Protein AF-A0A0Q7EVP3-F1 (afdb_monomer)

Nearest PDB structures (foldseek):
  4o5p-assembly1_A  TM=5.663E-01  e=1.378E-19  Pseudomonas aeruginosa PAO1
  4o5p-assembly2_B  TM=5.716E-01  e=8.276E-18  Pseudomonas aeruginosa PAO1

Mean predicted aligned error: 8.48 Å

Radius of gyration: 26.51 Å; Cα contacts (8 Å, |Δi|>4): 1018; chains: 1; bounding box: 69×71×75 Å

Sequence (602 aa):
MPGVLPGDTDWEYNKGQFTHFFKAYIPGVASPFKEVGDDGEGFTETLGAGTGRGGQARIAWALIQAINNVHRYFTGTLLIDSKNAGSLVHRMDLSKWHRAQMPLNRRHAQPGPNDEKNESTQKILIDWLQKLHAAVSPHWSVNECKPPKTDPAIVQKIFISIFGFSRGATQARAFTNWLMSLCKLDAQLCGNNGMTLGGFPVEFDFLGLFDTVASVGLGNSYGNKFWGRIFDGHGAWADAEDNLRIPEGIKCLHLVAAHEIRRSFPLDSISVRGAMSGNCKEVVVPGVHSDIGSGYCPTEQGRGVDPDGADMLARVPLIYMYRAARLAGVPLKLELASEIVKRRFAVMPAVVDSLNSYLAICHMKPNGDVYPSFTDIMREQTKLRIMYHRARRMKGNRPVTTSESFQRATNFDKNDLQSAYLELDDEIAAFETWMKQNAGRMKNVRQDAGFRNEKHNEWEEIARWWNTEPPLPDAAVRFFDEYVHDSRAWFKISLSAADSEQKALKLLEKWVKTLHDEEAAAAYHEGGGVKSSSLSDEQIEAAREYAKTGKVPRMRTEDREDWDIAGYLRYRKVYAGADSYLISGAPGEHRTRSAMRERAVA

pLDDT: mean 83.74, std 16.27, range [31.89, 98.44]

Secondary structure (DSSP, 8-state):
-TTTS-GGGS--S-GGG-TT------PPTTS-BGGGTB---HHHHHHHHHH-TTHHHHHHHHHHHHHHHHHHHHHSS-SS-HHHHHHHGGG----HHHHHH-SS--TTPPPPTTHHHHHHHHHHHHHHHHHHHHHHGGG--BTTBPPS--SS-----EEEEEEEETHHHHHHHHHHHHHHHHHHHHHHHTT-SS-EETTEEEEEEEEEEES-----THHHHTTTSGGGGT-----GGG-TTTTTSPPTT--EEEEEESS---TT--EEES-BTTB--TTEEEEEESS-HHHHH--PPTTGGG----TT-TTSTTHHHHHHHHHHHHHTT----GGGS-HHHHHHT---HHHHHHHHHHHHT-----BTTBPPPHHHHHHHHHHHHHHHHHHH-TTSSS-GGGSHHHHHS-HHHHHHHHHHHHHHHHHHHHHHHHHHHTTTT----PPPSSSSS-HHHHHHHHHHHHTTSPPPPHHHHHHHHHH---HHHH--S-TTS--SHHHHHHHHHHHHHHHHHHHHHHHH-TTS--PPPSS-HHHHHHHHHHHHHSSPPS-----SPPHHHH-SSS---EEESSTT-BGGGSSS-----SSS------

Solvent-accessible surface area (backbone atoms only — not comparable to full-atom values): 33276 Å² total; per-residue (Å²): 98,96,90,78,57,66,76,76,74,48,62,72,56,69,62,88,81,48,72,88,67,85,80,84,85,79,72,52,63,34,43,58,35,72,60,61,72,35,79,34,48,73,72,55,19,52,36,11,63,28,22,46,47,64,45,53,29,51,36,39,46,51,52,52,48,56,55,24,53,58,40,25,62,70,68,75,42,66,76,68,49,64,78,62,42,35,67,46,20,80,62,45,65,67,26,70,47,37,52,51,53,44,48,90,78,51,93,81,42,66,87,41,90,64,46,84,66,48,54,50,28,52,53,53,49,48,54,51,45,53,56,39,31,73,73,43,50,55,44,48,65,58,94,89,38,83,33,88,39,48,74,86,55,77,78,78,65,46,79,43,73,47,67,20,40,31,54,37,18,37,40,36,29,22,36,52,51,49,51,50,49,50,16,39,36,35,10,50,78,66,77,41,90,56,42,12,60,61,70,37,41,50,45,61,48,35,40,44,35,17,41,26,21,62,41,26,49,54,12,64,79,58,41,99,42,82,65,21,76,68,14,78,12,58,50,72,52,55,39,39,73,55,31,47,43,74,65,87,91,39,35,30,43,36,42,30,42,33,55,41,54,49,72,50,60,33,38,49,48,82,25,48,81,80,46,51,55,87,49,46,37,51,29,65,37,89,23,15,59,43,37,44,52,54,74,74,58,56,36,55,62,23,24,21,81,38,92,60,28,28,49,32,50,27,35,54,49,49,52,52,51,51,52,54,39,43,77,48,67,45,88,75,56,67,91,45,41,25,70,66,54,47,47,52,66,34,64,41,66,68,49,57,53,37,50,51,55,38,56,66,73,58,77,78,54,66,58,85,93,42,63,62,37,74,51,54,44,43,50,51,42,35,50,55,50,42,51,46,52,59,51,28,22,62,94,41,97,51,22,48,79,73,38,69,20,40,66,66,18,49,44,59,41,42,17,26,47,51,34,41,32,51,50,45,46,54,49,50,54,52,49,55,52,50,50,64,75,38,64,95,70,72,60,96,54,70,50,76,59,82,87,81,90,49,53,66,46,38,40,45,59,50,61,75,41,66,89,72,58,75,80,75,54,68,60,44,46,48,34,45,57,42,48,38,67,64,65,59,38,58,42,55,73,46,88,86,54,63,76,43,64,71,48,40,51,56,51,41,54,51,44,38,50,52,51,51,54,52,54,53,54,53,72,72,42,91,84,64,79,85,75,77,68,96,57,51,74,69,52,50,52,40,15,53,51,22,75,73,65,79,45,71,49,86,52,85,55,78,54,44,65,55,53,90,77,39,38,72,78,57,74,57,53,31,28,18,42,29,81,78,36,44,61,56,18,58,89,85,82,64,79,74,78,89,78,74,64,82,60,64,60,118

Foldseek 3Di:
DPPPDPPLQDFQDDCVVPLLDDDDDQDQFLDDDVLQPQRSDDPRSVCSVFAVPCLQLSLLVVLQSVLQSLLCSQPVGGLQDSVNSNVVSVLADDFVLLLLVLAPDNPPRDQDVPNVSSVRRNVVLVVSLVSLLVRCVQLDDDPNDGGNDAPPHNAQEAEDEFEAAEVRLLSRLLSVLVQQSSQCSSQVVVVHRAGHGSNHHYDYLEYEYEFYAQGQQLLPLVPPPPSSVSRPGHDSSNALQGSNADDPPYQYEYEHELQAFALRRFGEDNFALQHDHQSYAYAYAYAYRCLQVPDDQALQLLAHPPNLRLAASNLVNVVVRVVVCVVSVNPPPLVRGRPSVVSNNHHDVVLVVLRVVQVVPQPQCDDVPFHDRPLRSSVSSLLLQLLLLVCQAPPHPNHLCNFPSLVSHFLVNVQLRNQQSVLVVVLVVVLVVVLVVCPPVQDQAFDFFDQDDCLVNLSSVCSVCVVPPDHDDVSSSCSCSHHHDDPQSQDASDPQFDSDQVSLLVVLVVLLVQVVVLVVVVVVDPPDPRDDRPDDPQSNVQSVVCVVPVGRDNGHDDRTRNCVRGGSSGGRWYARSHSRRTPNGGPDPDRDDDDDDPPHDD

Structure (mmCIF, N/CA/C/O backbone):
data_AF-A0A0Q7EVP3-F1
#
_entry.id   AF-A0A0Q7EVP3-F1
#
loop_
_atom_site.group_PDB
_atom_site.id
_atom_site.type_symbol
_atom_site.label_atom_id
_atom_site.label_alt_id
_atom_site.label_comp_id
_atom_site.label_asym_id
_atom_site.label_entity_id
_atom_site.label_seq_id
_atom_site.pdbx_PDB_ins_code
_atom_site.Cartn_x
_atom_site.Cartn_y
_atom_site.Cartn_z
_atom_site.occupancy
_atom_site.B_iso_or_equiv
_atom_site.auth_seq_id
_atom_site.auth_comp_id
_atom_site.auth_asym_id
_atom_site.auth_atom_id
_atom_site.pdbx_PDB_model_num
ATOM 1 N N . MET A 1 1 ? -18.100 9.300 3.079 1.00 41.53 1 MET A N 1
ATOM 2 C CA . MET A 1 1 ? -17.952 10.515 3.904 1.00 41.53 1 MET A CA 1
ATOM 3 C C . MET A 1 1 ? -18.253 11.652 2.954 1.00 41.53 1 MET A C 1
ATOM 5 O O . MET A 1 1 ? -17.584 11.683 1.922 1.00 41.53 1 MET A O 1
ATOM 9 N N . PRO A 1 2 ? -19.272 12.487 3.213 1.00 43.72 2 PRO A N 1
ATOM 10 C CA . PRO A 1 2 ? -19.551 13.635 2.355 1.00 43.72 2 PRO A CA 1
ATOM 11 C C . PRO A 1 2 ? -18.264 14.435 2.125 1.00 43.72 2 PRO A C 1
ATOM 13 O O . PRO A 1 2 ? -17.563 14.730 3.088 1.00 43.72 2 PRO A O 1
ATOM 16 N N . GLY A 1 3 ? -17.924 14.711 0.866 1.00 51.34 3 GLY A N 1
ATOM 17 C CA . GLY A 1 3 ? -16.757 15.523 0.503 1.00 51.34 3 GLY A CA 1
ATOM 18 C C . GLY A 1 3 ? -15.426 14.790 0.300 1.00 51.34 3 GLY A C 1
ATOM 19 O O . GLY A 1 3 ? -14.472 15.455 -0.086 1.00 51.34 3 GLY A O 1
ATOM 20 N N . VAL A 1 4 ? -15.338 13.465 0.506 1.00 53.06 4 VAL A N 1
ATOM 21 C CA . VAL A 1 4 ? -14.061 12.730 0.327 1.00 53.06 4 VAL A CA 1
ATOM 22 C C . VAL A 1 4 ? -14.077 11.702 -0.806 1.00 53.06 4 VAL A C 1
ATOM 24 O O . VAL A 1 4 ? -13.073 11.530 -1.486 1.00 53.06 4 VAL A O 1
ATOM 27 N N . LEU A 1 5 ? -15.205 11.027 -1.033 1.00 58.31 5 LEU A N 1
ATOM 28 C CA . LEU A 1 5 ? -15.384 10.141 -2.186 1.00 58.31 5 LEU A CA 1
ATOM 29 C C . LEU A 1 5 ? -16.458 10.719 -3.118 1.00 58.31 5 LEU A C 1
ATOM 31 O O . LEU A 1 5 ? -17.362 11.403 -2.623 1.00 58.31 5 LEU A O 1
ATOM 35 N N . PRO A 1 6 ? -16.389 10.437 -4.431 1.00 65.25 6 PRO A N 1
ATOM 36 C CA . PRO A 1 6 ? -17.458 10.751 -5.374 1.00 65.25 6 PRO A CA 1
ATOM 37 C C . PRO A 1 6 ? -18.824 10.245 -4.884 1.00 65.25 6 PRO A C 1
ATOM 39 O O . PRO A 1 6 ? -18.926 9.143 -4.340 1.00 65.25 6 PRO A O 1
ATOM 42 N N . GLY A 1 7 ? -19.874 11.058 -5.036 1.00 67.44 7 GLY A N 1
ATOM 43 C CA . GLY A 1 7 ? -21.206 10.753 -4.491 1.00 67.44 7 GLY A CA 1
ATOM 44 C C . GLY A 1 7 ? -21.870 9.514 -5.102 1.00 67.44 7 GLY A C 1
ATOM 45 O O . GLY A 1 7 ? -22.688 8.875 -4.455 1.00 67.44 7 GLY A O 1
ATOM 46 N N . ASP A 1 8 ? -21.471 9.123 -6.309 1.00 69.62 8 ASP A N 1
ATOM 47 C CA . ASP A 1 8 ? -21.884 7.887 -6.990 1.00 69.62 8 ASP A CA 1
ATOM 48 C C . ASP A 1 8 ? -21.304 6.608 -6.348 1.00 69.62 8 ASP A C 1
ATOM 50 O O . ASP A 1 8 ? -21.808 5.505 -6.563 1.00 69.62 8 ASP A O 1
ATOM 54 N N . THR A 1 9 ? -20.269 6.738 -5.513 1.00 65.69 9 THR A N 1
ATOM 55 C CA . THR A 1 9 ? -19.729 5.629 -4.706 1.00 65.69 9 THR A CA 1
ATOM 56 C C . THR A 1 9 ? -20.452 5.455 -3.369 1.00 65.69 9 THR A C 1
ATOM 58 O O . THR A 1 9 ? -20.141 4.529 -2.606 1.00 65.69 9 THR A O 1
ATOM 61 N N . ASP A 1 10 ? -21.404 6.337 -3.043 1.00 66.62 10 ASP A N 1
ATOM 62 C CA . ASP A 1 10 ? -22.216 6.152 -1.853 1.00 66.62 10 ASP A CA 1
ATOM 63 C C . ASP A 1 10 ? -23.175 4.976 -2.019 1.00 66.62 10 ASP A C 1
ATOM 65 O O . ASP A 1 10 ? -23.631 4.615 -3.100 1.00 66.62 10 ASP A O 1
ATOM 69 N N . TRP A 1 11 ? -23.425 4.315 -0.895 1.00 63.91 11 TRP A N 1
ATOM 70 C CA . TRP A 1 11 ? -24.212 3.102 -0.887 1.00 63.91 11 TRP A CA 1
ATOM 71 C C . TRP A 1 11 ? -25.697 3.455 -0.964 1.00 63.91 11 TRP A C 1
ATOM 73 O O . TRP A 1 11 ? -26.197 4.229 -0.143 1.00 63.91 11 TRP A O 1
ATOM 83 N N . GLU A 1 12 ? -26.402 2.830 -1.898 1.00 62.97 12 GLU A N 1
ATOM 84 C CA . GLU A 1 12 ? -27.849 2.943 -2.071 1.00 62.97 12 GLU A CA 1
ATOM 85 C C . GLU A 1 12 ? -28.569 1.959 -1.134 1.00 62.97 12 GLU A C 1
ATOM 87 O O . GLU A 1 12 ? -29.205 1.003 -1.565 1.00 62.97 12 GLU A O 1
ATOM 92 N N . TYR A 1 13 ? -28.437 2.150 0.182 1.00 62.34 13 TYR A N 1
ATOM 93 C CA . TYR A 1 13 ? -29.170 1.351 1.171 1.00 62.34 13 TYR A CA 1
ATOM 94 C C . TYR A 1 13 ? -30.192 2.190 1.936 1.00 62.34 13 TYR A C 1
ATOM 96 O O . TYR A 1 13 ? -30.116 3.420 2.015 1.00 62.34 13 TYR A O 1
ATOM 104 N N . ASN A 1 14 ? -31.143 1.502 2.568 1.00 65.75 14 ASN A N 1
ATOM 105 C CA . ASN A 1 14 ? -32.102 2.127 3.465 1.00 65.75 14 ASN A CA 1
ATOM 106 C C . ASN A 1 14 ? -31.397 2.625 4.739 1.00 65.75 14 ASN A C 1
ATOM 108 O O . ASN A 1 14 ? -31.200 1.863 5.686 1.00 65.75 14 ASN A O 1
ATOM 112 N N . LYS A 1 15 ? -31.033 3.915 4.771 1.00 62.75 15 LYS A N 1
ATOM 113 C CA . LYS A 1 15 ? -30.361 4.564 5.914 1.00 62.75 15 LYS A CA 1
ATOM 114 C C . LYS A 1 15 ? -31.047 4.308 7.259 1.00 62.75 15 LYS A C 1
ATOM 116 O O . LYS A 1 15 ? -30.353 4.180 8.263 1.00 62.75 15 LYS A O 1
ATOM 121 N N . GLY A 1 16 ? -32.374 4.160 7.273 1.00 67.44 16 GLY A N 1
ATOM 122 C CA . GLY A 1 16 ? -33.146 3.871 8.483 1.00 67.44 16 GLY A CA 1
ATOM 123 C C . GLY A 1 16 ? -32.865 2.497 9.104 1.00 67.44 16 GLY A C 1
ATOM 124 O O . GLY A 1 16 ? -33.066 2.329 10.299 1.00 67.44 16 GLY A O 1
ATOM 125 N N . GLN A 1 17 ? -32.358 1.527 8.335 1.00 66.12 17 GLN A N 1
ATOM 126 C CA . GLN A 1 17 ? -32.058 0.172 8.825 1.00 66.12 17 GLN A CA 1
ATOM 127 C C . GLN A 1 17 ? -30.629 0.011 9.375 1.00 66.12 17 GLN A C 1
ATOM 129 O O . GLN A 1 17 ? -30.332 -0.976 10.043 1.00 66.12 17 GLN A O 1
ATOM 134 N N . PHE A 1 18 ? -29.738 0.972 9.115 1.00 72.69 18 PHE A N 1
ATOM 135 C CA . PHE A 1 18 ? -28.300 0.862 9.399 1.00 72.69 18 PHE A CA 1
ATOM 136 C C . PHE A 1 18 ? -27.758 2.133 10.075 1.00 72.69 18 PHE A C 1
ATOM 138 O O . PHE A 1 18 ? -26.598 2.503 9.904 1.00 72.69 18 PHE A O 1
ATOM 145 N N . THR A 1 19 ? -28.593 2.798 10.878 1.00 74.94 19 THR A N 1
ATOM 146 C CA . THR A 1 19 ? -28.249 4.017 11.639 1.00 74.94 19 THR A CA 1
ATOM 147 C C . THR A 1 19 ? -27.083 3.828 12.618 1.00 74.94 19 THR A C 1
ATOM 149 O O . THR A 1 19 ? -26.477 4.804 13.051 1.00 74.94 19 THR A O 1
ATOM 152 N N . HIS A 1 20 ? -26.744 2.577 12.937 1.00 83.94 20 HIS A N 1
ATOM 153 C CA . HIS A 1 20 ? -25.680 2.177 13.855 1.00 83.94 20 HIS A CA 1
ATOM 154 C C . HIS A 1 20 ? -24.361 1.791 13.155 1.00 83.94 20 HIS A C 1
ATOM 156 O O . HIS A 1 20 ? -23.424 1.362 13.825 1.00 83.94 20 HIS A O 1
ATOM 162 N N . PHE A 1 21 ? -24.253 1.948 11.828 1.00 87.06 21 PHE A N 1
ATOM 163 C CA . PHE A 1 21 ? -23.014 1.689 11.089 1.00 87.06 21 PHE A CA 1
ATOM 164 C C . PHE A 1 21 ? -22.299 2.980 10.700 1.00 87.06 21 PHE A C 1
ATOM 166 O O . PHE A 1 21 ? -22.846 3.871 10.047 1.00 87.06 21 PHE A O 1
ATOM 173 N N . PHE A 1 22 ? -21.021 3.056 11.061 1.00 88.19 22 PHE A N 1
ATOM 174 C CA . PHE A 1 22 ? -20.201 4.245 10.887 1.00 88.19 22 PHE A CA 1
ATOM 175 C C . PHE A 1 22 ? -19.003 3.912 9.999 1.00 88.19 22 PHE A C 1
ATOM 177 O O . PHE A 1 22 ? -18.244 2.994 10.292 1.00 88.19 22 PHE A O 1
ATOM 184 N N . LYS A 1 23 ? -18.823 4.671 8.911 1.00 87.44 23 LYS A N 1
ATOM 185 C CA . LYS A 1 23 ? -17.630 4.603 8.055 1.00 87.44 23 LYS A CA 1
ATOM 186 C C . LYS A 1 23 ? -16.819 5.884 8.196 1.00 87.44 23 LYS A C 1
ATOM 188 O O . LYS A 1 23 ? -17.392 6.972 8.122 1.00 87.44 23 LYS A O 1
ATOM 193 N N . ALA A 1 24 ? -15.506 5.750 8.348 1.00 89.44 24 ALA A N 1
ATOM 194 C CA . ALA A 1 24 ? -14.559 6.850 8.240 1.00 89.44 24 ALA A CA 1
ATOM 195 C C . ALA A 1 24 ? -13.499 6.491 7.197 1.00 89.44 24 ALA A C 1
ATOM 197 O O . ALA A 1 24 ? -12.959 5.390 7.220 1.00 89.44 24 ALA A O 1
ATOM 198 N N . TYR A 1 25 ? -13.240 7.407 6.267 1.00 90.50 25 TYR A N 1
ATOM 199 C CA . TYR A 1 25 ? -12.171 7.269 5.284 1.00 90.50 25 TYR A CA 1
ATOM 200 C C . TYR A 1 25 ? -11.115 8.330 5.568 1.00 90.50 25 TYR A C 1
ATOM 202 O O . TYR A 1 25 ? -11.457 9.481 5.845 1.00 90.50 25 TYR A O 1
ATOM 210 N N . ILE A 1 26 ? -9.855 7.912 5.514 1.00 90.94 26 ILE A N 1
ATOM 211 C CA . ILE A 1 26 ? -8.686 8.731 5.802 1.00 90.94 26 ILE A CA 1
ATOM 212 C C . ILE A 1 26 ? -7.842 8.745 4.523 1.00 90.94 26 ILE A C 1
ATOM 214 O O . ILE A 1 26 ? -7.331 7.687 4.149 1.00 90.94 26 ILE A O 1
ATOM 218 N N . PRO A 1 27 ? -7.719 9.889 3.825 1.00 87.75 27 PRO A N 1
ATOM 219 C CA . PRO A 1 27 ? -6.866 9.996 2.648 1.00 87.75 27 PRO A CA 1
ATOM 220 C C . PRO A 1 27 ? -5.418 9.613 2.958 1.00 87.75 27 PRO A C 1
ATOM 222 O O . PRO A 1 27 ? -4.906 9.907 4.044 1.00 87.75 27 PRO A O 1
ATOM 225 N N . GLY A 1 28 ? -4.743 8.999 1.985 1.00 81.44 28 GLY A N 1
ATOM 226 C CA . GLY A 1 28 ? -3.320 8.677 2.083 1.00 81.44 28 GLY A CA 1
ATOM 227 C C . GLY A 1 28 ? -2.457 9.918 2.337 1.00 81.44 28 GLY A C 1
ATOM 228 O O . GLY A 1 28 ? -2.873 11.056 2.100 1.00 81.44 28 GLY A O 1
ATOM 229 N N . VAL A 1 29 ? -1.244 9.714 2.856 1.00 75.25 29 VAL A N 1
ATOM 230 C CA . VAL A 1 29 ? -0.244 10.796 2.922 1.00 75.25 29 VAL A CA 1
ATOM 231 C C . VAL A 1 29 ? 0.088 11.286 1.513 1.00 75.25 29 VAL A C 1
ATOM 233 O O . VAL A 1 29 ? 0.068 10.488 0.581 1.00 75.25 29 VAL A O 1
ATOM 236 N N . ALA A 1 30 ? 0.391 12.580 1.377 1.00 67.88 30 ALA A N 1
ATOM 237 C CA . ALA A 1 30 ? 0.585 13.273 0.095 1.00 67.88 30 ALA A CA 1
ATOM 238 C C . ALA A 1 30 ? -0.669 13.417 -0.790 1.00 67.88 30 ALA A C 1
ATOM 240 O O . ALA A 1 30 ? -0.574 13.952 -1.886 1.00 67.88 30 ALA A O 1
ATOM 241 N N . SER A 1 31 ? -1.849 12.996 -0.325 1.00 77.38 31 SER A N 1
ATOM 242 C CA . SER A 1 31 ? -3.127 13.378 -0.938 1.00 77.38 31 SER A CA 1
ATOM 243 C C . SER A 1 31 ? -3.759 14.550 -0.179 1.00 77.38 31 SER A C 1
ATOM 245 O O . SER A 1 31 ? -3.631 14.586 1.052 1.00 77.38 31 SER A O 1
ATOM 247 N N . PRO A 1 32 ? -4.491 15.454 -0.859 1.00 82.38 32 PRO A N 1
ATOM 248 C CA . PRO A 1 32 ? -5.186 16.555 -0.204 1.00 82.38 32 PRO A CA 1
ATOM 249 C C . PRO A 1 32 ? -6.088 16.064 0.929 1.00 82.38 32 PRO A C 1
ATOM 251 O O . PRO A 1 32 ? -6.902 15.152 0.757 1.00 82.38 32 PRO A O 1
ATOM 254 N N . PHE A 1 33 ? -5.957 16.691 2.094 1.00 86.25 33 PHE A N 1
ATOM 255 C CA . PHE A 1 33 ? -6.785 16.427 3.258 1.00 86.25 33 PHE A CA 1
ATOM 256 C C . PHE A 1 33 ? -6.987 17.708 4.081 1.00 86.25 33 PHE A C 1
ATOM 258 O O . PHE A 1 33 ? -6.270 18.008 5.042 1.00 86.25 33 PHE A O 1
ATOM 265 N N . LYS A 1 34 ? -8.003 18.480 3.683 1.00 83.75 34 LYS A N 1
ATOM 266 C CA . LYS A 1 34 ? -8.280 19.830 4.198 1.00 83.75 34 LYS A CA 1
ATOM 267 C C . LYS A 1 34 ? -8.487 19.853 5.710 1.00 83.75 34 LYS A C 1
ATOM 269 O O . LYS A 1 34 ? -8.035 20.775 6.381 1.00 83.75 34 LYS A O 1
ATOM 274 N N . GLU A 1 35 ? -9.134 18.828 6.249 1.00 82.06 35 GLU A N 1
ATOM 275 C CA . GLU A 1 35 ? -9.480 18.704 7.663 1.00 82.06 35 GLU A CA 1
ATOM 276 C C . GLU A 1 35 ? -8.261 18.599 8.589 1.00 82.06 35 GLU A C 1
ATOM 278 O O . GLU A 1 35 ? -8.358 18.935 9.768 1.00 82.06 35 GLU A O 1
ATOM 283 N N . VAL A 1 36 ? -7.108 18.176 8.063 1.00 80.88 36 VAL A N 1
ATOM 284 C CA . VAL A 1 36 ? -5.837 18.138 8.804 1.00 80.88 36 VAL A CA 1
ATOM 285 C C . VAL A 1 36 ? -4.858 19.229 8.359 1.00 80.88 36 VAL A C 1
ATOM 287 O O . VAL A 1 36 ? -3.722 19.264 8.834 1.00 80.88 36 VAL A O 1
ATOM 290 N N . GLY A 1 37 ? -5.297 20.139 7.481 1.00 78.38 37 GLY A N 1
ATOM 291 C CA . GLY A 1 37 ? -4.475 21.219 6.935 1.00 78.38 37 GLY A CA 1
ATOM 292 C C . GLY A 1 37 ? -3.421 20.746 5.931 1.00 78.38 37 GLY A C 1
ATOM 293 O O . GLY A 1 37 ? -2.369 21.368 5.834 1.00 78.38 37 GLY A O 1
ATOM 294 N N . ASP A 1 38 ? -3.677 19.639 5.231 1.00 79.75 38 ASP A N 1
ATOM 295 C CA . ASP A 1 38 ? -2.815 19.122 4.166 1.00 79.75 38 ASP A CA 1
ATOM 296 C C . ASP A 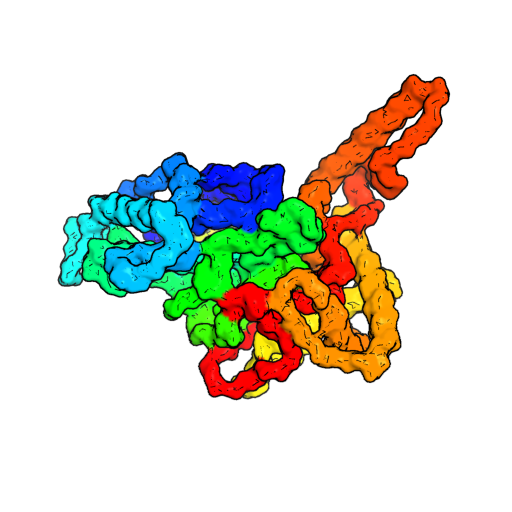1 38 ? -3.436 19.488 2.812 1.00 79.75 38 ASP A C 1
ATOM 298 O O . ASP A 1 38 ? -4.529 19.026 2.480 1.00 79.75 38 ASP A O 1
ATOM 302 N N . ASP A 1 39 ? -2.785 20.365 2.055 1.00 75.88 39 ASP A N 1
ATOM 303 C CA . ASP A 1 39 ? -3.233 20.765 0.717 1.00 75.88 39 ASP A CA 1
ATOM 304 C C . ASP A 1 39 ? -2.891 19.720 -0.351 1.00 75.88 39 ASP A C 1
ATOM 306 O O . ASP A 1 39 ? -3.524 19.708 -1.404 1.00 75.88 39 ASP A O 1
ATOM 310 N N . GLY A 1 40 ? -1.971 18.794 -0.056 1.00 66.69 40 GLY A N 1
ATOM 311 C CA . GLY A 1 40 ? -1.494 17.797 -1.006 1.00 66.69 40 GLY A CA 1
ATOM 312 C C . GLY A 1 40 ? -0.711 18.393 -2.177 1.00 66.69 40 GLY A C 1
ATOM 313 O O . GLY A 1 40 ? -0.658 17.761 -3.225 1.00 66.69 40 GLY A O 1
ATOM 314 N N . GLU A 1 41 ? -0.125 19.586 -2.023 1.00 63.72 41 GLU A N 1
ATOM 315 C CA . GLU A 1 41 ? 0.606 20.273 -3.093 1.00 63.72 41 GLU A CA 1
ATOM 316 C C . GLU A 1 41 ? 2.077 20.537 -2.717 1.00 63.72 41 GLU A C 1
ATOM 318 O O . GLU A 1 41 ? 2.453 20.650 -1.550 1.00 63.72 41 GLU A O 1
ATOM 323 N N . GLY A 1 42 ? 2.954 20.636 -3.720 1.00 60.28 42 GLY A N 1
ATOM 324 C CA . GLY A 1 42 ? 4.315 21.163 -3.575 1.00 60.28 42 GLY A CA 1
ATOM 325 C C . GLY A 1 42 ? 5.163 20.500 -2.478 1.00 60.28 42 GLY A C 1
ATOM 326 O O . GLY A 1 42 ? 5.494 19.312 -2.526 1.00 60.28 42 GLY A O 1
ATOM 327 N N . PHE A 1 43 ? 5.589 21.292 -1.490 1.00 50.34 43 PHE A N 1
ATOM 328 C CA . PHE A 1 43 ? 6.478 20.833 -0.413 1.00 50.34 43 PHE A CA 1
ATOM 329 C C . PHE A 1 43 ? 5.775 19.886 0.583 1.00 50.34 43 PHE A C 1
ATOM 331 O O . PHE A 1 43 ? 6.429 19.037 1.195 1.00 50.34 43 PHE A O 1
ATOM 338 N N . THR A 1 44 ? 4.452 19.992 0.737 1.00 53.47 44 THR A N 1
ATOM 339 C CA . THR A 1 44 ? 3.615 19.133 1.592 1.00 53.47 44 THR A CA 1
ATOM 340 C C . THR A 1 44 ? 3.397 17.761 0.959 1.00 53.47 44 THR A C 1
ATOM 342 O O . THR A 1 44 ? 3.590 16.754 1.642 1.00 53.47 44 THR A O 1
ATOM 345 N N . GLU A 1 45 ? 3.141 17.705 -0.352 1.00 54.62 45 GLU A N 1
ATOM 346 C CA . GLU A 1 45 ? 3.153 16.464 -1.147 1.00 54.62 45 GLU A CA 1
ATOM 347 C C . GLU A 1 45 ? 4.514 15.762 -1.031 1.00 54.62 45 GLU A C 1
ATOM 349 O O . GLU A 1 45 ? 4.593 14.590 -0.668 1.00 54.62 45 GLU A O 1
ATOM 354 N N . THR A 1 46 ? 5.599 16.518 -1.221 1.00 51.66 46 THR A N 1
ATOM 355 C CA . THR A 1 46 ? 6.991 16.042 -1.164 1.00 51.66 46 THR A CA 1
ATOM 356 C C . THR A 1 46 ? 7.340 15.370 0.165 1.00 51.66 46 THR A C 1
ATOM 358 O O . THR A 1 46 ? 7.861 14.251 0.208 1.00 51.66 46 THR A O 1
ATOM 361 N N . LEU A 1 47 ? 7.055 16.043 1.281 1.00 50.12 47 LEU A N 1
ATOM 362 C CA . LEU A 1 47 ? 7.344 15.503 2.606 1.00 50.12 47 LEU A CA 1
ATOM 363 C C . LEU A 1 47 ? 6.337 14.429 3.020 1.00 50.12 47 LEU A C 1
ATOM 365 O O . LEU A 1 47 ? 6.719 13.461 3.667 1.00 50.12 47 LEU A O 1
ATOM 369 N N . GLY A 1 48 ? 5.071 14.536 2.621 1.00 49.53 48 GLY A N 1
ATOM 370 C CA . GLY A 1 48 ? 4.101 13.462 2.812 1.00 49.53 48 GLY A CA 1
ATOM 371 C C . GLY A 1 48 ? 4.564 12.178 2.126 1.00 49.53 48 GLY A C 1
ATOM 372 O O . GLY A 1 48 ? 4.592 11.121 2.761 1.00 49.53 48 GLY A O 1
ATOM 373 N N . ALA A 1 49 ? 5.011 12.292 0.871 1.00 53.19 49 ALA A N 1
ATOM 374 C CA . ALA A 1 49 ? 5.440 11.199 0.010 1.00 53.19 49 ALA A CA 1
ATOM 375 C C . ALA A 1 49 ? 6.768 10.570 0.457 1.00 53.19 49 ALA A C 1
ATOM 377 O O . ALA A 1 49 ? 6.900 9.355 0.326 1.00 53.19 49 ALA A O 1
ATOM 378 N N . GLY A 1 50 ? 7.691 11.333 1.051 1.00 49.31 50 GLY A N 1
ATOM 379 C CA . GLY A 1 50 ? 8.991 10.815 1.492 1.00 49.31 50 GLY A CA 1
ATOM 380 C C . GLY A 1 50 ? 9.185 10.595 2.995 1.00 49.31 50 GLY A C 1
ATOM 381 O O . GLY A 1 50 ? 9.924 9.696 3.369 1.00 49.31 50 GLY A O 1
ATOM 382 N N . THR A 1 51 ? 8.561 11.385 3.873 1.00 52.38 51 THR A N 1
ATOM 383 C CA . THR A 1 51 ? 8.815 11.341 5.333 1.00 52.38 51 THR A CA 1
ATOM 384 C C . THR A 1 51 ? 7.624 10.844 6.150 1.00 52.38 51 THR A C 1
ATOM 386 O O . THR A 1 51 ? 7.724 10.690 7.365 1.00 52.38 51 THR A O 1
ATOM 389 N N . GLY A 1 52 ? 6.462 10.646 5.517 1.00 54.88 52 GLY A N 1
ATOM 390 C CA . GLY A 1 52 ? 5.218 10.364 6.236 1.00 54.88 52 GLY A CA 1
ATOM 391 C C . GLY A 1 52 ? 4.690 11.569 7.029 1.00 54.88 52 GLY A C 1
ATOM 392 O O . GLY A 1 52 ? 3.807 11.407 7.880 1.00 5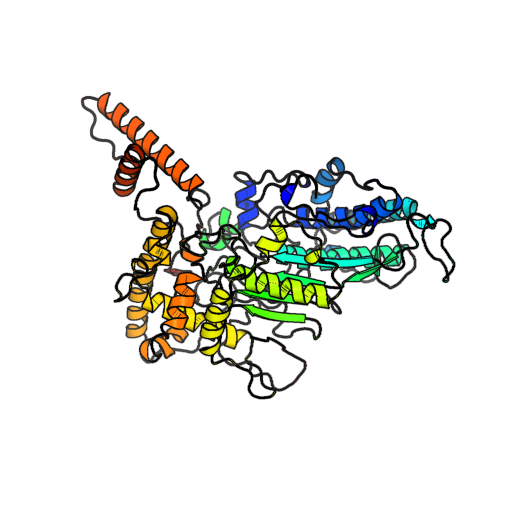4.88 52 GLY A O 1
ATOM 393 N N . ARG A 1 53 ? 5.196 12.786 6.766 1.00 61.47 53 ARG A N 1
ATOM 394 C CA . ARG A 1 53 ? 4.664 14.030 7.345 1.00 61.47 53 ARG A CA 1
ATOM 395 C C . ARG A 1 53 ? 3.155 14.115 7.089 1.00 61.47 53 ARG A C 1
ATOM 397 O O . ARG A 1 53 ? 2.682 13.850 5.992 1.00 61.47 53 ARG A O 1
ATOM 404 N N . GLY A 1 54 ? 2.395 14.433 8.137 1.00 71.62 54 GLY A N 1
ATOM 405 C CA . GLY A 1 54 ? 0.926 14.417 8.110 1.00 71.62 54 GLY A CA 1
ATOM 406 C C . GLY A 1 54 ? 0.290 13.070 8.479 1.00 71.62 54 GLY A C 1
ATOM 407 O O . GLY A 1 54 ? -0.933 13.002 8.608 1.00 71.62 54 GLY A O 1
ATOM 408 N N . GLY A 1 55 ? 1.079 12.010 8.702 1.00 77.56 55 GLY A N 1
ATOM 409 C CA . GLY A 1 55 ? 0.559 10.709 9.126 1.00 77.56 55 GLY A CA 1
ATOM 410 C C . GLY A 1 55 ? -0.011 10.702 10.545 1.00 77.56 55 GLY A C 1
ATOM 411 O O . GLY A 1 55 ? -1.117 10.217 10.762 1.00 77.56 55 GLY A O 1
ATOM 412 N N . GLN A 1 56 ? 0.677 11.339 11.491 1.00 79.69 56 GLN A N 1
ATOM 413 C CA . GLN A 1 56 ? 0.175 11.549 12.851 1.00 79.69 56 GLN A CA 1
ATOM 414 C C . GLN A 1 56 ? -1.159 12.303 12.873 1.00 79.69 56 GLN A C 1
ATOM 416 O O . GLN A 1 56 ? -2.097 11.873 13.538 1.00 79.69 56 GLN A O 1
ATOM 421 N N . ALA A 1 57 ? -1.273 13.385 12.096 1.00 83.69 57 ALA A N 1
ATOM 422 C CA . ALA A 1 57 ? -2.501 14.171 12.031 1.00 83.69 57 ALA A CA 1
ATOM 423 C C . ALA A 1 57 ? -3.682 13.351 11.479 1.00 83.69 57 ALA A C 1
ATOM 425 O O . ALA A 1 57 ? -4.801 13.466 11.973 1.00 83.69 57 ALA A O 1
ATOM 426 N N . ARG A 1 58 ? -3.425 12.457 10.513 1.00 89.19 58 ARG A N 1
ATOM 427 C CA . ARG A 1 58 ? -4.404 11.489 9.988 1.00 89.19 58 ARG A CA 1
ATOM 428 C C . ARG A 1 58 ? -4.848 10.467 11.039 1.00 89.19 58 ARG A C 1
ATOM 430 O O . ARG A 1 58 ? -6.042 10.192 11.143 1.00 89.19 58 ARG A O 1
ATOM 437 N N . ILE A 1 59 ? -3.922 9.943 11.847 1.00 89.31 59 ILE A N 1
ATOM 438 C CA . ILE A 1 59 ? -4.247 9.027 12.956 1.00 89.31 59 ILE A CA 1
ATOM 439 C C . ILE A 1 59 ? -5.067 9.756 14.032 1.00 89.31 59 ILE A C 1
ATOM 441 O O . ILE A 1 59 ? -6.093 9.244 14.481 1.00 89.31 59 ILE A O 1
ATOM 445 N N . ALA A 1 60 ? -4.663 10.969 14.415 1.00 88.75 60 ALA A N 1
ATOM 446 C CA . ALA A 1 60 ? -5.400 11.793 15.368 1.00 88.75 60 ALA A CA 1
ATOM 447 C C . ALA A 1 60 ? -6.807 12.131 14.851 1.00 88.75 60 ALA A C 1
ATOM 449 O O . ALA A 1 60 ? -7.783 12.009 15.589 1.00 88.75 60 ALA A O 1
ATOM 450 N N . TRP A 1 61 ? -6.943 12.462 13.564 1.00 90.50 61 TRP A N 1
ATOM 451 C CA . TRP A 1 61 ? -8.246 12.651 12.932 1.00 90.50 61 TRP A CA 1
ATOM 452 C C . TRP A 1 61 ? -9.11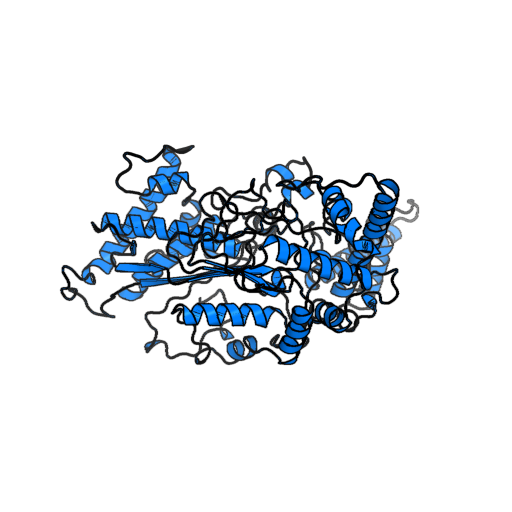6 11.392 13.023 1.00 90.50 61 TRP A C 1
ATOM 454 O O . TRP A 1 61 ? -10.293 11.483 13.371 1.00 90.50 61 TRP A O 1
ATOM 464 N N . ALA A 1 62 ? -8.556 10.205 12.779 1.00 93.31 62 ALA A N 1
ATOM 465 C CA . ALA A 1 62 ? -9.288 8.949 12.930 1.00 93.31 62 ALA A CA 1
ATOM 466 C C . ALA A 1 62 ? -9.772 8.716 14.379 1.00 93.31 62 ALA A C 1
ATOM 468 O O . ALA A 1 62 ? -10.900 8.258 14.574 1.00 93.31 62 ALA A O 1
ATOM 469 N N . LEU A 1 63 ? -8.982 9.091 15.397 1.00 93.88 63 LEU A N 1
ATOM 470 C CA . LEU A 1 63 ? -9.408 9.037 16.807 1.00 93.88 63 LEU A CA 1
ATOM 471 C C . LEU A 1 63 ? -10.581 9.987 17.086 1.00 93.88 63 LEU A C 1
ATOM 473 O O . LEU A 1 63 ? -11.555 9.593 17.727 1.00 93.88 63 LEU A O 1
ATOM 477 N N . ILE A 1 64 ? -10.520 11.211 16.553 1.00 92.62 64 ILE A N 1
ATOM 478 C CA . ILE A 1 64 ? -11.621 12.183 16.626 1.00 92.62 64 ILE A CA 1
ATOM 479 C C . ILE A 1 64 ? -12.887 11.590 15.998 1.00 92.62 64 ILE A C 1
ATOM 481 O O . ILE A 1 64 ? -13.966 11.692 16.580 1.00 92.62 64 ILE A O 1
ATOM 485 N N . GLN A 1 65 ? -12.775 10.922 14.844 1.00 94.00 65 GLN A N 1
ATOM 486 C CA . GLN A 1 65 ? -13.919 10.264 14.209 1.00 94.00 65 GLN A CA 1
ATOM 487 C C . GLN A 1 65 ? -14.491 9.127 15.063 1.00 94.00 65 GLN A C 1
ATOM 489 O O . GLN A 1 65 ? -15.710 8.999 15.128 1.00 94.00 65 GLN A O 1
ATOM 494 N N . ALA A 1 66 ? -13.663 8.338 15.756 1.00 95.62 66 ALA A N 1
ATOM 495 C CA . ALA A 1 66 ? -14.151 7.296 16.664 1.00 95.62 66 ALA A CA 1
ATOM 496 C C . ALA A 1 66 ? -15.024 7.884 17.791 1.00 95.62 66 ALA A C 1
ATOM 498 O O . ALA A 1 66 ? -16.142 7.419 18.011 1.00 95.62 66 ALA A O 1
ATOM 499 N N . ILE A 1 67 ? -14.564 8.964 18.431 1.00 96.00 67 ILE A N 1
ATOM 500 C CA . ILE A 1 67 ? -15.310 9.694 19.472 1.00 96.00 67 ILE A CA 1
ATOM 501 C C . ILE A 1 67 ? -16.587 10.323 18.898 1.00 96.00 67 ILE A C 1
ATOM 503 O O . ILE A 1 67 ? -17.677 10.162 19.450 1.00 96.00 67 ILE A O 1
ATOM 507 N N . ASN A 1 68 ? -16.472 11.004 17.757 1.00 95.12 68 ASN A N 1
ATOM 508 C CA . ASN A 1 68 ? -17.598 11.647 17.088 1.00 95.12 68 ASN A CA 1
ATOM 509 C C . ASN A 1 68 ? -18.667 10.649 16.644 1.00 95.12 68 ASN A C 1
ATOM 511 O O . ASN A 1 68 ? -19.845 10.986 16.677 1.00 95.12 68 ASN A O 1
ATOM 515 N N . ASN A 1 69 ? -18.289 9.440 16.232 1.00 94.94 69 ASN A N 1
ATOM 516 C CA . ASN A 1 69 ? -19.239 8.401 15.844 1.00 94.94 69 ASN A CA 1
ATOM 517 C C . ASN A 1 69 ? -20.093 7.948 17.034 1.00 94.94 69 ASN A C 1
ATOM 519 O O . ASN A 1 69 ? -21.303 7.799 16.878 1.00 94.94 69 ASN A O 1
ATOM 523 N N . VAL A 1 70 ? -19.495 7.810 18.223 1.00 96.44 70 VAL A N 1
ATOM 524 C CA . VAL A 1 70 ? -20.242 7.490 19.451 1.00 96.44 70 VAL A CA 1
ATOM 525 C C . VAL A 1 70 ? -21.170 8.643 19.816 1.00 96.44 70 VAL A C 1
ATOM 527 O O . VAL A 1 70 ? -22.363 8.437 20.005 1.00 96.44 70 VAL A O 1
ATOM 530 N N . HIS A 1 71 ? -20.653 9.874 19.849 1.00 96.19 71 HIS A N 1
ATOM 531 C CA . HIS A 1 71 ? -21.462 11.043 20.189 1.00 96.19 71 HIS A CA 1
ATOM 532 C C . HIS A 1 71 ? -22.637 11.231 19.223 1.00 96.19 71 HIS A C 1
ATOM 534 O O . HIS A 1 71 ? -23.785 11.340 19.652 1.00 96.19 71 HIS A O 1
ATOM 540 N N . ARG A 1 72 ? -22.367 11.209 17.911 1.00 93.62 72 ARG A N 1
ATOM 541 C CA . ARG A 1 72 ? -23.377 11.465 16.878 1.00 93.62 72 ARG A CA 1
ATOM 542 C C . ARG A 1 72 ? -24.448 10.385 16.814 1.00 93.62 72 ARG A C 1
ATOM 544 O O . ARG A 1 72 ? -25.549 10.686 16.371 1.00 93.62 72 ARG A O 1
ATOM 551 N N . TYR A 1 73 ? -24.145 9.157 17.243 1.00 94.00 73 TYR A N 1
ATOM 552 C CA . TYR A 1 73 ? -25.153 8.107 17.358 1.00 94.00 73 TYR A CA 1
ATOM 553 C C . TYR A 1 73 ? -26.259 8.508 18.340 1.00 94.00 73 TYR A C 1
ATOM 555 O O . TYR A 1 73 ? -27.429 8.378 18.009 1.00 94.00 73 TYR A O 1
ATOM 563 N N . PHE A 1 74 ? -25.901 9.052 19.508 1.00 94.00 74 PHE A N 1
ATOM 564 C CA . PHE A 1 74 ? -26.870 9.421 20.546 1.00 94.00 74 PHE A CA 1
ATOM 565 C C . PHE A 1 74 ? -27.458 10.824 20.379 1.00 94.00 74 PHE A C 1
ATOM 567 O O . PHE A 1 74 ? -28.604 11.055 20.748 1.00 94.00 74 PHE A O 1
ATOM 574 N N . THR A 1 75 ? -26.684 11.777 19.856 1.00 93.44 75 THR A N 1
ATOM 575 C CA . THR A 1 75 ? -27.070 13.201 19.852 1.00 93.44 75 THR A CA 1
ATOM 576 C C . THR A 1 75 ? -27.383 13.754 18.465 1.00 93.44 75 THR A C 1
ATOM 578 O O . THR A 1 75 ? -27.841 14.888 18.347 1.00 93.44 75 THR A O 1
ATOM 581 N N . GLY A 1 76 ? -27.072 13.008 17.400 1.00 90.81 76 GLY A N 1
ATOM 582 C CA . GLY A 1 76 ? -27.163 13.485 16.020 1.00 90.81 76 GLY A CA 1
ATOM 583 C C . GLY A 1 76 ? -26.116 14.538 15.628 1.00 90.81 76 GLY A C 1
ATOM 584 O O . GLY A 1 76 ? -26.134 15.006 14.492 1.00 90.81 76 GLY A O 1
ATOM 585 N N . THR A 1 77 ? -25.191 14.916 16.520 1.00 91.94 77 THR A N 1
ATOM 586 C CA . THR A 1 77 ? -24.193 15.976 16.278 1.00 91.94 77 THR A CA 1
ATOM 587 C C . THR A 1 77 ? -22.762 15.494 16.521 1.00 91.94 77 THR A C 1
ATOM 589 O O . THR A 1 77 ? -22.532 14.461 17.146 1.00 91.94 77 THR A O 1
ATOM 592 N N . LEU A 1 78 ? -21.764 16.215 16.004 1.00 91.94 78 LEU A N 1
ATOM 593 C CA . LEU A 1 78 ? -20.351 15.925 16.284 1.00 91.94 78 LEU A CA 1
ATOM 594 C C . LEU A 1 78 ? -19.965 16.509 17.648 1.00 91.94 78 LEU A C 1
ATOM 596 O O . LEU A 1 78 ? -20.372 17.625 17.960 1.00 91.94 78 LEU A O 1
ATOM 600 N N . LEU A 1 79 ? -19.166 15.783 18.435 1.00 93.25 79 LEU A N 1
ATOM 601 C CA . LEU A 1 79 ? -18.627 16.314 19.694 1.00 93.25 79 LEU A CA 1
ATOM 602 C C . LEU A 1 79 ? -17.508 17.324 19.424 1.00 93.25 79 LEU A C 1
ATOM 604 O O . LEU A 1 79 ? -17.401 18.353 20.083 1.00 93.25 79 LEU A O 1
ATOM 608 N N . ILE A 1 80 ? -16.664 16.998 18.446 1.00 89.50 80 ILE A N 1
ATOM 609 C CA . ILE A 1 80 ? -15.524 17.792 18.007 1.00 89.50 80 ILE A CA 1
ATOM 610 C C . ILE A 1 80 ? -15.772 18.136 16.540 1.00 89.50 80 ILE A C 1
ATOM 612 O O . ILE A 1 80 ? -15.718 17.258 15.673 1.00 89.50 80 ILE A O 1
ATOM 616 N N . ASP A 1 81 ? -16.075 19.399 16.250 1.00 83.06 81 ASP A N 1
ATOM 617 C CA . ASP A 1 81 ? -16.265 19.846 14.871 1.00 83.06 81 ASP A CA 1
ATOM 618 C C . ASP A 1 81 ? -14.947 19.855 14.075 1.00 83.06 81 ASP A C 1
ATOM 620 O O . ASP A 1 81 ? -13.845 19.919 14.629 1.00 83.06 81 ASP A O 1
ATOM 624 N N . SER A 1 82 ? -15.065 19.807 12.746 1.00 73.25 82 SER A N 1
ATOM 625 C CA . SER A 1 82 ? -13.919 19.723 11.835 1.00 73.25 82 SER A CA 1
ATOM 626 C C . SER A 1 82 ? -12.972 20.927 11.921 1.00 73.25 82 SER A C 1
ATOM 628 O O . SER A 1 82 ? -11.777 20.777 11.678 1.00 73.25 82 SER A O 1
ATOM 630 N N . LYS A 1 83 ? -13.475 22.118 12.278 1.00 71.81 83 LYS A N 1
ATOM 631 C CA . LYS A 1 83 ? -12.669 23.346 12.364 1.00 71.81 83 LYS A CA 1
ATOM 632 C C . LYS A 1 83 ? -11.763 23.310 13.595 1.00 71.81 83 LYS A C 1
ATOM 634 O O . LYS A 1 83 ? -10.581 23.631 13.504 1.00 71.81 83 LYS A O 1
ATOM 639 N N . ASN A 1 84 ? -12.302 22.867 14.726 1.00 71.56 84 ASN A N 1
ATOM 640 C CA . ASN A 1 84 ? -11.562 22.671 15.966 1.00 71.56 84 ASN A CA 1
ATOM 641 C C . ASN A 1 84 ? -10.596 21.483 15.862 1.00 71.56 84 ASN A C 1
ATOM 643 O O . ASN A 1 84 ? -9.447 21.581 16.302 1.00 71.56 84 ASN A O 1
ATOM 647 N N . ALA A 1 85 ? -11.022 20.398 15.211 1.00 73.06 85 ALA A N 1
ATOM 648 C CA . ALA A 1 85 ? -10.213 19.205 14.984 1.00 73.06 85 ALA A CA 1
ATOM 649 C C . ALA A 1 85 ? -8.889 19.498 14.255 1.00 73.06 85 ALA A C 1
ATOM 651 O O . ALA A 1 85 ? -7.853 19.006 14.697 1.00 73.06 85 ALA A O 1
ATOM 652 N N . GLY A 1 86 ? -8.880 20.360 13.229 1.00 70.62 86 GLY A N 1
ATOM 653 C CA . GLY A 1 86 ? -7.659 20.701 12.484 1.00 70.62 86 GLY A CA 1
ATOM 654 C C . GLY A 1 86 ? -6.536 21.295 13.348 1.00 70.62 86 GLY A C 1
ATOM 655 O O . GLY A 1 86 ? -5.363 21.011 13.127 1.00 70.62 86 GLY A O 1
ATOM 656 N N . SER A 1 87 ? -6.873 22.059 14.393 1.00 75.38 87 SER A N 1
ATOM 657 C CA . SER A 1 87 ? -5.882 22.574 15.355 1.00 75.38 87 SER A CA 1
ATOM 658 C C . SER A 1 87 ? -5.422 21.528 16.381 1.00 75.38 87 SER A C 1
ATOM 660 O O . SER A 1 87 ? -4.309 21.597 16.902 1.00 75.38 87 SER A O 1
ATOM 662 N N . LEU A 1 88 ? -6.283 20.553 16.684 1.00 77.69 88 LEU A N 1
ATOM 663 C CA . LEU A 1 88 ? -6.075 19.560 17.735 1.00 77.69 88 LEU A CA 1
ATOM 664 C C . LEU A 1 88 ? -5.227 18.384 17.250 1.00 77.69 88 LEU A C 1
ATOM 666 O O . LEU A 1 88 ? -4.398 17.887 18.009 1.00 77.69 88 LEU A O 1
ATOM 670 N N . VAL A 1 89 ? -5.372 17.979 15.984 1.00 78.69 89 VAL A N 1
ATOM 671 C CA . VAL A 1 89 ? -4.621 16.848 15.411 1.00 78.69 89 VAL A CA 1
ATOM 672 C C . VAL A 1 89 ? -3.103 17.039 15.465 1.00 78.69 89 VAL A C 1
ATOM 674 O O . VAL A 1 89 ? -2.372 16.065 15.613 1.00 78.69 89 VAL A O 1
ATOM 677 N N . HIS A 1 90 ? -2.622 18.285 15.421 1.00 77.19 90 HIS A N 1
ATOM 678 C CA . HIS A 1 90 ? -1.192 18.615 15.506 1.00 77.19 90 HIS A CA 1
ATOM 679 C C . HIS A 1 90 ? -0.657 18.677 16.942 1.00 77.19 90 HIS A C 1
ATOM 681 O O . HIS A 1 90 ? 0.548 18.794 17.147 1.00 77.19 90 HIS A O 1
ATOM 687 N N . ARG A 1 91 ? -1.539 18.600 17.944 1.00 76.88 91 ARG A N 1
ATOM 688 C CA . ARG A 1 91 ? -1.190 18.630 19.373 1.00 76.88 91 ARG A CA 1
ATOM 689 C C . ARG A 1 91 ? -1.142 17.242 20.008 1.00 76.88 91 ARG A C 1
ATOM 691 O O . ARG A 1 91 ? -0.822 17.140 21.185 1.00 76.88 91 ARG A O 1
ATOM 698 N N . MET A 1 92 ? -1.502 16.198 19.263 1.00 75.38 92 MET A N 1
ATOM 699 C CA . MET A 1 92 ? -1.624 14.839 19.779 1.00 75.38 92 MET A CA 1
ATOM 700 C C . MET A 1 92 ? -0.527 13.941 19.238 1.00 75.38 92 MET A C 1
ATOM 702 O O . MET A 1 92 ? -0.501 13.668 18.040 1.00 75.38 92 MET A O 1
ATOM 706 N N . ASP A 1 93 ? 0.311 13.419 20.126 1.00 73.69 93 ASP A N 1
ATOM 707 C CA . ASP A 1 93 ? 1.228 12.313 19.848 1.00 73.69 93 ASP A CA 1
ATOM 708 C C . ASP A 1 93 ? 0.994 11.175 20.853 1.00 73.69 93 ASP A C 1
ATOM 710 O O . ASP A 1 93 ? 0.846 11.413 22.054 1.00 73.69 93 ASP A O 1
ATOM 714 N N . LEU A 1 94 ? 0.937 9.942 20.349 1.00 74.00 94 LEU A N 1
ATOM 715 C CA . LEU A 1 94 ? 0.894 8.702 21.122 1.00 74.00 94 LEU A CA 1
ATOM 716 C C . LEU A 1 94 ? 2.043 7.771 20.690 1.00 74.00 94 LEU A C 1
ATOM 718 O O . LEU A 1 94 ? 1.865 6.585 20.401 1.00 74.00 94 LEU A O 1
ATOM 722 N N . SER A 1 95 ? 3.265 8.303 20.650 1.00 75.06 95 SER A N 1
ATOM 723 C CA . SER A 1 95 ? 4.483 7.483 20.650 1.00 75.06 95 SER A CA 1
ATOM 724 C C . SER A 1 95 ? 4.507 6.516 21.849 1.00 75.06 95 SER A C 1
ATOM 726 O O . SER A 1 95 ? 3.711 6.643 22.786 1.00 75.06 95 SER A O 1
ATOM 728 N N . LYS A 1 96 ? 5.430 5.543 21.861 1.00 75.12 96 LYS A N 1
ATOM 729 C CA . LYS A 1 96 ? 5.531 4.567 22.965 1.00 75.12 96 LYS A CA 1
ATOM 730 C C . LYS A 1 96 ? 5.589 5.215 24.353 1.00 75.12 96 LYS A C 1
ATOM 732 O O . LYS A 1 96 ? 4.945 4.744 25.286 1.00 75.12 96 LYS A O 1
ATOM 737 N N . TRP A 1 97 ? 6.286 6.347 24.464 1.00 75.25 97 TRP A N 1
ATOM 738 C CA . TRP A 1 97 ? 6.435 7.100 25.709 1.00 75.25 97 TRP A CA 1
ATOM 739 C C . TRP A 1 97 ? 5.105 7.689 26.181 1.00 75.25 97 TRP A C 1
ATOM 741 O O . TRP A 1 97 ? 4.712 7.497 27.327 1.00 75.25 97 TRP A O 1
ATOM 751 N N . HIS A 1 98 ? 4.363 8.323 25.274 1.00 77.25 98 HIS A N 1
ATOM 752 C CA . HIS A 1 98 ? 3.035 8.853 25.566 1.00 77.25 98 HIS A CA 1
ATOM 753 C C . HIS A 1 98 ? 2.043 7.736 25.914 1.00 77.25 98 HIS A C 1
ATOM 755 O O . HIS A 1 98 ? 1.277 7.866 26.867 1.00 77.25 98 HIS A O 1
ATOM 761 N N . ARG A 1 99 ? 2.069 6.602 25.195 1.00 79.56 99 ARG A N 1
ATOM 762 C CA . ARG A 1 99 ? 1.194 5.455 25.498 1.00 79.56 99 ARG A CA 1
ATOM 763 C C . ARG A 1 99 ? 1.487 4.835 26.861 1.00 79.56 99 ARG A C 1
ATOM 765 O O . ARG A 1 99 ? 0.542 4.432 27.534 1.00 79.56 99 ARG A O 1
ATOM 772 N N . ALA A 1 100 ? 2.743 4.812 27.305 1.00 80.38 100 ALA A N 1
ATOM 773 C CA . ALA A 1 100 ? 3.098 4.372 28.655 1.00 80.38 100 ALA A CA 1
ATOM 774 C C . ALA A 1 100 ? 2.525 5.289 29.756 1.00 80.38 100 ALA A C 1
ATOM 776 O O . ALA A 1 100 ? 2.305 4.836 30.878 1.00 80.38 100 ALA A O 1
ATOM 777 N N . GLN A 1 101 ? 2.236 6.553 29.431 1.00 78.75 101 GLN A N 1
ATOM 778 C CA . GLN A 1 101 ? 1.641 7.537 30.343 1.00 78.75 101 GLN A CA 1
ATOM 779 C C . GLN A 1 101 ? 0.110 7.598 30.277 1.00 78.75 101 GLN A C 1
ATOM 781 O O . GLN A 1 101 ? -0.504 8.263 31.107 1.00 78.75 101 GLN A O 1
ATOM 786 N N . MET A 1 102 ? -0.512 6.906 29.315 1.00 85.00 102 MET A N 1
ATOM 787 C CA . MET A 1 102 ? -1.966 6.892 29.130 1.00 85.00 102 MET A CA 1
ATOM 788 C C . MET A 1 102 ? -2.777 6.324 30.303 1.00 85.00 102 MET A C 1
ATOM 790 O O . MET A 1 102 ? -3.894 6.803 30.482 1.00 85.00 102 MET A O 1
ATOM 794 N N . PRO A 1 103 ? -2.311 5.345 31.101 1.00 86.56 103 PRO A N 1
ATOM 795 C CA . PRO A 1 103 ? -3.052 4.906 32.283 1.00 86.56 103 PRO A CA 1
ATOM 796 C C . PRO A 1 103 ? -3.215 6.016 33.339 1.00 86.56 103 PRO A C 1
ATOM 798 O O . PRO A 1 103 ? -2.315 6.833 33.538 1.00 86.56 103 PRO A O 1
ATOM 801 N N . LEU A 1 104 ? -4.334 6.015 34.073 1.00 86.00 104 LEU A N 1
ATOM 802 C CA . LEU A 1 104 ? -4.563 6.937 35.199 1.00 86.00 104 LEU A CA 1
ATOM 803 C C . LEU A 1 104 ? -3.568 6.694 36.344 1.00 86.00 104 LEU A C 1
ATOM 805 O O . LEU A 1 104 ? -3.070 7.633 36.962 1.00 86.00 104 LEU A O 1
ATOM 809 N N . ASN A 1 105 ? -3.249 5.426 36.620 1.00 82.94 105 ASN A N 1
ATOM 810 C CA . ASN A 1 105 ? -2.213 5.064 37.581 1.00 82.94 105 ASN A CA 1
ATOM 811 C C . ASN A 1 105 ? -0.839 5.034 36.899 1.00 82.94 105 ASN A C 1
ATOM 813 O O . ASN A 1 105 ? -0.500 4.078 36.203 1.00 82.94 105 ASN A O 1
ATOM 817 N N . ARG A 1 106 ? -0.032 6.066 37.157 1.00 75.31 106 ARG A N 1
ATOM 818 C CA . ARG A 1 106 ? 1.297 6.244 36.557 1.00 75.31 106 ARG A CA 1
ATOM 819 C C . ARG A 1 106 ? 2.461 5.722 37.407 1.00 75.31 106 ARG A C 1
ATOM 821 O O . ARG A 1 106 ? 3.607 5.998 37.077 1.00 75.31 106 ARG A O 1
ATOM 828 N N . ARG A 1 107 ? 2.216 4.960 38.484 1.00 69.06 107 ARG A N 1
ATOM 829 C CA . ARG A 1 107 ? 3.280 4.505 39.414 1.00 69.06 107 ARG A CA 1
ATOM 830 C C . ARG A 1 107 ? 4.446 3.757 38.749 1.00 69.06 107 ARG A C 1
ATOM 832 O O . ARG A 1 107 ? 5.528 3.720 39.320 1.00 69.06 107 ARG A O 1
ATOM 839 N N . HIS A 1 108 ? 4.232 3.177 37.567 1.00 65.06 108 HIS A N 1
ATOM 840 C CA . HIS A 1 108 ? 5.249 2.453 36.795 1.00 65.06 108 HIS A CA 1
ATOM 841 C C . HIS A 1 108 ? 5.495 3.045 35.398 1.00 65.06 108 HIS A C 1
ATOM 843 O O . HIS A 1 108 ? 6.150 2.406 34.574 1.00 65.06 108 HIS A O 1
ATOM 849 N N . ALA A 1 109 ? 4.960 4.235 35.107 1.00 65.81 109 ALA A N 1
ATOM 850 C CA . ALA A 1 109 ? 5.206 4.896 33.834 1.00 65.81 109 ALA A CA 1
ATOM 851 C C . ALA A 1 109 ? 6.665 5.372 33.792 1.00 65.81 109 ALA A C 1
ATOM 853 O O . ALA A 1 109 ? 7.121 6.079 34.689 1.00 65.81 109 ALA A O 1
ATOM 854 N N . GLN A 1 110 ? 7.402 4.959 32.762 1.00 63.28 110 GLN A N 1
ATOM 855 C CA . GLN A 1 110 ? 8.762 5.441 32.541 1.00 63.28 110 GLN A CA 1
ATOM 856 C C . GLN A 1 110 ? 8.694 6.861 31.955 1.00 63.28 110 GLN A C 1
ATOM 858 O O . GLN A 1 110 ? 7.957 7.059 30.982 1.00 63.28 110 GLN A O 1
ATOM 863 N N . PRO A 1 111 ? 9.425 7.842 32.517 1.00 60.50 111 PRO A N 1
ATOM 864 C CA . PRO A 1 111 ? 9.454 9.194 31.974 1.00 60.50 111 PRO A CA 1
ATOM 865 C C . PRO A 1 111 ? 10.060 9.171 30.568 1.00 60.50 111 PRO A C 1
ATOM 867 O O . PRO A 1 111 ? 11.074 8.514 30.319 1.00 60.50 111 PRO A O 1
ATOM 870 N N . GLY A 1 112 ? 9.411 9.865 29.635 1.00 62.97 112 GLY A N 1
ATOM 871 C CA . GLY A 1 112 ? 9.888 9.985 28.260 1.00 62.97 112 GLY A CA 1
ATOM 872 C C . GLY A 1 112 ? 10.760 11.229 28.064 1.00 62.97 112 GLY A C 1
ATOM 873 O O . GLY A 1 112 ? 10.759 12.135 28.901 1.00 62.97 112 GLY A O 1
ATOM 874 N N . PRO A 1 113 ? 11.466 11.349 26.925 1.00 61.34 113 PRO A N 1
ATOM 875 C CA . PRO A 1 113 ? 12.030 12.631 26.511 1.00 61.34 113 PRO A CA 1
ATOM 876 C C . PRO A 1 113 ? 10.922 13.697 26.451 1.00 61.34 113 PRO A C 1
ATOM 878 O O . PRO A 1 113 ? 9.851 13.427 25.909 1.00 61.34 113 PRO A O 1
ATOM 881 N N . ASN A 1 114 ? 11.180 14.907 26.963 1.00 58.00 114 ASN A N 1
ATOM 882 C CA . ASN A 1 114 ? 10.225 16.030 26.987 1.00 58.00 114 ASN A CA 1
ATOM 883 C C . ASN A 1 114 ? 8.892 15.745 27.718 1.00 58.00 114 ASN A C 1
ATOM 885 O O . ASN A 1 114 ? 7.837 16.159 27.242 1.00 58.00 114 ASN A O 1
ATOM 889 N N . ASP A 1 115 ? 8.929 15.080 28.874 1.00 59.75 115 ASP A N 1
ATOM 890 C CA . ASP A 1 115 ? 7.750 14.660 29.656 1.00 59.75 115 ASP A CA 1
ATOM 891 C C . ASP A 1 115 ? 6.668 15.744 29.853 1.00 59.75 115 ASP A C 1
ATOM 893 O O . ASP A 1 115 ? 5.480 15.475 29.687 1.00 59.75 115 ASP A O 1
ATOM 897 N N . GLU A 1 116 ? 7.061 17.004 30.078 1.00 56.19 116 GLU A N 1
ATOM 898 C CA . GLU A 1 116 ? 6.131 18.143 30.190 1.00 56.19 116 GLU A CA 1
ATOM 899 C C . GLU A 1 116 ? 5.294 18.383 28.916 1.00 56.19 116 GLU A C 1
ATOM 901 O O . GLU A 1 116 ? 4.139 18.807 28.996 1.00 56.19 116 GLU A O 1
ATOM 906 N N . LYS A 1 117 ? 5.844 18.088 27.728 1.00 52.84 117 LYS A N 1
ATOM 907 C CA . LYS A 1 117 ? 5.107 18.126 26.452 1.00 52.84 117 LYS A CA 1
ATOM 908 C C . LYS A 1 117 ? 4.220 16.887 26.283 1.00 52.84 117 LYS A C 1
ATOM 910 O O . LYS A 1 117 ? 3.133 17.002 25.707 1.00 52.84 117 LYS A O 1
ATOM 915 N N . ASN A 1 118 ? 4.641 15.746 26.833 1.00 54.66 118 ASN A N 1
ATOM 916 C CA . ASN A 1 118 ? 3.946 14.461 26.721 1.00 54.66 118 ASN A CA 1
ATOM 917 C C . ASN A 1 118 ? 2.640 14.417 27.533 1.00 54.66 118 ASN A C 1
ATOM 919 O O . ASN A 1 118 ? 1.672 13.773 27.124 1.00 54.66 118 ASN A O 1
ATOM 923 N N . GLU A 1 119 ? 2.549 15.180 28.628 1.00 56.38 119 GLU A N 1
ATOM 924 C CA . GLU A 1 119 ? 1.320 15.271 29.425 1.00 56.38 119 GLU A CA 1
ATOM 925 C C . GLU A 1 119 ? 0.131 15.909 28.681 1.00 56.38 119 GLU A C 1
ATOM 927 O O . GLU A 1 119 ? -1.018 15.773 29.115 1.00 56.38 119 GLU A O 1
ATOM 932 N N . SER A 1 120 ? 0.373 16.622 27.574 1.00 70.88 120 SER A N 1
ATOM 933 C CA . SER A 1 120 ? -0.680 17.343 26.853 1.00 70.88 120 SER A CA 1
ATOM 934 C C . SER A 1 120 ? -1.675 16.410 26.148 1.00 70.88 120 SER A C 1
ATOM 936 O O . SER A 1 120 ? -2.880 16.650 26.244 1.00 70.88 120 SER A O 1
ATOM 938 N N . THR A 1 121 ? -1.218 15.314 25.524 1.00 80.56 121 THR A N 1
ATOM 939 C CA . THR A 1 121 ? -2.102 14.387 24.793 1.00 80.56 121 THR A CA 1
ATOM 940 C C . THR A 1 121 ? -3.100 13.702 25.724 1.00 80.56 121 THR A C 1
ATOM 942 O O . THR A 1 121 ? -4.295 13.697 25.438 1.00 80.56 121 THR A O 1
ATOM 945 N N . GLN A 1 122 ? -2.648 13.150 26.857 1.00 85.75 122 GLN A N 1
ATOM 946 C CA . GLN A 1 122 ? -3.552 12.453 27.779 1.00 85.75 122 GLN A CA 1
ATOM 947 C C . GLN A 1 122 ? -4.604 13.411 28.350 1.00 85.75 122 GLN A C 1
ATOM 949 O O . GLN A 1 122 ? -5.777 13.060 28.392 1.00 85.75 122 GLN A O 1
ATOM 954 N N . LYS A 1 123 ? -4.214 14.635 28.737 1.00 87.44 123 LYS A N 1
ATOM 955 C CA . LYS A 1 123 ? -5.154 15.652 29.244 1.00 87.44 123 LYS A CA 1
ATOM 956 C C . LYS A 1 123 ? -6.218 16.006 28.200 1.00 87.44 123 LYS A C 1
ATOM 958 O O . LYS A 1 123 ? -7.394 16.072 28.544 1.00 87.44 123 LYS A O 1
ATOM 963 N N . ILE A 1 124 ? -5.819 16.173 26.935 1.00 87.69 124 ILE A N 1
ATOM 964 C CA . ILE A 1 124 ? -6.746 16.396 25.813 1.00 87.69 124 ILE A CA 1
ATOM 965 C C . ILE A 1 124 ? -7.720 15.219 25.677 1.00 87.69 124 ILE A C 1
ATOM 967 O O . ILE A 1 124 ? -8.925 15.427 25.574 1.00 87.69 124 ILE A O 1
ATOM 971 N N . LEU A 1 125 ? -7.214 13.984 25.715 1.00 90.75 125 LEU A N 1
ATOM 972 C CA . LEU A 1 125 ? -8.045 12.789 25.583 1.00 90.75 125 LEU A CA 1
ATOM 973 C C . LEU A 1 125 ? -9.006 12.614 26.766 1.00 90.75 125 LEU A C 1
ATOM 975 O O . LEU A 1 125 ? -10.168 12.296 26.543 1.00 90.75 125 LEU A O 1
ATOM 979 N N . ILE A 1 126 ? -8.565 12.869 28.002 1.00 93.62 126 ILE A N 1
ATOM 980 C CA . ILE A 1 126 ? -9.436 12.848 29.189 1.00 93.62 126 ILE A CA 1
ATOM 981 C C . ILE A 1 126 ? -10.555 13.883 29.048 1.00 93.62 126 ILE A C 1
ATOM 983 O O . ILE A 1 126 ? -11.712 13.534 29.259 1.00 93.62 126 ILE A O 1
ATOM 987 N N . ASP A 1 127 ? -10.241 15.119 28.646 1.00 92.88 127 ASP A N 1
ATOM 988 C CA . ASP A 1 127 ? -11.249 16.166 28.417 1.00 92.88 127 ASP A CA 1
ATOM 989 C C . ASP A 1 127 ? -12.292 15.730 27.374 1.00 92.88 127 ASP A C 1
ATOM 991 O O . ASP A 1 127 ? -13.496 15.890 27.580 1.00 92.88 127 ASP A O 1
ATOM 995 N N . TRP A 1 128 ? -11.859 15.107 26.276 1.00 93.50 128 TRP A N 1
ATOM 996 C CA . TRP A 1 128 ? -12.774 14.596 25.254 1.00 93.50 128 TRP A CA 1
ATOM 997 C C . TRP A 1 128 ? -13.654 13.458 25.762 1.00 93.50 128 TRP A C 1
ATOM 999 O O . TRP A 1 128 ? -14.856 13.456 25.496 1.00 93.50 128 TRP A O 1
ATOM 1009 N N . LEU A 1 129 ? -13.078 12.507 26.499 1.00 97.25 129 LEU A N 1
ATOM 1010 C CA . LEU A 1 129 ? -13.822 11.387 27.070 1.00 97.25 129 LEU A CA 1
ATOM 1011 C C . LEU A 1 129 ? -14.825 11.867 28.122 1.00 97.25 129 LEU A C 1
ATOM 1013 O O . LEU A 1 129 ? -15.972 11.443 28.089 1.00 97.25 129 LEU A O 1
ATOM 1017 N N . GLN A 1 130 ? -14.456 12.816 28.983 1.00 97.38 130 GLN A N 1
ATOM 1018 C CA . GLN A 1 130 ? -15.369 13.404 29.968 1.00 97.38 130 GLN A CA 1
ATOM 1019 C C . GLN A 1 130 ? -16.533 14.149 29.303 1.00 97.38 130 GLN A C 1
ATOM 1021 O O . GLN A 1 130 ? -17.685 13.986 29.709 1.00 97.38 130 GLN A O 1
ATOM 1026 N N . LYS A 1 131 ? -16.263 14.923 28.244 1.00 96.75 131 LYS A N 1
ATOM 1027 C CA . LYS A 1 131 ? -17.315 15.563 27.439 1.00 96.75 131 LYS A CA 1
ATOM 1028 C C . LYS A 1 131 ? -18.221 14.532 26.766 1.00 96.75 131 LYS A C 1
ATOM 1030 O O . LYS A 1 131 ? -19.438 14.708 26.754 1.00 96.75 131 LYS A O 1
ATOM 1035 N N . LEU A 1 132 ? -17.648 13.442 26.252 1.00 98.00 132 LEU A N 1
ATOM 1036 C CA . LEU A 1 132 ? -18.416 12.333 25.693 1.00 98.00 132 LEU A CA 1
ATOM 1037 C C . LEU A 1 132 ? -19.296 11.681 26.769 1.00 98.00 132 LEU A C 1
ATOM 1039 O O . LEU A 1 132 ? -20.492 11.521 26.546 1.00 98.00 132 LEU A O 1
ATOM 1043 N N . HIS A 1 133 ? -18.746 11.365 27.945 1.00 98.00 133 HIS A N 1
ATOM 1044 C CA . HIS A 1 133 ? -19.471 10.781 29.083 1.00 98.00 133 HIS A CA 1
ATOM 1045 C C . HIS A 1 133 ? -20.637 11.654 29.529 1.00 98.00 133 HIS A C 1
ATOM 1047 O O . HIS A 1 133 ? -21.730 11.138 29.755 1.00 98.00 133 HIS A O 1
ATOM 1053 N N . ALA A 1 134 ? -20.444 12.971 29.609 1.00 97.38 134 ALA A N 1
ATOM 1054 C CA . ALA A 1 134 ? -21.516 13.904 29.947 1.00 97.38 134 ALA A CA 1
ATOM 1055 C C . ALA A 1 134 ? -22.703 13.804 28.969 1.00 97.38 134 ALA A C 1
ATOM 1057 O O . ALA A 1 134 ? -23.854 13.904 29.389 1.00 97.38 134 ALA A O 1
ATOM 1058 N N . ALA A 1 135 ? -22.435 13.556 27.683 1.00 96.62 135 ALA A N 1
ATOM 1059 C CA . ALA A 1 135 ? -23.471 13.391 26.669 1.00 96.62 135 ALA A CA 1
ATOM 1060 C C . ALA A 1 135 ? -24.125 11.996 26.681 1.00 96.62 135 ALA A C 1
ATOM 1062 O O . ALA A 1 135 ? -25.332 11.891 26.467 1.00 96.62 135 ALA A O 1
ATOM 1063 N N . VAL A 1 136 ? -23.352 10.928 26.917 1.00 96.94 136 VAL A N 1
ATOM 1064 C CA . VAL A 1 136 ? -23.810 9.543 26.673 1.00 96.94 136 VAL A CA 1
ATOM 1065 C C . VAL A 1 136 ? -24.111 8.729 27.933 1.00 96.94 136 VAL A C 1
ATOM 1067 O O . VAL A 1 136 ? -24.775 7.700 27.835 1.00 96.94 136 VAL A O 1
ATOM 1070 N N . SER A 1 137 ? -23.702 9.184 29.121 1.00 95.81 137 SER A N 1
ATOM 1071 C CA . SER A 1 137 ? -23.961 8.475 30.386 1.00 95.81 137 SER A CA 1
ATOM 1072 C C . SER A 1 137 ? -25.436 8.184 30.698 1.00 95.81 137 SER A C 1
ATOM 1074 O O . SER A 1 137 ? -25.699 7.128 31.277 1.00 95.81 137 SER A O 1
ATOM 1076 N N . PRO A 1 138 ? -26.435 8.984 30.257 1.00 96.06 138 PRO A N 1
ATOM 1077 C CA . PRO A 1 138 ? -27.842 8.599 30.393 1.00 96.06 138 PRO A CA 1
ATOM 1078 C C . PRO A 1 138 ? -28.224 7.304 29.655 1.00 96.06 138 PRO A C 1
ATOM 1080 O O . PRO A 1 138 ? -29.308 6.776 29.893 1.00 96.06 138 PRO A O 1
ATOM 1083 N N . HIS A 1 139 ? -27.369 6.806 28.758 1.00 95.69 139 HIS A N 1
ATOM 1084 C CA . HIS A 1 139 ? -27.566 5.585 27.974 1.00 95.69 139 HIS A CA 1
ATOM 1085 C C . HIS A 1 139 ? -26.742 4.392 28.497 1.00 95.69 139 HIS A C 1
ATOM 1087 O O . HIS A 1 139 ? -26.779 3.314 27.900 1.00 95.69 139 HIS A O 1
ATOM 1093 N N . TRP A 1 140 ? -26.001 4.547 29.601 1.00 94.19 140 TRP A N 1
ATOM 1094 C CA . TRP A 1 140 ? -25.229 3.457 30.203 1.00 94.19 140 TRP A CA 1
ATOM 1095 C C . TRP A 1 140 ? -26.120 2.453 30.928 1.00 94.19 140 TRP A C 1
ATOM 1097 O O . TRP A 1 140 ? -26.981 2.818 31.729 1.00 94.19 140 TRP A O 1
ATOM 1107 N N . SER A 1 141 ? -25.869 1.170 30.675 1.00 86.81 141 SER A N 1
ATOM 1108 C CA . SER A 1 141 ? -26.469 0.087 31.454 1.00 86.81 141 SER A CA 1
ATOM 1109 C C . SER A 1 141 ? -25.636 -0.126 32.717 1.00 86.81 141 SER A C 1
ATOM 1111 O O . SER A 1 141 ? -24.423 -0.310 32.630 1.00 86.81 141 SER A O 1
ATOM 1113 N N . VAL A 1 142 ? -26.271 -0.096 33.888 1.00 78.69 142 VAL A N 1
ATOM 1114 C CA . VAL A 1 142 ? -25.608 -0.274 35.191 1.00 78.69 142 VAL A CA 1
ATOM 1115 C C . VAL A 1 142 ? -26.170 -1.530 35.843 1.00 78.69 142 VAL A C 1
ATOM 1117 O O . VAL A 1 142 ? -27.383 -1.639 35.982 1.00 78.69 142 VAL A O 1
ATOM 1120 N N . ASN A 1 143 ? -25.310 -2.471 36.247 1.00 77.19 143 ASN A N 1
ATOM 1121 C CA . ASN A 1 143 ? -25.706 -3.738 36.888 1.00 77.19 143 ASN A CA 1
ATOM 1122 C C . ASN A 1 143 ? -26.776 -4.518 36.104 1.00 77.19 143 ASN A C 1
ATOM 1124 O O . ASN A 1 143 ? -27.757 -4.974 36.681 1.00 77.19 143 ASN A O 1
ATOM 1128 N N . GLU A 1 144 ? -26.613 -4.611 34.779 1.00 73.50 144 GLU A N 1
ATOM 1129 C CA . GLU A 1 144 ? -27.561 -5.278 33.865 1.00 73.50 144 GLU A CA 1
ATOM 1130 C C . GLU A 1 144 ? -28.973 -4.653 33.831 1.00 73.50 144 GLU A C 1
ATOM 1132 O O . GLU A 1 144 ? -29.874 -5.160 33.161 1.00 73.50 144 GLU A O 1
ATOM 1137 N N . CYS A 1 145 ? -29.169 -3.501 34.479 1.00 81.06 145 CYS A N 1
ATOM 1138 C CA . CYS A 1 145 ? -30.400 -2.731 34.387 1.00 81.06 145 CYS A CA 1
ATOM 1139 C C . CYS A 1 145 ? -30.457 -1.928 33.083 1.00 81.06 145 CYS A C 1
ATOM 1141 O O . CYS A 1 145 ? -29.453 -1.412 32.582 1.00 81.06 145 CYS A O 1
ATOM 1143 N N . LYS A 1 146 ? -31.683 -1.764 32.575 1.00 87.88 146 LYS A N 1
ATOM 1144 C CA . LYS A 1 146 ? -31.996 -0.923 31.414 1.00 87.88 146 LYS A CA 1
ATOM 1145 C C . LYS A 1 146 ? -31.527 0.527 31.656 1.00 87.88 146 LYS A C 1
ATOM 1147 O O . LYS A 1 146 ? -31.782 1.052 32.742 1.00 87.88 146 LYS A O 1
ATOM 1152 N N . PRO A 1 147 ? -30.896 1.190 30.667 1.00 93.38 147 PRO A N 1
ATOM 1153 C CA . PRO A 1 147 ? -30.427 2.560 30.837 1.00 93.38 147 PRO A CA 1
ATOM 1154 C C . PRO A 1 147 ? -31.588 3.561 30.987 1.00 93.38 147 PRO A C 1
ATOM 1156 O O . PRO A 1 147 ? -32.667 3.324 30.429 1.00 93.38 147 PRO A O 1
ATOM 1159 N N . PRO A 1 148 ? -31.373 4.706 31.670 1.00 92.81 148 PRO A N 1
ATOM 1160 C CA . PRO A 1 148 ? -32.374 5.770 31.804 1.00 92.81 148 PRO A CA 1
ATOM 1161 C C . PRO A 1 148 ? -32.933 6.273 30.466 1.00 92.81 148 PRO A C 1
ATOM 1163 O O . PRO A 1 148 ? -34.125 6.555 30.355 1.00 92.81 148 PRO A O 1
ATOM 1166 N N . LYS A 1 149 ? -32.085 6.367 29.436 1.00 94.25 149 LYS A N 1
ATOM 1167 C CA . LYS A 1 149 ? -32.474 6.688 28.061 1.00 94.25 149 LYS A CA 1
ATOM 1168 C C . LYS A 1 149 ? -32.188 5.510 27.141 1.00 94.25 149 LYS A C 1
ATOM 1170 O O . LYS A 1 149 ? -31.080 4.986 27.105 1.00 94.25 149 LYS A O 1
ATOM 1175 N N . THR A 1 150 ? -33.203 5.117 26.373 1.00 91.44 150 THR A N 1
ATOM 1176 C CA . THR A 1 150 ? -33.133 3.941 25.480 1.00 91.44 150 THR A CA 1
ATOM 1177 C C . THR A 1 150 ? -33.287 4.261 24.005 1.00 91.44 150 THR A C 1
ATOM 1179 O O . THR A 1 150 ? -33.010 3.404 23.177 1.00 91.44 150 THR A O 1
ATOM 1182 N N . ASP A 1 151 ? -33.676 5.490 23.685 1.00 89.19 151 ASP A N 1
ATOM 1183 C CA . ASP A 1 151 ? -33.563 6.048 22.342 1.00 89.19 151 ASP A CA 1
ATOM 1184 C C . ASP A 1 151 ? -32.094 6.447 22.077 1.00 89.19 151 ASP A C 1
ATOM 1186 O O . ASP A 1 151 ? -31.440 6.903 23.018 1.00 89.19 151 ASP A O 1
ATOM 1190 N N . PRO A 1 152 ? -31.535 6.260 20.867 1.00 89.56 152 PRO A N 1
ATOM 1191 C CA . PRO A 1 152 ? -32.131 5.577 19.713 1.00 89.56 152 PRO A CA 1
ATOM 1192 C C . PRO A 1 152 ? -32.109 4.041 19.816 1.00 89.56 152 PRO A C 1
ATOM 1194 O O . PRO A 1 152 ? -32.896 3.376 19.148 1.00 89.56 152 PRO A O 1
ATOM 1197 N N . ALA A 1 153 ? -31.231 3.464 20.646 1.00 90.25 153 ALA A N 1
ATOM 1198 C CA . ALA A 1 153 ? -31.296 2.064 21.079 1.00 90.25 153 ALA A CA 1
ATOM 1199 C C . ALA A 1 153 ? -30.429 1.830 22.331 1.00 90.25 153 ALA A C 1
ATOM 1201 O O . ALA A 1 153 ? -29.579 2.652 22.684 1.00 90.25 153 ALA A O 1
ATOM 1202 N N . ILE A 1 154 ? -30.577 0.657 22.955 1.00 92.50 154 ILE A N 1
ATOM 1203 C CA . ILE A 1 154 ? -29.670 0.178 24.009 1.00 92.50 154 ILE A CA 1
ATOM 1204 C C . ILE A 1 154 ? -28.403 -0.381 23.348 1.00 92.50 154 ILE A C 1
ATOM 1206 O O . ILE A 1 154 ? -28.442 -1.433 22.708 1.00 92.50 154 ILE A O 1
ATOM 1210 N N . VAL A 1 155 ? -27.277 0.317 23.502 1.00 92.81 155 VAL A N 1
ATOM 1211 C CA . VAL A 1 155 ? -25.983 -0.126 22.964 1.00 92.81 155 VAL A CA 1
ATOM 1212 C C . VAL A 1 155 ? -25.398 -1.214 23.857 1.00 92.81 155 VAL A C 1
ATOM 1214 O O . VAL A 1 155 ? -25.086 -0.971 25.019 1.00 92.81 155 VAL A O 1
ATOM 1217 N N . GLN A 1 156 ? -25.226 -2.411 23.296 1.00 91.94 156 GLN A N 1
ATOM 1218 C CA . GLN A 1 156 ? -24.603 -3.538 23.998 1.00 91.94 156 GLN A CA 1
ATOM 1219 C C . GLN A 1 156 ? -23.077 -3.525 23.868 1.00 91.94 156 GLN A C 1
ATOM 1221 O O . GLN A 1 156 ? -22.362 -3.789 24.833 1.00 91.94 156 GLN A O 1
ATOM 1226 N N . LYS A 1 157 ? -22.576 -3.247 22.661 1.00 94.38 157 LYS A N 1
ATOM 1227 C CA . LYS A 1 157 ? -21.154 -3.302 22.319 1.00 94.38 157 LYS A CA 1
ATOM 1228 C C . LYS A 1 157 ? -20.878 -2.491 21.052 1.00 94.38 157 LYS A C 1
ATOM 1230 O O . LYS A 1 157 ? -21.730 -2.416 20.168 1.00 94.38 157 LYS A O 1
ATOM 1235 N N . ILE A 1 158 ? -19.688 -1.909 20.975 1.00 96.69 158 ILE A N 1
ATOM 1236 C CA . ILE A 1 158 ? -19.144 -1.227 19.802 1.00 96.69 158 ILE A CA 1
ATOM 1237 C C . ILE A 1 158 ? -18.119 -2.147 19.143 1.00 96.69 158 ILE A C 1
ATOM 1239 O O . ILE A 1 158 ? -17.161 -2.585 19.776 1.00 96.69 158 ILE A O 1
ATOM 1243 N N . PHE A 1 159 ? -18.311 -2.393 17.856 1.00 96.75 159 PHE A N 1
ATOM 1244 C CA . PHE A 1 159 ? -17.451 -3.229 17.033 1.00 96.75 159 PHE A CA 1
ATOM 1245 C C . PHE A 1 159 ? -16.593 -2.358 16.115 1.00 96.75 159 PHE A C 1
ATOM 1247 O O . PHE A 1 159 ? -17.111 -1.455 15.450 1.00 96.75 159 PHE A O 1
ATOM 1254 N N . ILE A 1 160 ? -15.281 -2.595 16.095 1.00 96.81 160 ILE A N 1
ATOM 1255 C CA . ILE A 1 160 ? -14.316 -1.771 15.359 1.00 96.81 160 ILE A CA 1
ATOM 1256 C C . ILE A 1 160 ? -13.543 -2.637 14.371 1.00 96.81 160 ILE A C 1
ATOM 1258 O O . ILE A 1 160 ? -12.895 -3.615 14.737 1.00 96.81 160 ILE A O 1
ATOM 1262 N N . SER A 1 161 ? -13.583 -2.244 13.099 1.00 97.25 161 SER A N 1
ATOM 1263 C CA . SER A 1 161 ? -12.824 -2.878 12.021 1.00 97.25 161 SER A CA 1
ATOM 1264 C C . SER A 1 161 ? -12.016 -1.832 11.271 1.00 97.25 161 SER A C 1
ATOM 1266 O O . SER A 1 161 ? -12.522 -0.752 10.960 1.00 97.25 161 SER A O 1
ATOM 1268 N N . ILE A 1 162 ? -10.754 -2.142 10.992 1.00 98.00 162 ILE A N 1
ATOM 1269 C CA . ILE A 1 162 ? -9.775 -1.178 10.490 1.00 98.00 162 ILE A CA 1
ATOM 1270 C C . ILE A 1 162 ? -9.125 -1.760 9.241 1.00 98.00 162 ILE A C 1
ATOM 1272 O O . ILE A 1 162 ? -8.742 -2.929 9.218 1.00 98.00 162 ILE A O 1
ATOM 1276 N N . PHE A 1 163 ? -8.992 -0.934 8.206 1.00 97.69 163 PHE A N 1
ATOM 1277 C CA . PHE A 1 163 ? -8.351 -1.308 6.951 1.00 97.69 163 PHE A CA 1
ATOM 1278 C C . PHE A 1 163 ? -7.268 -0.300 6.593 1.00 97.69 163 PHE A C 1
ATOM 1280 O O . PHE A 1 163 ? -7.443 0.897 6.825 1.00 97.69 163 PHE A O 1
ATOM 1287 N N . GLY A 1 164 ? -6.175 -0.763 5.997 1.00 96.75 164 GLY A N 1
ATOM 1288 C CA . GLY A 1 164 ? -5.132 0.126 5.502 1.00 96.75 164 GLY A CA 1
ATOM 1289 C C . GLY A 1 164 ? -4.294 -0.504 4.399 1.00 96.75 164 GLY A C 1
ATOM 1290 O O . GLY A 1 164 ? -4.085 -1.713 4.384 1.00 96.75 164 GLY A O 1
ATOM 1291 N N . PHE A 1 165 ? -3.804 0.333 3.489 1.00 95.81 165 PHE A N 1
ATOM 1292 C CA . PHE A 1 165 ? -2.886 -0.040 2.413 1.00 95.81 165 PHE A CA 1
ATOM 1293 C C . PHE A 1 165 ? -1.620 0.816 2.484 1.00 95.81 165 PHE A C 1
ATOM 1295 O O . PHE A 1 165 ? -1.718 2.019 2.734 1.00 95.81 165 PHE A O 1
ATOM 1302 N N . SER A 1 166 ? -0.443 0.230 2.248 1.00 92.12 166 SER A N 1
ATOM 1303 C CA . SER A 1 166 ? 0.827 0.956 2.164 1.00 92.12 166 SER A CA 1
ATOM 1304 C C . SER A 1 166 ? 1.133 1.684 3.477 1.00 92.12 166 SER A C 1
ATOM 1306 O O . SER A 1 166 ? 1.022 1.111 4.560 1.00 92.12 166 SER A O 1
ATOM 1308 N N . ARG A 1 167 ? 1.438 2.979 3.424 1.00 87.06 167 ARG A N 1
ATOM 1309 C CA . ARG A 1 167 ? 1.541 3.842 4.609 1.00 87.06 167 ARG A CA 1
ATOM 1310 C C . ARG A 1 167 ? 0.219 4.013 5.352 1.00 87.06 167 ARG A C 1
ATOM 1312 O O . ARG A 1 167 ? 0.225 4.243 6.557 1.00 87.06 167 ARG A O 1
ATOM 1319 N N . GLY A 1 168 ? -0.914 3.846 4.675 1.00 90.75 168 GLY A N 1
ATOM 1320 C CA . GLY A 1 168 ? -2.219 3.725 5.322 1.00 90.75 168 GLY A CA 1
ATOM 1321 C C . GLY A 1 168 ? -2.337 2.453 6.170 1.00 90.75 168 GLY A C 1
ATOM 1322 O O . GLY A 1 168 ? -3.001 2.477 7.200 1.00 90.75 168 GLY A O 1
ATOM 1323 N N . ALA A 1 169 ? -1.654 1.359 5.810 1.00 93.94 169 ALA A N 1
ATOM 1324 C CA . ALA A 1 169 ? -1.561 0.160 6.650 1.00 93.94 169 ALA A CA 1
ATOM 1325 C C . ALA A 1 169 ? -0.692 0.422 7.893 1.00 93.94 169 ALA A C 1
ATOM 1327 O O . ALA A 1 169 ? -1.059 0.032 9.001 1.00 93.94 169 ALA A O 1
ATOM 1328 N N . THR A 1 170 ? 0.398 1.178 7.742 1.00 90.62 170 THR A N 1
ATOM 1329 C CA . THR A 1 170 ? 1.224 1.672 8.860 1.00 90.62 170 THR A CA 1
ATOM 1330 C C . THR A 1 170 ? 0.391 2.532 9.812 1.00 90.62 170 THR A C 1
ATOM 1332 O O . THR A 1 170 ? 0.377 2.301 11.021 1.00 90.62 170 THR A O 1
ATOM 1335 N N . GLN A 1 171 ? -0.387 3.471 9.266 1.00 90.69 171 GLN A N 1
ATOM 1336 C CA . GLN A 1 171 ? -1.328 4.288 10.032 1.00 90.69 171 GLN A CA 1
ATOM 1337 C C . GLN A 1 171 ? -2.425 3.452 10.688 1.00 90.69 171 GLN A C 1
ATOM 1339 O O . GLN A 1 171 ? -2.771 3.732 11.827 1.00 90.69 171 GLN A O 1
ATOM 1344 N N . ALA A 1 172 ? -2.953 2.422 10.024 1.00 95.12 172 ALA A N 1
ATOM 1345 C CA . ALA A 1 172 ? -3.953 1.519 10.590 1.00 95.12 172 ALA A CA 1
ATOM 1346 C C . ALA A 1 172 ? -3.408 0.747 11.802 1.00 95.12 172 ALA A C 1
ATOM 1348 O O . ALA A 1 172 ? -4.089 0.652 12.825 1.00 95.12 172 ALA A O 1
ATOM 1349 N N . ARG A 1 173 ? -2.167 0.246 11.729 1.00 93.94 173 ARG A N 1
ATOM 1350 C CA . ARG A 1 173 ? -1.482 -0.427 12.850 1.00 93.94 173 ARG A CA 1
ATOM 1351 C C . ARG A 1 173 ? -1.272 0.532 14.027 1.00 93.94 173 ARG A C 1
ATOM 1353 O O . ARG A 1 173 ? -1.661 0.213 15.153 1.00 93.94 173 ARG A O 1
ATOM 1360 N N . ALA A 1 174 ? -0.761 1.734 13.754 1.00 91.19 174 ALA A N 1
ATOM 1361 C CA . ALA A 1 174 ? -0.578 2.775 14.767 1.00 91.19 174 ALA A CA 1
ATOM 1362 C C . ALA A 1 174 ? -1.915 3.215 15.386 1.00 91.19 174 ALA A C 1
ATOM 1364 O O . ALA A 1 174 ? -2.064 3.213 16.605 1.00 91.19 174 ALA A O 1
ATOM 1365 N N . PHE A 1 175 ? -2.922 3.496 14.558 1.00 93.88 175 PHE A N 1
ATOM 1366 C CA . PHE A 1 175 ? -4.274 3.847 14.986 1.00 93.88 175 PHE A CA 1
ATOM 1367 C C . PHE A 1 175 ? -4.891 2.772 15.875 1.00 93.88 175 PHE A C 1
ATOM 1369 O O . PHE A 1 175 ? -5.462 3.108 16.906 1.00 93.88 175 PHE A O 1
ATOM 1376 N N . THR A 1 176 ? -4.739 1.491 15.528 1.00 95.75 176 THR A N 1
ATOM 1377 C CA . THR A 1 176 ? -5.245 0.383 16.351 1.00 95.75 176 THR A CA 1
ATOM 1378 C C . THR A 1 176 ? -4.643 0.444 17.755 1.00 95.75 176 THR A C 1
ATOM 1380 O O . THR A 1 176 ? -5.372 0.445 18.744 1.00 95.75 176 THR A O 1
ATOM 1383 N N . ASN A 1 177 ? -3.319 0.585 17.856 1.00 93.12 177 ASN A N 1
ATOM 1384 C CA . ASN A 1 177 ? -2.620 0.732 19.133 1.00 93.12 177 ASN A CA 1
ATOM 1385 C C . ASN A 1 177 ? -3.068 1.974 19.922 1.00 93.12 177 ASN A C 1
ATOM 1387 O O . ASN A 1 177 ? -3.279 1.902 21.134 1.00 93.12 177 ASN A O 1
ATOM 1391 N N . TRP A 1 178 ? -3.227 3.108 19.242 1.00 92.50 178 TRP A N 1
ATOM 1392 C CA . TRP A 1 178 ? -3.621 4.382 19.848 1.00 92.50 178 TRP A CA 1
ATOM 1393 C C . TRP A 1 178 ? -5.056 4.342 20.366 1.00 92.50 178 TRP A C 1
ATOM 1395 O O . TRP A 1 178 ? -5.324 4.737 21.501 1.00 92.50 178 TRP A O 1
ATOM 1405 N N . LEU A 1 179 ? -5.972 3.819 19.556 1.00 95.44 179 LEU A N 1
ATOM 1406 C CA . LEU A 1 179 ? -7.374 3.667 19.905 1.00 95.44 179 LEU A CA 1
ATOM 1407 C C . LEU A 1 179 ? -7.542 2.664 21.045 1.00 95.44 179 LEU A C 1
ATOM 1409 O O . LEU A 1 179 ? -8.323 2.914 21.956 1.00 95.44 179 LEU A O 1
ATOM 1413 N N . MET A 1 180 ? -6.768 1.576 21.070 1.00 94.69 180 MET A N 1
ATOM 1414 C CA . MET A 1 180 ? -6.791 0.663 22.209 1.00 94.69 180 MET A CA 1
ATOM 1415 C C . MET A 1 180 ? -6.323 1.334 23.505 1.00 94.69 180 MET A C 1
ATOM 1417 O O . MET A 1 180 ? -6.930 1.122 24.553 1.00 94.69 180 MET A O 1
ATOM 1421 N N . SER A 1 181 ? -5.278 2.165 23.455 1.00 93.31 181 SER A N 1
ATOM 1422 C CA . SER A 1 181 ? -4.857 2.964 24.613 1.00 93.31 181 SER A CA 1
ATOM 1423 C C . SER A 1 181 ? -5.938 3.950 25.061 1.00 93.31 181 SER A C 1
ATOM 1425 O O . SER A 1 181 ? -6.176 4.069 26.262 1.00 93.31 181 SER A O 1
ATOM 1427 N N . LEU A 1 182 ? -6.625 4.609 24.121 1.00 95.12 182 LEU A N 1
ATOM 1428 C CA . LEU A 1 182 ? -7.770 5.471 24.422 1.00 95.12 182 LEU A CA 1
ATOM 1429 C C . LEU A 1 182 ? -8.902 4.682 25.096 1.00 95.12 182 LEU A C 1
ATOM 1431 O O . LEU A 1 182 ? -9.437 5.133 26.101 1.00 95.12 182 LEU A O 1
ATOM 1435 N N . CYS A 1 183 ? -9.224 3.491 24.591 1.00 96.94 183 CYS A N 1
ATOM 1436 C CA . CYS A 1 183 ? -10.289 2.656 25.139 1.00 96.94 183 CYS A CA 1
ATOM 1437 C C . CYS A 1 183 ? -9.980 2.100 26.535 1.00 96.94 183 CYS A C 1
ATOM 1439 O O . CYS A 1 183 ? -10.881 1.954 27.358 1.00 96.94 183 CYS A O 1
ATOM 1441 N N . LYS A 1 184 ? -8.707 1.800 26.824 1.00 95.81 184 LYS A N 1
ATOM 1442 C CA . LYS A 1 184 ? -8.266 1.431 28.179 1.00 95.81 184 LYS A CA 1
ATOM 1443 C C . LYS A 1 184 ? -8.385 2.609 29.142 1.00 95.81 184 LYS A C 1
ATOM 1445 O O . LYS A 1 184 ? -8.795 2.424 30.282 1.00 95.81 184 LYS A O 1
ATOM 1450 N N . LEU A 1 185 ? -8.026 3.811 28.689 1.00 95.12 185 LEU A N 1
ATOM 1451 C CA . LEU A 1 185 ? -8.178 5.031 29.480 1.00 95.12 185 LEU A CA 1
ATOM 1452 C C . LEU A 1 185 ? -9.659 5.334 29.762 1.00 95.12 185 LEU A C 1
ATOM 1454 O O . LEU A 1 185 ? -10.010 5.613 30.905 1.00 95.12 185 LEU A O 1
ATOM 1458 N N . ASP A 1 186 ? -10.527 5.224 28.755 1.00 97.69 186 ASP A N 1
ATOM 1459 C CA . ASP A 1 186 ? -11.980 5.363 28.914 1.00 97.69 186 ASP A CA 1
ATOM 1460 C C . ASP A 1 186 ? -12.535 4.365 29.937 1.00 97.69 186 ASP A C 1
ATOM 1462 O O . ASP A 1 186 ? -13.253 4.765 30.851 1.00 97.69 186 ASP A O 1
ATOM 1466 N N . ALA A 1 187 ? -12.118 3.097 29.860 1.00 96.56 187 ALA A N 1
ATOM 1467 C CA . ALA A 1 187 ? -12.544 2.074 30.811 1.00 96.56 187 ALA A CA 1
ATOM 1468 C C . ALA A 1 187 ? -12.140 2.435 32.243 1.00 96.56 187 ALA A C 1
ATOM 1470 O O . ALA A 1 187 ? -12.974 2.376 33.144 1.00 96.56 187 ALA A O 1
ATOM 1471 N N . GLN A 1 188 ? -10.900 2.890 32.448 1.00 95.75 188 GLN A N 1
ATOM 1472 C CA . GLN A 1 188 ? -10.421 3.323 33.762 1.00 95.75 188 GLN A CA 1
ATOM 1473 C C . GLN A 1 188 ? -11.218 4.511 34.316 1.00 95.75 188 GLN A C 1
ATOM 1475 O O . GLN A 1 188 ? -11.540 4.518 35.504 1.00 95.75 188 GLN A O 1
ATOM 1480 N N . LEU A 1 189 ? -11.575 5.487 33.474 1.00 95.62 189 LEU A N 1
ATOM 1481 C CA . LEU A 1 189 ? -12.430 6.616 33.867 1.00 95.62 189 LEU A CA 1
ATOM 1482 C C . LEU A 1 189 ? -13.839 6.161 34.280 1.00 95.62 189 LEU A C 1
ATOM 1484 O O . LEU A 1 189 ? -14.446 6.774 35.154 1.00 95.62 189 LEU A O 1
ATOM 1488 N N . CYS A 1 190 ? -14.334 5.067 33.699 1.00 93.25 190 CYS A N 1
ATOM 1489 C CA . CYS A 1 190 ? -15.605 4.437 34.057 1.00 93.25 190 CYS A CA 1
ATOM 1490 C C . CYS A 1 190 ? -15.492 3.398 35.193 1.00 93.25 190 CYS A C 1
ATOM 1492 O O . CYS A 1 190 ? -16.478 2.731 35.500 1.00 93.25 190 CYS A O 1
ATOM 1494 N N . GLY A 1 191 ? -14.317 3.221 35.811 1.00 92.19 191 GLY A N 1
ATOM 1495 C CA . GLY A 1 191 ? -14.106 2.219 36.865 1.00 92.19 191 GLY A CA 1
ATOM 1496 C C . GLY A 1 191 ? -14.088 0.765 36.369 1.00 92.19 191 GLY A C 1
ATOM 1497 O O . GLY A 1 191 ? -14.391 -0.149 37.132 1.00 92.19 191 GLY A O 1
ATOM 1498 N N . ASN A 1 192 ? -13.745 0.542 35.099 1.00 88.88 192 ASN A N 1
ATOM 1499 C CA . ASN A 1 192 ? -13.665 -0.758 34.434 1.00 88.88 192 ASN A CA 1
ATOM 1500 C C . ASN A 1 192 ? -12.208 -1.089 34.032 1.00 88.88 192 ASN A C 1
ATOM 1502 O O . ASN A 1 192 ? -11.393 -0.203 33.784 1.00 88.88 192 ASN A O 1
ATOM 1506 N N . ASN A 1 193 ? -11.883 -2.381 33.936 1.00 86.06 193 ASN A N 1
ATOM 1507 C CA . ASN A 1 193 ? -10.574 -2.899 33.515 1.00 86.06 193 ASN A CA 1
ATOM 1508 C C . ASN A 1 193 ? -10.551 -3.419 32.062 1.00 86.06 193 ASN A C 1
ATOM 1510 O O . ASN A 1 193 ? -9.517 -3.900 31.600 1.00 86.06 193 ASN A O 1
ATOM 1514 N N . GLY A 1 194 ? -11.688 -3.377 31.360 1.00 91.38 194 GLY A N 1
ATOM 1515 C CA . GLY A 1 194 ? -11.828 -3.815 29.972 1.00 91.38 194 GLY A CA 1
ATOM 1516 C C . GLY A 1 194 ? -11.478 -2.743 28.934 1.00 91.38 194 GLY A C 1
ATOM 1517 O O . GLY A 1 194 ? -10.635 -1.875 29.148 1.00 91.38 194 GLY A O 1
ATOM 1518 N N . MET A 1 195 ? -12.148 -2.824 27.786 1.00 95.38 195 MET A N 1
ATOM 1519 C CA . MET A 1 195 ? -12.059 -1.853 26.695 1.00 95.38 195 MET A CA 1
ATOM 1520 C C . MET A 1 195 ? -13.410 -1.168 26.554 1.00 95.38 195 MET A C 1
ATOM 1522 O O . MET A 1 195 ? -14.407 -1.855 26.313 1.00 95.38 195 MET A O 1
ATOM 1526 N N . THR A 1 196 ? -13.455 0.157 26.675 1.00 97.44 196 THR A N 1
ATOM 1527 C CA . THR A 1 196 ? -14.686 0.917 26.438 1.00 97.44 196 THR A CA 1
ATOM 1528 C C . THR A 1 196 ? -14.440 2.137 25.558 1.00 97.44 196 THR A C 1
ATOM 1530 O O . THR A 1 196 ? -13.305 2.562 25.374 1.00 97.44 196 THR A O 1
ATOM 1533 N N . LEU A 1 197 ? -15.490 2.687 24.955 1.00 98.00 197 LEU A N 1
ATOM 1534 C CA . LEU A 1 197 ? -15.443 4.000 24.317 1.00 98.00 197 LEU A CA 1
ATOM 1535 C C . LEU A 1 197 ? -16.733 4.750 24.636 1.00 98.00 197 LEU A C 1
ATOM 1537 O O . LEU A 1 197 ? -17.821 4.305 24.269 1.00 98.00 197 LEU A O 1
ATOM 1541 N N . GLY A 1 198 ? -16.616 5.873 25.347 1.00 97.12 198 GLY A N 1
ATOM 1542 C CA . GLY A 1 198 ? -17.778 6.562 25.900 1.00 97.12 198 GLY A CA 1
ATOM 1543 C C . GLY A 1 198 ? -18.501 5.727 26.957 1.00 97.12 198 GLY A C 1
ATOM 1544 O O . GLY A 1 198 ? -19.713 5.856 27.086 1.00 97.12 198 GLY A O 1
ATOM 1545 N N . GLY A 1 199 ? -17.793 4.832 27.652 1.00 95.88 199 GLY A N 1
ATOM 1546 C CA . GLY A 1 199 ? -18.339 3.908 28.650 1.00 95.88 199 GLY A CA 1
ATOM 1547 C C . GLY A 1 199 ? -18.996 2.638 28.092 1.00 95.88 199 GLY A C 1
ATOM 1548 O O . GLY A 1 199 ? -19.350 1.752 28.867 1.00 95.88 199 GLY A O 1
ATOM 1549 N N . PHE A 1 200 ? -19.129 2.491 26.769 1.00 96.56 200 PHE A N 1
ATOM 1550 C CA . PHE A 1 200 ? -19.686 1.278 26.153 1.00 96.56 200 PHE A CA 1
ATOM 1551 C C . PHE A 1 200 ? -18.592 0.251 25.844 1.00 96.56 200 PHE A C 1
ATOM 1553 O O . PHE A 1 200 ? -17.537 0.660 25.359 1.00 96.56 200 PHE A O 1
ATOM 1560 N N . PRO A 1 201 ? -18.819 -1.063 26.049 1.00 96.69 201 PRO A N 1
ATOM 1561 C CA . PRO A 1 201 ? -17.848 -2.105 25.711 1.00 96.69 201 PRO A CA 1
ATOM 1562 C C . PRO A 1 201 ? -17.404 -2.054 24.245 1.00 96.69 201 PRO A C 1
ATOM 1564 O O . PRO A 1 201 ? -18.237 -1.879 23.357 1.00 96.69 201 PRO A O 1
ATOM 1567 N N . VAL A 1 202 ? -16.111 -2.259 23.991 1.00 97.12 202 VAL A N 1
ATOM 1568 C CA . VAL A 1 202 ? -15.511 -2.254 22.646 1.00 97.12 202 VAL A CA 1
ATOM 1569 C C . VAL A 1 202 ? -14.883 -3.606 22.316 1.00 97.12 202 VAL A C 1
ATOM 1571 O O . VAL A 1 202 ? -14.191 -4.195 23.145 1.00 97.12 202 VAL A O 1
ATOM 1574 N N . GLU A 1 203 ? -15.065 -4.054 21.076 1.00 95.56 203 GLU A N 1
ATOM 1575 C CA . GLU A 1 203 ? -14.370 -5.198 20.481 1.00 95.56 203 GLU A CA 1
ATOM 1576 C C . GLU A 1 203 ? -13.724 -4.802 19.145 1.00 95.56 203 GLU A C 1
ATOM 1578 O O . GLU A 1 203 ? -14.289 -4.040 18.358 1.00 95.56 203 GLU A O 1
ATOM 1583 N N . PHE A 1 204 ? -12.497 -5.278 18.923 1.00 95.69 204 PHE A N 1
ATOM 1584 C CA . PHE A 1 204 ? -11.736 -5.056 17.694 1.00 95.69 204 PHE A CA 1
ATOM 1585 C C . PHE A 1 204 ? -11.808 -6.322 16.838 1.00 95.69 204 PHE A C 1
ATOM 1587 O O . PHE A 1 204 ? -11.052 -7.270 17.054 1.00 95.69 204 PHE A O 1
ATOM 1594 N N . ASP A 1 205 ? -12.709 -6.325 15.862 1.00 92.12 205 ASP A N 1
ATOM 1595 C CA . ASP A 1 205 ? -13.108 -7.545 15.149 1.00 92.12 205 ASP A CA 1
ATOM 1596 C C . ASP A 1 205 ? -12.123 -7.947 14.065 1.00 92.12 205 ASP A C 1
ATOM 1598 O O . ASP A 1 205 ? -11.931 -9.131 13.777 1.00 92.12 205 ASP A O 1
ATOM 1602 N N . PHE A 1 206 ? -11.548 -6.948 13.394 1.00 97.81 206 PHE A N 1
ATOM 1603 C CA . PHE A 1 206 ? -10.766 -7.189 12.195 1.00 97.81 206 PHE A CA 1
ATOM 1604 C C . PHE A 1 206 ? -9.798 -6.053 11.876 1.00 97.81 206 PHE A C 1
ATOM 1606 O O . PHE A 1 206 ? -10.187 -4.885 11.806 1.00 97.81 206 PHE A O 1
ATOM 1613 N N . LEU A 1 207 ? -8.549 -6.424 11.603 1.00 98.25 207 LEU A N 1
ATOM 1614 C CA . LEU A 1 207 ? -7.528 -5.551 11.039 1.00 98.25 207 LEU A CA 1
ATOM 1615 C C . LEU A 1 207 ? -7.098 -6.100 9.672 1.00 98.25 207 LEU A C 1
ATOM 1617 O O . LEU A 1 207 ? -6.436 -7.134 9.587 1.00 98.25 207 LEU A O 1
ATOM 1621 N N . GLY A 1 208 ? -7.514 -5.425 8.601 1.00 98.31 208 GLY A N 1
ATOM 1622 C CA . GLY A 1 208 ? -7.202 -5.787 7.220 1.00 98.31 208 GLY A CA 1
ATOM 1623 C C . GLY A 1 208 ? -6.099 -4.906 6.644 1.00 98.31 208 GLY A C 1
ATOM 1624 O O . GLY A 1 208 ? -6.295 -3.711 6.440 1.00 98.31 208 GLY A O 1
ATOM 1625 N N . LEU A 1 209 ? -4.942 -5.484 6.357 1.00 98.38 209 LEU A N 1
ATOM 1626 C CA . LEU A 1 209 ? -3.771 -4.765 5.870 1.00 98.38 209 LEU A CA 1
ATOM 1627 C C . LEU A 1 209 ? -3.421 -5.205 4.449 1.00 98.38 209 LEU A C 1
ATOM 1629 O O . LEU A 1 209 ? -3.447 -6.395 4.128 1.00 98.38 209 LEU A O 1
ATOM 1633 N N . PHE A 1 210 ? -3.030 -4.244 3.623 1.00 98.25 210 PHE A N 1
ATOM 1634 C CA . PHE A 1 210 ? -2.439 -4.471 2.311 1.00 98.25 210 PHE A CA 1
ATOM 1635 C C . PHE A 1 210 ? -1.027 -3.884 2.301 1.00 98.25 210 PHE A C 1
ATOM 1637 O O . PHE A 1 210 ? -0.849 -2.687 2.520 1.00 98.25 210 PHE A O 1
ATOM 1644 N N . ASP A 1 211 ? -0.049 -4.747 2.060 1.00 97.00 211 ASP A N 1
ATOM 1645 C CA . ASP A 1 211 ? 1.356 -4.465 1.778 1.00 97.00 211 ASP A CA 1
ATOM 1646 C C . ASP A 1 211 ? 1.935 -3.276 2.565 1.00 97.00 211 ASP A C 1
ATOM 1648 O O . ASP A 1 211 ? 2.184 -2.201 2.021 1.00 97.00 211 ASP A O 1
ATOM 1652 N N . THR A 1 212 ? 2.081 -3.449 3.879 1.00 94.62 212 THR A N 1
ATOM 1653 C CA . THR A 1 212 ? 2.486 -2.384 4.805 1.00 94.62 212 THR A CA 1
ATOM 1654 C C . THR A 1 212 ? 3.891 -1.871 4.500 1.00 94.62 212 THR A C 1
ATOM 1656 O O . THR A 1 212 ? 4.830 -2.658 4.412 1.00 94.62 212 THR A O 1
ATOM 1659 N N . VAL A 1 213 ? 4.029 -0.545 4.408 1.00 87.25 213 VAL A N 1
ATOM 1660 C CA . VAL A 1 213 ? 5.308 0.154 4.206 1.00 87.25 213 VAL A CA 1
ATOM 1661 C C . VAL A 1 213 ? 5.412 1.270 5.246 1.00 87.25 213 VAL A C 1
ATOM 1663 O O . VAL A 1 213 ? 4.671 2.257 5.171 1.00 87.25 213 VAL A O 1
ATOM 1666 N N . ALA A 1 214 ? 6.278 1.115 6.248 1.00 74.56 214 ALA A N 1
ATOM 1667 C CA . ALA A 1 214 ? 6.438 2.092 7.327 1.00 74.56 214 ALA A CA 1
ATOM 1668 C C . ALA A 1 214 ? 7.301 3.292 6.932 1.00 74.56 214 ALA A C 1
ATOM 1670 O O . ALA A 1 214 ? 6.973 4.417 7.304 1.00 74.56 214 ALA A O 1
ATOM 1671 N N . SER A 1 215 ? 8.330 3.072 6.110 1.00 62.34 215 SER A N 1
ATOM 1672 C CA . SER A 1 215 ? 9.250 4.114 5.649 1.00 62.34 215 SER A CA 1
ATOM 1673 C C . SER A 1 215 ? 9.458 4.084 4.138 1.00 62.34 215 SER A C 1
ATOM 1675 O O . SER A 1 215 ? 9.585 3.027 3.524 1.00 62.34 215 SER A O 1
ATOM 1677 N N . VAL A 1 216 ? 9.538 5.276 3.541 1.00 50.19 216 VAL A N 1
ATOM 1678 C CA . VAL A 1 216 ? 10.056 5.475 2.184 1.00 50.19 216 VAL A CA 1
ATOM 1679 C C . VAL A 1 216 ? 11.445 6.076 2.348 1.00 50.19 216 VAL A C 1
ATOM 1681 O O . VAL A 1 216 ? 11.579 7.255 2.657 1.00 50.19 216 VAL A O 1
ATOM 1684 N N . GLY A 1 217 ? 12.507 5.290 2.188 1.00 44.16 217 GLY A N 1
ATOM 1685 C CA . GLY A 1 217 ? 13.866 5.802 2.412 1.00 44.16 217 GLY A CA 1
ATOM 1686 C C . GLY A 1 217 ? 14.435 6.618 1.256 1.00 44.16 217 GLY A C 1
ATOM 1687 O O . GLY A 1 217 ? 15.606 6.454 0.908 1.00 44.16 217 GLY A O 1
ATOM 1688 N N . LEU A 1 218 ? 13.651 7.563 0.721 1.00 40.34 218 LEU A N 1
ATOM 1689 C CA . LEU A 1 218 ? 14.166 8.614 -0.163 1.00 40.34 218 LEU A CA 1
ATOM 1690 C C . LEU A 1 218 ? 15.377 9.326 0.475 1.00 40.34 218 LEU A C 1
ATOM 1692 O O . LEU A 1 218 ? 16.263 9.789 -0.236 1.00 40.34 218 LEU A O 1
ATOM 1696 N N . GLY A 1 219 ? 15.493 9.330 1.810 1.00 41.44 219 GLY A N 1
ATOM 1697 C CA . GLY A 1 219 ? 16.612 9.934 2.533 1.00 41.44 219 GLY A CA 1
ATOM 1698 C C . GLY A 1 219 ? 17.990 9.368 2.234 1.00 41.44 219 GLY A C 1
ATOM 1699 O O . GLY A 1 219 ? 18.968 10.108 2.283 1.00 41.44 219 GLY A O 1
ATOM 1700 N N . ASN A 1 220 ? 18.093 8.097 1.846 1.00 36.19 220 ASN A N 1
ATOM 1701 C CA . ASN A 1 220 ? 19.383 7.523 1.465 1.00 36.19 220 ASN A CA 1
ATOM 1702 C C . ASN A 1 220 ? 19.660 7.593 -0.042 1.00 36.19 220 ASN A C 1
ATOM 1704 O O . ASN A 1 220 ? 20.836 7.632 -0.411 1.00 36.19 220 ASN A O 1
ATOM 1708 N N . SER A 1 221 ? 18.627 7.703 -0.886 1.00 38.97 221 SER A N 1
ATOM 1709 C CA . SER A 1 221 ? 18.773 7.963 -2.328 1.00 38.97 221 SER A CA 1
ATOM 1710 C C . SER A 1 221 ? 19.367 9.350 -2.618 1.00 38.97 221 SER A C 1
ATOM 1712 O O . SER A 1 221 ? 20.063 9.526 -3.611 1.00 38.97 221 SER A O 1
ATOM 1714 N N . TYR A 1 222 ? 19.181 10.327 -1.719 1.00 41.69 222 TYR A N 1
ATOM 1715 C CA . TYR A 1 222 ? 19.745 11.682 -1.848 1.00 41.69 222 TYR A CA 1
ATOM 1716 C C . TYR A 1 222 ? 21.166 11.865 -1.269 1.00 41.69 222 TYR A C 1
ATOM 1718 O O . TYR A 1 222 ? 21.702 12.980 -1.285 1.00 41.69 222 TYR A O 1
ATOM 1726 N N . GLY A 1 223 ? 21.812 10.795 -0.785 1.00 35.31 223 GLY A N 1
ATOM 1727 C CA . GLY A 1 223 ? 23.147 10.865 -0.176 1.00 35.31 223 GLY A CA 1
ATOM 1728 C C . GLY A 1 223 ? 23.209 11.781 1.060 1.00 35.31 223 GLY A C 1
ATOM 1729 O O . GLY A 1 223 ? 22.204 12.312 1.519 1.00 35.31 223 GLY A O 1
ATOM 1730 N N . ASN A 1 224 ? 24.407 12.001 1.614 1.00 33.53 224 ASN A N 1
ATOM 1731 C CA . ASN A 1 224 ? 24.664 12.842 2.805 1.00 33.53 224 ASN A CA 1
ATOM 1732 C C . ASN A 1 224 ? 24.364 14.357 2.617 1.00 33.53 224 ASN A C 1
ATOM 1734 O O . ASN A 1 224 ? 24.981 15.199 3.269 1.00 33.53 224 ASN A O 1
ATOM 1738 N N . LYS A 1 225 ? 23.451 14.752 1.723 1.00 39.34 225 LYS A N 1
ATOM 1739 C CA . LYS A 1 225 ? 22.973 16.137 1.610 1.00 39.34 225 LYS A CA 1
ATOM 1740 C C . LYS A 1 225 ? 21.926 16.409 2.697 1.00 39.34 225 LYS A C 1
ATOM 1742 O O . LYS A 1 225 ? 21.282 15.485 3.176 1.00 39.34 225 LYS A O 1
ATOM 1747 N N . PHE A 1 226 ? 21.747 17.677 3.080 1.00 38.75 226 PHE A N 1
ATOM 1748 C CA . PHE A 1 226 ? 20.817 18.146 4.128 1.00 38.75 226 PHE A CA 1
ATOM 1749 C C . PHE A 1 226 ? 19.431 17.464 4.101 1.00 38.75 226 PHE A C 1
ATOM 1751 O O . PHE A 1 226 ? 18.889 17.127 5.148 1.00 38.75 226 PHE A O 1
ATOM 1758 N N . TRP A 1 227 ? 18.915 17.168 2.905 1.00 36.47 227 TRP A N 1
ATOM 1759 C CA . TRP A 1 227 ? 17.668 16.438 2.684 1.00 36.47 227 TRP A CA 1
ATOM 1760 C C . TRP A 1 227 ? 17.682 14.987 3.189 1.00 36.47 227 TRP A C 1
ATOM 1762 O O . TRP A 1 227 ? 16.706 14.557 3.791 1.00 36.47 227 TRP A O 1
ATOM 1772 N N . GLY A 1 228 ? 18.789 14.249 3.065 1.00 36.00 228 GLY A N 1
ATOM 1773 C CA . GLY A 1 228 ? 18.887 12.850 3.495 1.00 36.00 228 GLY A CA 1
ATOM 1774 C C . GLY A 1 228 ? 18.699 12.614 5.000 1.00 36.00 228 GLY A C 1
ATOM 1775 O O . GLY A 1 228 ? 18.273 11.538 5.405 1.00 36.00 228 GLY A O 1
ATOM 1776 N N . ARG A 1 229 ? 18.931 13.643 5.832 1.00 36.59 229 ARG A N 1
ATOM 1777 C CA . ARG A 1 229 ? 18.652 13.627 7.282 1.00 36.59 229 ARG A CA 1
ATOM 1778 C C . ARG A 1 229 ? 17.185 13.904 7.644 1.00 36.59 229 ARG A C 1
ATOM 1780 O O . ARG A 1 229 ? 16.811 13.669 8.783 1.00 36.59 229 ARG A O 1
ATOM 1787 N N . ILE A 1 230 ? 16.376 14.418 6.714 1.00 38.16 230 ILE A N 1
ATOM 1788 C CA . ILE A 1 230 ? 14.961 14.789 6.930 1.00 38.16 230 ILE A CA 1
ATOM 1789 C C . ILE A 1 230 ? 14.010 13.637 6.529 1.00 38.16 230 ILE A C 1
ATOM 1791 O O . ILE A 1 230 ? 12.835 13.646 6.881 1.00 38.16 230 ILE A O 1
ATOM 1795 N N . PHE A 1 231 ? 14.519 12.634 5.807 1.00 42.09 231 PHE A N 1
ATOM 1796 C CA . PHE A 1 231 ? 13.771 11.523 5.204 1.00 42.09 231 PHE A CA 1
ATOM 1797 C C . PHE A 1 231 ? 14.111 10.152 5.828 1.00 42.09 231 PHE A C 1
ATOM 1799 O O . PHE A 1 231 ? 14.095 9.138 5.129 1.00 42.09 231 PHE A O 1
ATOM 1806 N N . ASP A 1 232 ? 14.410 10.092 7.131 1.00 44.50 232 ASP A N 1
ATOM 1807 C CA . ASP A 1 232 ? 14.562 8.820 7.872 1.00 44.50 232 ASP A CA 1
ATOM 1808 C C . ASP A 1 232 ? 13.249 8.010 7.968 1.00 44.50 232 ASP A C 1
ATOM 1810 O O . ASP A 1 232 ? 13.244 6.858 8.401 1.00 44.50 232 ASP A O 1
ATOM 1814 N N . GLY A 1 233 ? 12.147 8.582 7.470 1.00 42.75 233 GLY A N 1
ATOM 1815 C CA . GLY A 1 233 ? 10.939 7.878 7.045 1.00 42.75 233 GLY A CA 1
ATOM 1816 C C . GLY A 1 233 ? 10.021 7.439 8.182 1.00 42.75 233 GLY A C 1
ATOM 1817 O O . GLY A 1 233 ? 8.880 7.079 7.909 1.00 42.75 233 GLY A O 1
ATOM 1818 N N . HIS A 1 234 ? 10.472 7.528 9.433 1.00 49.66 234 HIS A N 1
ATOM 1819 C CA . HIS A 1 234 ? 9.674 7.220 10.611 1.00 49.66 234 HIS A CA 1
ATOM 1820 C C . HIS A 1 234 ? 9.471 8.484 11.445 1.00 49.66 234 HIS A C 1
ATOM 1822 O O . HIS A 1 234 ? 10.348 8.926 12.182 1.00 49.66 234 HIS A O 1
ATOM 1828 N N . GLY A 1 235 ? 8.265 9.055 11.397 1.00 51.25 235 GLY A N 1
ATOM 1829 C CA . GLY A 1 235 ? 7.833 9.904 12.507 1.00 51.25 235 GLY A CA 1
ATOM 1830 C C . GLY A 1 235 ? 7.739 9.069 13.793 1.00 51.25 235 GLY A C 1
ATOM 1831 O O . GLY A 1 235 ? 7.536 7.859 13.725 1.00 51.25 235 GLY A O 1
ATOM 1832 N N . ALA A 1 236 ? 7.805 9.697 14.973 1.00 53.66 236 ALA A N 1
ATOM 1833 C CA . ALA A 1 236 ? 7.691 9.009 16.273 1.00 53.66 236 ALA A CA 1
ATOM 1834 C C . ALA A 1 236 ? 6.424 8.124 16.422 1.00 53.66 236 ALA A C 1
ATOM 1836 O O . ALA A 1 236 ? 6.364 7.241 17.279 1.00 53.66 236 ALA A O 1
ATOM 1837 N N . TRP A 1 237 ? 5.416 8.337 15.569 1.00 57.12 237 TRP A N 1
ATOM 1838 C CA . TRP A 1 237 ? 4.184 7.554 15.479 1.00 57.12 237 TRP A CA 1
ATOM 1839 C C . TRP A 1 237 ? 4.342 6.198 14.765 1.00 57.12 237 TRP A C 1
ATOM 1841 O O . TRP A 1 237 ? 3.525 5.315 15.009 1.00 57.12 237 TRP A O 1
ATOM 1851 N N . ALA A 1 238 ? 5.374 6.001 13.941 1.00 56.03 238 ALA A N 1
ATOM 1852 C CA . ALA A 1 238 ? 5.622 4.777 13.173 1.00 56.03 238 ALA A CA 1
ATOM 1853 C C . ALA A 1 238 ? 6.688 3.860 13.808 1.00 56.03 238 ALA A C 1
ATOM 1855 O O . ALA A 1 238 ? 7.259 3.036 13.108 1.00 56.03 238 ALA A O 1
ATOM 1856 N N . ASP A 1 239 ? 6.958 3.988 15.116 1.00 66.25 239 ASP A N 1
ATOM 1857 C CA . ASP A 1 239 ? 7.917 3.131 15.833 1.00 66.25 239 ASP A CA 1
ATOM 1858 C C . ASP A 1 239 ? 7.566 1.641 15.646 1.00 66.25 239 ASP A C 1
ATOM 1860 O O . ASP A 1 239 ? 6.573 1.145 16.200 1.00 66.25 239 ASP A O 1
ATOM 1864 N N . ALA A 1 240 ? 8.379 0.945 14.843 1.00 59.34 240 ALA A N 1
ATOM 1865 C CA . ALA A 1 240 ? 8.176 -0.447 14.458 1.00 59.34 240 ALA A CA 1
ATOM 1866 C C . ALA A 1 240 ? 8.163 -1.394 15.661 1.00 59.34 240 ALA A C 1
ATOM 1868 O O . ALA A 1 240 ? 7.459 -2.408 15.653 1.00 59.34 240 ALA A O 1
ATOM 1869 N N . GLU A 1 241 ? 8.886 -1.037 16.724 1.00 63.00 241 GLU A N 1
ATOM 1870 C CA . GLU A 1 241 ? 8.989 -1.864 17.917 1.00 63.00 241 GLU A CA 1
ATOM 1871 C C . GLU A 1 241 ? 7.754 -1.784 18.807 1.00 63.00 241 GLU A C 1
ATOM 1873 O O . GLU A 1 241 ? 7.632 -2.614 19.705 1.00 63.00 241 GLU A O 1
ATOM 1878 N N . ASP A 1 242 ? 6.833 -0.843 18.581 1.00 72.00 242 ASP A N 1
ATOM 1879 C CA . ASP A 1 242 ? 5.671 -0.668 19.453 1.00 72.00 242 ASP A CA 1
ATOM 1880 C C . ASP A 1 242 ? 4.396 -0.307 18.680 1.00 72.00 242 ASP A C 1
ATOM 1882 O O . ASP A 1 242 ? 3.453 -1.096 18.624 1.00 72.00 242 ASP A O 1
ATOM 1886 N N . ASN A 1 243 ? 4.363 0.852 18.017 1.00 76.62 243 ASN A N 1
ATOM 1887 C CA . ASN A 1 243 ? 3.157 1.357 17.354 1.00 76.62 243 ASN A CA 1
ATOM 1888 C C . ASN A 1 243 ? 2.747 0.530 16.129 1.00 76.62 243 ASN A C 1
ATOM 1890 O O . ASN A 1 243 ? 1.575 0.550 15.751 1.00 76.62 243 ASN A O 1
ATOM 1894 N N . LEU A 1 244 ? 3.673 -0.220 15.525 1.00 83.06 244 LEU A N 1
ATOM 1895 C CA . LEU A 1 244 ? 3.354 -1.109 14.409 1.00 83.06 244 LEU A CA 1
ATOM 1896 C C . LEU A 1 244 ? 3.034 -2.542 14.844 1.00 83.06 244 LEU A C 1
ATOM 1898 O O . LEU A 1 244 ? 2.655 -3.354 14.001 1.00 83.06 244 LEU A O 1
ATOM 1902 N N . ARG A 1 245 ? 3.142 -2.905 16.124 1.00 87.50 245 ARG A N 1
ATOM 1903 C CA . ARG A 1 245 ? 2.776 -4.265 16.544 1.00 87.50 245 ARG A CA 1
ATOM 1904 C C . ARG A 1 245 ? 1.285 -4.495 16.365 1.00 87.50 245 ARG A C 1
ATOM 1906 O O . ARG A 1 245 ? 0.485 -3.605 16.640 1.00 87.50 245 ARG A O 1
ATOM 1913 N N . ILE A 1 246 ? 0.908 -5.700 15.948 1.00 91.25 246 ILE A N 1
ATOM 1914 C CA . ILE A 1 246 ? -0.493 -6.112 16.005 1.00 91.25 246 ILE A CA 1
ATOM 1915 C C . ILE A 1 246 ? -0.815 -6.441 17.466 1.00 91.25 246 ILE A C 1
ATOM 1917 O O . ILE A 1 246 ? -0.151 -7.312 18.035 1.00 91.25 246 ILE A O 1
ATOM 1921 N N . PRO A 1 247 ? -1.785 -5.756 18.095 1.00 88.44 247 PRO A N 1
ATOM 1922 C CA . PRO A 1 247 ? -2.168 -6.066 19.464 1.00 88.44 247 PRO A CA 1
ATOM 1923 C C . PRO A 1 247 ? -2.668 -7.505 19.614 1.00 88.44 247 PRO A C 1
ATOM 1925 O O . PRO A 1 247 ? -3.288 -8.070 18.710 1.00 88.44 247 PRO A O 1
ATOM 1928 N N . GLU A 1 248 ? -2.414 -8.093 20.780 1.00 84.62 248 GLU A N 1
ATOM 1929 C CA . GLU A 1 248 ? -2.863 -9.446 21.095 1.00 84.62 248 GLU A CA 1
ATOM 1930 C C . GLU A 1 248 ? -4.395 -9.561 21.028 1.00 84.62 248 GLU A C 1
ATOM 1932 O O . GLU A 1 248 ? -5.125 -8.631 21.371 1.00 84.62 248 GLU A O 1
ATOM 1937 N N . GLY A 1 249 ? -4.887 -10.712 20.568 1.00 84.94 249 GLY A N 1
ATOM 1938 C CA . GLY A 1 249 ? -6.319 -11.001 20.474 1.00 84.94 249 GLY A CA 1
ATOM 1939 C C . GLY A 1 249 ? -6.990 -10.534 19.180 1.00 84.94 249 GLY A C 1
ATOM 1940 O O . GLY A 1 249 ? -8.004 -11.119 18.811 1.00 84.94 249 GLY A O 1
ATOM 1941 N N . ILE A 1 250 ? -6.412 -9.588 18.432 1.00 91.12 250 ILE A N 1
ATOM 1942 C CA . ILE A 1 250 ? -7.027 -9.066 17.201 1.00 91.12 250 ILE A CA 1
ATOM 1943 C C . ILE A 1 250 ? -6.882 -10.057 16.042 1.00 91.12 250 ILE A C 1
ATOM 1945 O O . ILE A 1 250 ? -5.792 -10.567 15.767 1.00 91.12 250 ILE A O 1
ATOM 1949 N N . LYS A 1 251 ? -7.981 -10.290 15.314 1.00 95.38 251 LYS A N 1
ATOM 1950 C CA . LYS A 1 251 ? -7.950 -11.016 14.041 1.00 95.38 251 LYS A CA 1
ATOM 1951 C C . LYS A 1 251 ? -7.360 -10.118 12.957 1.00 95.38 251 LYS A C 1
ATOM 1953 O O . LYS A 1 251 ? -7.981 -9.138 12.549 1.00 95.38 251 LYS A O 1
ATOM 1958 N N . CYS A 1 252 ? -6.169 -10.460 12.482 1.00 97.38 252 CYS A N 1
ATOM 1959 C CA . CYS A 1 252 ? -5.440 -9.663 11.498 1.00 97.38 252 CYS A CA 1
ATOM 1960 C C . CYS A 1 252 ? -5.193 -10.467 10.221 1.00 97.38 252 CYS A C 1
ATOM 1962 O O . CYS A 1 252 ? -4.760 -11.618 10.284 1.00 97.38 252 CYS A O 1
ATOM 1964 N N . LEU A 1 253 ? -5.453 -9.856 9.067 1.00 98.00 253 LEU A N 1
ATOM 1965 C CA . LEU A 1 253 ? -5.055 -10.375 7.762 1.00 98.00 253 LEU A CA 1
ATOM 1966 C C . LEU A 1 253 ? -4.175 -9.341 7.064 1.00 98.00 253 LEU A C 1
ATOM 1968 O O . LEU A 1 253 ? -4.628 -8.227 6.824 1.00 98.00 253 LEU A O 1
ATOM 1972 N N . HIS A 1 254 ? -2.962 -9.730 6.686 1.00 98.12 254 HIS A N 1
ATOM 1973 C CA . HIS A 1 254 ? -2.047 -8.920 5.889 1.00 98.12 254 HIS A CA 1
ATOM 1974 C C . HIS A 1 254 ? -1.794 -9.589 4.536 1.00 98.12 254 HIS A C 1
ATOM 1976 O O . HIS A 1 254 ? -1.253 -10.691 4.478 1.00 98.12 254 HIS A O 1
ATOM 1982 N N . LEU A 1 255 ? -2.218 -8.945 3.448 1.00 98.44 255 LEU A N 1
ATOM 1983 C CA . LEU A 1 255 ? -1.925 -9.375 2.078 1.00 98.44 255 LEU A CA 1
ATOM 1984 C C . LEU A 1 255 ? -0.696 -8.617 1.583 1.00 98.44 255 LEU A C 1
ATOM 1986 O O . LEU A 1 255 ? -0.710 -7.390 1.618 1.00 98.44 255 LEU A O 1
ATOM 1990 N N . VAL A 1 256 ? 0.349 -9.309 1.134 1.00 97.50 256 VAL A N 1
ATOM 1991 C CA . VAL A 1 256 ? 1.644 -8.693 0.795 1.00 97.50 256 VAL A CA 1
ATOM 1992 C C . VAL A 1 256 ? 2.047 -8.976 -0.647 1.00 97.50 256 VAL A C 1
ATOM 1994 O O . VAL A 1 256 ? 1.755 -10.044 -1.180 1.00 97.50 256 VAL A O 1
ATOM 1997 N N . ALA A 1 257 ? 2.723 -8.022 -1.281 1.00 97.94 257 ALA A N 1
ATOM 1998 C CA . ALA A 1 257 ? 3.112 -8.095 -2.684 1.00 97.94 257 ALA A CA 1
ATOM 1999 C C . ALA A 1 257 ? 4.345 -8.982 -2.882 1.00 97.94 257 ALA A C 1
ATOM 2001 O O . ALA A 1 257 ? 5.430 -8.679 -2.371 1.00 97.94 257 ALA A O 1
ATOM 2002 N N . ALA A 1 258 ? 4.177 -10.041 -3.674 1.00 97.00 258 ALA A N 1
ATOM 2003 C CA . ALA A 1 258 ? 5.223 -11.000 -4.014 1.00 97.00 258 ALA A CA 1
ATOM 2004 C C . ALA A 1 258 ? 6.316 -10.417 -4.923 1.00 97.00 258 ALA A C 1
ATOM 2006 O O . ALA A 1 258 ? 7.468 -10.848 -4.869 1.00 97.00 258 ALA A O 1
ATOM 2007 N N . HIS A 1 259 ? 5.954 -9.455 -5.778 1.00 97.75 259 HIS A N 1
ATOM 2008 C CA . HIS A 1 259 ? 6.798 -8.989 -6.879 1.00 97.75 259 HIS A CA 1
ATOM 2009 C C . HIS A 1 259 ? 7.267 -7.542 -6.738 1.00 97.75 259 HIS A C 1
ATOM 2011 O O . HIS A 1 259 ? 7.893 -7.051 -7.665 1.00 97.75 259 HIS A O 1
ATOM 2017 N N . GLU A 1 260 ? 6.989 -6.847 -5.629 1.00 96.25 260 GLU A N 1
ATOM 2018 C CA . GLU A 1 260 ? 7.489 -5.482 -5.408 1.00 96.25 260 GLU A CA 1
ATOM 2019 C C . GLU A 1 260 ? 9.017 -5.466 -5.227 1.00 96.25 260 GLU A C 1
ATOM 2021 O O . GLU A 1 260 ? 9.577 -6.287 -4.503 1.00 96.25 260 GLU A O 1
ATOM 2026 N N . ILE A 1 261 ? 9.693 -4.513 -5.874 1.00 91.06 261 ILE A N 1
ATOM 2027 C CA . ILE A 1 261 ? 11.155 -4.527 -6.049 1.00 91.06 261 ILE A CA 1
ATOM 2028 C C . ILE A 1 261 ? 11.810 -3.229 -5.620 1.00 91.06 261 ILE A C 1
ATOM 2030 O O . ILE A 1 261 ? 13.032 -3.185 -5.517 1.00 91.06 261 ILE A O 1
ATOM 2034 N N . ARG A 1 262 ? 11.039 -2.163 -5.411 1.00 90.12 262 ARG A N 1
ATOM 2035 C CA . ARG A 1 262 ? 11.581 -0.836 -5.133 1.00 90.12 262 ARG A CA 1
ATOM 2036 C C . ARG A 1 262 ? 12.207 -0.795 -3.752 1.00 90.12 262 ARG A C 1
ATOM 2038 O O . ARG A 1 262 ? 11.658 -1.306 -2.775 1.00 90.12 262 ARG A O 1
ATOM 2045 N N . ARG A 1 263 ? 13.385 -0.181 -3.636 1.00 83.69 263 ARG A N 1
ATOM 2046 C CA . ARG A 1 263 ? 14.099 -0.022 -2.353 1.00 83.69 263 ARG A CA 1
ATOM 2047 C C . ARG A 1 263 ? 13.348 0.927 -1.439 1.00 83.69 263 ARG A C 1
ATOM 2049 O O . ARG A 1 263 ? 13.374 0.741 -0.229 1.00 83.69 263 ARG A O 1
ATOM 2056 N N . SER A 1 264 ? 12.634 1.866 -2.039 1.00 81.31 264 SER A N 1
ATOM 2057 C CA . SER A 1 264 ? 11.731 2.803 -1.386 1.00 81.31 264 SER A CA 1
ATOM 2058 C C . SER A 1 264 ? 10.466 2.152 -0.800 1.00 81.31 264 SER A C 1
ATOM 2060 O O . SER A 1 264 ? 9.752 2.831 -0.072 1.00 81.31 264 SER A O 1
ATOM 2062 N N . PHE A 1 265 ? 10.180 0.869 -1.079 1.00 88.31 265 PHE A N 1
ATOM 2063 C CA . PHE A 1 265 ? 8.984 0.158 -0.592 1.00 88.31 265 PHE A CA 1
ATOM 2064 C C . PHE A 1 265 ? 9.343 -1.150 0.145 1.00 88.31 265 PHE A C 1
ATOM 2066 O O . PHE A 1 265 ? 8.912 -2.240 -0.267 1.00 88.31 265 PHE A O 1
ATOM 2073 N N . PRO A 1 266 ? 10.143 -1.089 1.231 1.00 88.12 266 PRO A N 1
ATOM 2074 C CA . PRO A 1 266 ? 10.354 -2.260 2.074 1.00 88.12 266 PRO A CA 1
ATOM 2075 C C . PRO A 1 266 ? 9.030 -2.719 2.697 1.00 88.12 266 PRO A C 1
ATOM 2077 O O . PRO A 1 266 ? 8.152 -1.905 2.964 1.00 88.12 266 PRO A O 1
ATOM 2080 N N . LEU A 1 267 ? 8.889 -4.025 2.913 1.00 92.12 267 LEU A N 1
ATOM 2081 C CA . LEU A 1 267 ? 7.716 -4.594 3.569 1.00 92.12 267 LEU A CA 1
ATOM 2082 C C . LEU A 1 267 ? 7.913 -4.622 5.088 1.00 92.12 267 LEU A C 1
ATOM 2084 O O . LEU A 1 267 ? 8.924 -5.135 5.570 1.00 92.12 267 LEU A O 1
ATOM 2088 N N . ASP A 1 268 ? 6.903 -4.181 5.828 1.00 90.69 268 ASP A N 1
ATOM 2089 C CA . ASP A 1 268 ? 6.798 -4.367 7.274 1.00 90.69 268 ASP A CA 1
ATOM 2090 C C . ASP A 1 268 ? 5.871 -5.543 7.583 1.00 90.69 268 ASP A C 1
ATOM 2092 O O . ASP A 1 268 ? 4.645 -5.392 7.632 1.00 90.69 268 ASP A O 1
ATOM 2096 N N . SER A 1 269 ? 6.454 -6.719 7.818 1.00 91.94 269 SER A N 1
ATOM 2097 C CA . SER A 1 269 ? 5.713 -7.917 8.215 1.00 91.94 269 SER A CA 1
ATOM 2098 C C . SER A 1 269 ? 4.953 -7.681 9.526 1.00 91.94 269 SER A C 1
ATOM 2100 O O . SER A 1 269 ? 5.355 -6.892 10.393 1.00 91.94 269 SER A O 1
ATOM 2102 N N . ILE A 1 270 ? 3.825 -8.377 9.679 1.00 91.69 270 ILE A N 1
ATOM 2103 C CA . ILE A 1 270 ? 3.098 -8.440 10.955 1.00 91.69 270 ILE A CA 1
ATOM 2104 C C . ILE A 1 270 ? 3.730 -9.422 11.949 1.00 91.69 270 ILE A C 1
ATOM 2106 O O . ILE A 1 270 ? 3.302 -9.477 13.104 1.00 91.69 270 ILE A O 1
ATOM 2110 N N . SER A 1 271 ? 4.732 -10.195 11.523 1.00 88.06 271 SER A N 1
ATOM 2111 C CA . SER A 1 271 ? 5.519 -11.035 12.421 1.00 88.06 271 SER A CA 1
ATOM 2112 C C . SER A 1 271 ? 6.453 -10.192 13.295 1.00 88.06 271 SER A C 1
ATOM 2114 O O . SER A 1 271 ? 6.913 -9.112 12.920 1.00 88.06 271 SER A O 1
ATOM 2116 N N . VAL A 1 272 ? 6.750 -10.696 14.490 1.00 83.12 272 VAL A N 1
ATOM 2117 C CA . VAL A 1 272 ? 7.711 -10.106 15.422 1.00 83.12 272 VAL A CA 1
ATOM 2118 C C . VAL A 1 272 ? 8.852 -11.091 15.575 1.00 83.12 272 VAL A C 1
ATOM 2120 O O . VAL A 1 272 ? 8.666 -12.182 16.111 1.00 83.12 272 VAL A O 1
ATOM 2123 N N . ARG A 1 273 ? 10.039 -10.716 15.090 1.00 79.00 273 ARG A N 1
ATOM 2124 C CA . ARG A 1 273 ? 11.216 -11.598 15.084 1.00 79.00 273 ARG A CA 1
ATOM 2125 C C . ARG A 1 273 ? 10.951 -12.963 14.420 1.00 79.00 273 ARG A C 1
ATOM 2127 O O . ARG A 1 273 ? 11.425 -13.988 14.900 1.00 79.00 273 ARG A O 1
ATOM 2134 N N . GLY A 1 274 ? 10.140 -12.968 13.358 1.00 74.88 274 GLY A N 1
ATOM 2135 C CA . GLY A 1 274 ? 9.730 -14.174 12.628 1.00 74.88 2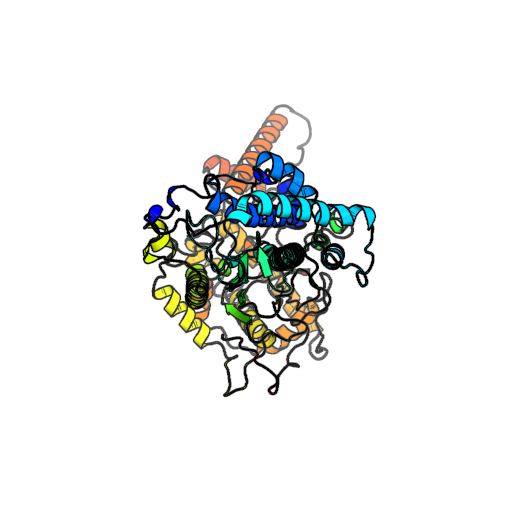74 GLY A CA 1
ATOM 2136 C C . GLY A 1 274 ? 8.578 -14.966 13.260 1.00 74.88 274 GLY A C 1
ATOM 2137 O O . GLY A 1 274 ? 8.107 -15.917 12.654 1.00 74.88 274 GLY A O 1
ATOM 2138 N N . ALA A 1 275 ? 8.077 -14.585 14.440 1.00 80.31 275 ALA A N 1
ATOM 2139 C CA . ALA A 1 275 ? 6.926 -15.237 15.067 1.00 80.31 275 ALA A CA 1
ATOM 2140 C C . ALA A 1 275 ? 5.621 -14.475 14.785 1.00 80.31 275 ALA A C 1
ATOM 2142 O O . ALA A 1 275 ? 5.586 -13.245 14.841 1.00 80.31 275 ALA A O 1
ATOM 2143 N N . MET A 1 276 ? 4.528 -15.196 14.531 1.00 84.19 276 MET A N 1
ATOM 2144 C CA . MET A 1 276 ? 3.204 -14.621 14.267 1.00 84.19 276 MET A CA 1
ATOM 2145 C C . MET A 1 276 ? 2.183 -15.096 15.309 1.00 84.19 276 MET A C 1
ATOM 2147 O O . MET A 1 276 ? 2.175 -16.259 15.705 1.00 84.19 276 MET A O 1
ATOM 2151 N N . SER A 1 277 ? 1.301 -14.197 15.758 1.00 83.69 277 SER A N 1
ATOM 2152 C CA . SER A 1 277 ? 0.203 -14.552 16.670 1.00 83.69 277 SER A CA 1
ATOM 2153 C C . SER A 1 277 ? -0.822 -15.463 15.985 1.00 83.69 277 SER A C 1
ATOM 2155 O O . SER A 1 277 ? -1.105 -15.308 14.800 1.00 83.69 277 SER A O 1
ATOM 2157 N N . GLY A 1 278 ? -1.448 -16.376 16.736 1.00 84.94 278 GLY A N 1
ATOM 2158 C CA . GLY A 1 278 ? -2.404 -17.353 16.195 1.00 84.94 278 GLY A CA 1
ATOM 2159 C C . GLY A 1 278 ? -3.680 -16.761 15.574 1.00 84.94 278 GLY A C 1
ATOM 2160 O O . GLY A 1 278 ? -4.352 -17.458 14.813 1.00 84.94 278 GLY A O 1
ATOM 2161 N N . ASN A 1 279 ? -3.997 -15.495 15.868 1.00 90.31 279 ASN A N 1
ATOM 2162 C CA . ASN A 1 279 ? -5.119 -14.753 15.273 1.00 90.31 279 ASN A CA 1
ATOM 2163 C C . ASN A 1 279 ? -4.704 -13.918 14.047 1.00 90.31 279 ASN A C 1
ATOM 2165 O O . ASN A 1 279 ? -5.544 -13.271 13.420 1.00 90.31 279 ASN A O 1
ATOM 2169 N N . CYS A 1 280 ? -3.418 -13.920 13.704 1.00 92.88 280 CYS A N 1
ATOM 2170 C CA . CYS A 1 280 ? -2.857 -13.195 12.575 1.00 92.88 280 CYS A CA 1
ATOM 2171 C C . CYS A 1 280 ? -2.598 -14.139 11.398 1.00 92.88 280 CYS A C 1
ATOM 2173 O O . CYS A 1 280 ? -2.256 -15.310 11.572 1.00 92.88 280 CYS A O 1
ATOM 2175 N N . LYS A 1 281 ? -2.753 -13.616 10.185 1.00 93.25 281 LYS A N 1
ATOM 2176 C CA . LYS A 1 281 ? -2.427 -14.308 8.943 1.00 93.25 281 LYS A CA 1
ATOM 2177 C C . LYS A 1 281 ? -1.733 -13.343 7.991 1.00 93.25 281 LYS A C 1
ATOM 2179 O O . LYS A 1 281 ? -2.277 -12.282 7.704 1.00 93.25 281 LYS A O 1
ATOM 2184 N N . GLU A 1 282 ? -0.581 -13.736 7.469 1.00 93.31 282 GLU A N 1
ATOM 2185 C CA . GLU A 1 282 ? 0.130 -13.019 6.410 1.00 93.31 282 GLU A CA 1
ATOM 2186 C C . GLU A 1 282 ? 0.145 -13.888 5.145 1.00 93.31 282 GLU A C 1
ATOM 2188 O O . GLU A 1 282 ? 0.434 -15.083 5.216 1.00 93.31 282 GLU A O 1
ATOM 2193 N N . VAL A 1 283 ? -0.256 -13.323 4.005 1.00 94.69 283 VAL A N 1
ATOM 2194 C CA . VAL A 1 283 ? -0.436 -14.041 2.733 1.00 94.69 283 VAL A CA 1
ATOM 2195 C C . VAL A 1 283 ? 0.340 -13.320 1.643 1.00 94.69 283 VAL A C 1
ATOM 2197 O O . VAL A 1 283 ? 0.077 -12.148 1.378 1.00 94.69 283 VAL A O 1
ATOM 2200 N N . VAL A 1 284 ? 1.267 -14.031 1.003 1.00 95.31 284 VAL A N 1
ATOM 2201 C CA . VAL A 1 284 ? 1.994 -13.544 -0.174 1.00 95.31 284 VAL A CA 1
ATOM 2202 C C . VAL A 1 284 ? 1.083 -13.665 -1.389 1.00 95.31 284 VAL A C 1
ATOM 2204 O O . VAL A 1 284 ? 0.600 -14.750 -1.693 1.00 95.31 284 VAL A O 1
ATOM 2207 N N . VAL A 1 285 ? 0.833 -12.550 -2.067 1.00 96.50 285 VAL A N 1
ATOM 2208 C CA . VAL A 1 285 ? -0.063 -12.469 -3.223 1.00 96.50 285 VAL A CA 1
ATOM 2209 C C . VAL A 1 285 ? 0.750 -12.047 -4.451 1.00 96.50 285 VAL A C 1
ATOM 2211 O O . VAL A 1 285 ? 1.497 -11.064 -4.369 1.00 96.50 285 VAL A O 1
ATOM 2214 N N . PRO A 1 286 ? 0.628 -12.749 -5.595 1.00 97.25 286 PRO A N 1
ATOM 2215 C CA . PRO A 1 286 ? 1.263 -12.335 -6.842 1.00 97.25 286 PRO A CA 1
ATOM 2216 C C . PRO A 1 286 ? 0.872 -10.908 -7.236 1.00 97.25 286 PRO A C 1
ATOM 2218 O O . PRO A 1 286 ? -0.307 -10.562 -7.225 1.00 97.25 286 PRO A O 1
ATOM 2221 N N . GLY A 1 287 ? 1.865 -10.094 -7.593 1.00 97.69 287 GLY A N 1
ATOM 2222 C CA . GLY A 1 287 ? 1.686 -8.688 -7.967 1.00 97.69 287 GLY A CA 1
ATOM 2223 C C . GLY A 1 287 ? 2.710 -7.768 -7.303 1.00 97.69 287 GLY A C 1
ATOM 2224 O O . GLY A 1 287 ? 3.416 -8.178 -6.375 1.00 97.69 287 GLY A O 1
ATOM 2225 N N . VAL A 1 288 ? 2.812 -6.530 -7.788 1.00 97.75 288 VAL A N 1
ATOM 2226 C CA . VAL A 1 288 ? 3.568 -5.449 -7.127 1.00 97.75 288 VAL A CA 1
ATOM 2227 C C . VAL A 1 288 ? 2.689 -4.686 -6.124 1.00 97.75 288 VAL A C 1
ATOM 2229 O O . VAL A 1 288 ? 1.507 -4.979 -5.975 1.00 97.75 288 VAL A O 1
ATOM 2232 N N . HIS A 1 289 ? 3.238 -3.693 -5.420 1.00 95.88 289 HIS A N 1
ATOM 2233 C CA . HIS A 1 289 ? 2.564 -2.987 -4.318 1.00 95.88 289 HIS A CA 1
ATOM 2234 C C . HIS A 1 289 ? 1.113 -2.554 -4.620 1.00 95.88 289 HIS A C 1
ATOM 2236 O O . HIS A 1 289 ? 0.189 -2.882 -3.872 1.00 95.88 289 HIS A O 1
ATOM 2242 N N . SER A 1 290 ? 0.896 -1.861 -5.743 1.00 94.06 290 SER A N 1
ATOM 2243 C CA . SER A 1 290 ? -0.430 -1.354 -6.133 1.00 94.06 290 SER A CA 1
ATOM 2244 C C . SER A 1 290 ? -1.309 -2.391 -6.844 1.00 94.06 290 SER A C 1
ATOM 2246 O O . SER A 1 290 ? -2.518 -2.174 -6.933 1.00 94.06 290 SER A O 1
ATOM 2248 N N . ASP A 1 291 ? -0.756 -3.540 -7.257 1.00 97.06 291 ASP A N 1
ATOM 2249 C CA . ASP A 1 291 ? -1.570 -4.708 -7.632 1.00 97.06 291 ASP A CA 1
ATOM 2250 C C . ASP A 1 291 ? -2.251 -5.318 -6.401 1.00 97.06 291 ASP A C 1
ATOM 2252 O O . ASP A 1 291 ? -3.257 -6.001 -6.538 1.00 97.06 291 ASP A O 1
ATOM 2256 N N . ILE A 1 292 ? -1.725 -5.080 -5.192 1.00 95.75 292 ILE A N 1
ATOM 2257 C CA . ILE A 1 292 ? -2.290 -5.616 -3.948 1.00 95.75 292 ILE A CA 1
ATOM 2258 C C . ILE A 1 292 ? -3.272 -4.646 -3.303 1.00 95.75 292 ILE A C 1
ATOM 2260 O O . ILE A 1 292 ? -4.391 -5.025 -2.961 1.00 95.75 292 ILE A O 1
ATOM 2264 N N . GLY A 1 293 ? -2.861 -3.391 -3.132 1.00 86.62 293 GLY A N 1
ATOM 2265 C CA . GLY A 1 293 ? -3.673 -2.378 -2.460 1.00 86.62 293 GLY A CA 1
ATOM 2266 C C . GLY A 1 293 ? -4.702 -1.664 -3.321 1.00 86.62 293 GLY A C 1
ATOM 2267 O O . GLY A 1 293 ? -5.494 -0.897 -2.775 1.00 86.62 293 GLY A O 1
ATOM 2268 N N . SER A 1 294 ? -4.698 -1.920 -4.635 1.00 75.56 294 SER A N 1
ATOM 2269 C CA . SER A 1 294 ? -5.360 -1.108 -5.658 1.00 75.56 294 SER A CA 1
ATOM 2270 C C . SER A 1 294 ? -4.740 0.292 -5.766 1.00 75.56 294 SER A C 1
ATOM 2272 O O . SER A 1 294 ? -4.557 1.007 -4.785 1.00 75.56 294 SER A O 1
ATOM 2274 N N . GLY A 1 295 ? -4.419 0.706 -6.986 1.00 78.31 295 GLY A N 1
ATOM 2275 C CA . GLY A 1 295 ? -3.781 2.000 -7.247 1.00 78.31 295 GLY A CA 1
ATOM 2276 C C . GLY A 1 295 ? -3.514 2.251 -8.723 1.00 78.31 295 GLY A C 1
ATOM 2277 O O . GLY A 1 295 ? -3.400 3.406 -9.111 1.00 78.31 295 GLY A O 1
ATOM 2278 N N . TYR A 1 296 ? -3.487 1.183 -9.522 1.00 91.12 296 TYR A N 1
ATOM 2279 C CA . TYR A 1 296 ? -3.459 1.285 -10.969 1.00 91.12 296 TYR A CA 1
ATOM 2280 C C . TYR A 1 296 ? -4.863 1.424 -11.562 1.00 91.12 296 TYR A C 1
ATOM 2282 O O . TYR A 1 296 ? -5.790 0.706 -11.168 1.00 91.12 296 TYR A O 1
ATOM 2290 N N . CYS A 1 297 ? -5.016 2.351 -12.500 1.00 91.25 297 CYS A N 1
ATOM 2291 C CA . CYS A 1 297 ? -6.180 2.471 -13.362 1.00 91.25 297 CYS A CA 1
ATOM 2292 C C . CYS A 1 297 ? -6.120 1.419 -14.480 1.00 91.25 297 CYS A C 1
ATOM 2294 O O . CYS A 1 297 ? -5.031 1.010 -14.887 1.00 91.25 297 CYS A O 1
ATOM 2296 N N . PRO A 1 298 ? -7.274 0.992 -15.023 1.00 93.06 298 PRO A N 1
ATOM 2297 C CA . PRO A 1 298 ? -7.283 0.208 -16.251 1.00 93.06 298 PRO A CA 1
ATOM 2298 C C . PRO A 1 298 ? -6.450 0.884 -17.343 1.00 93.06 298 PRO A C 1
ATOM 2300 O O . PRO A 1 298 ? -6.468 2.108 -17.470 1.00 93.06 298 PRO A O 1
ATOM 2303 N N . THR A 1 299 ? -5.777 0.075 -18.154 1.00 94.31 299 THR A N 1
ATOM 2304 C CA . THR A 1 299 ? -4.911 0.433 -19.289 1.00 94.31 299 THR A CA 1
ATOM 2305 C C . THR A 1 299 ? -3.549 1.026 -18.947 1.00 94.31 299 THR A C 1
ATOM 2307 O O . THR A 1 299 ? -2.721 1.160 -19.850 1.00 94.31 299 THR A O 1
ATOM 2310 N N . GLU A 1 300 ? -3.255 1.295 -17.676 1.00 93.88 300 GLU A N 1
ATOM 2311 C CA . GLU A 1 300 ? -1.911 1.702 -17.265 1.00 93.88 300 GLU A CA 1
ATOM 2312 C C . GLU A 1 300 ? -0.914 0.574 -17.537 1.00 93.88 300 GLU A C 1
ATOM 2314 O O . GLU A 1 300 ? -1.163 -0.602 -17.265 1.00 93.88 300 GLU A O 1
ATOM 2319 N N . GLN A 1 301 ? 0.199 0.915 -18.188 1.00 95.75 301 GLN A N 1
ATOM 2320 C CA . GLN A 1 301 ? 1.150 -0.058 -18.743 1.00 95.75 301 GLN A CA 1
ATOM 2321 C C . GLN A 1 301 ? 0.509 -1.104 -19.679 1.00 95.75 301 GLN A C 1
ATOM 2323 O O . GLN A 1 301 ? 1.084 -2.165 -19.923 1.00 95.75 301 GLN A O 1
ATOM 2328 N N . GLY A 1 302 ? -0.678 -0.806 -20.220 1.00 96.12 302 GLY A N 1
ATOM 2329 C CA . GLY A 1 302 ? -1.455 -1.692 -21.084 1.00 96.12 302 GLY A CA 1
ATOM 2330 C C . GLY A 1 302 ? -2.098 -2.881 -20.366 1.00 96.12 302 GLY A C 1
ATOM 2331 O O . GLY A 1 302 ? -2.425 -3.877 -21.024 1.00 96.12 302 GLY A O 1
ATOM 2332 N N . ARG A 1 303 ? -2.264 -2.796 -19.041 1.00 95.88 303 ARG A N 1
ATOM 2333 C CA . ARG A 1 303 ? -2.798 -3.859 -18.178 1.00 95.88 303 ARG A CA 1
ATOM 2334 C C . ARG A 1 303 ? -4.225 -3.550 -17.768 1.00 95.88 303 ARG A C 1
ATOM 2336 O O . ARG A 1 303 ? -4.522 -2.438 -17.341 1.00 95.88 303 ARG A O 1
ATOM 2343 N N . GLY A 1 304 ? -5.088 -4.551 -17.917 1.00 92.44 304 GLY A N 1
ATOM 2344 C CA . GLY A 1 304 ? -6.537 -4.388 -17.855 1.00 92.44 304 GLY A CA 1
ATOM 2345 C C . GLY A 1 304 ? -7.064 -3.458 -18.950 1.00 92.44 304 GLY A C 1
ATOM 2346 O O . GLY A 1 304 ? -6.520 -2.394 -19.224 1.00 92.44 304 GLY A O 1
ATOM 2347 N N . VAL A 1 305 ? -8.123 -3.861 -19.625 1.00 93.50 305 VAL A N 1
ATOM 2348 C CA . VAL A 1 305 ? -8.807 -3.056 -20.644 1.00 93.50 305 VAL A CA 1
ATOM 2349 C C . VAL A 1 305 ? -10.274 -2.843 -20.300 1.00 93.50 305 VAL A C 1
ATOM 2351 O O . VAL A 1 305 ? -10.929 -2.007 -20.920 1.00 93.50 305 VAL A O 1
ATOM 2354 N N . ASP A 1 306 ? -10.789 -3.560 -19.300 1.00 95.12 306 ASP A N 1
ATOM 2355 C CA . ASP A 1 306 ? -12.125 -3.338 -18.777 1.00 95.12 306 ASP A CA 1
ATOM 2356 C C . ASP A 1 306 ? -12.186 -1.996 -18.015 1.00 95.12 306 ASP A C 1
ATOM 2358 O O . ASP A 1 306 ? -11.430 -1.798 -17.062 1.00 95.12 306 ASP A O 1
ATOM 2362 N N . PRO A 1 307 ? -13.090 -1.066 -18.376 1.00 92.62 307 PRO A N 1
ATOM 2363 C CA . PRO A 1 307 ? -13.195 0.239 -17.715 1.00 92.62 307 PRO A CA 1
ATOM 2364 C C . PRO A 1 307 ? -13.542 0.176 -16.221 1.00 92.62 307 PRO A C 1
ATOM 2366 O O . PRO A 1 307 ? -13.186 1.082 -15.466 1.00 92.62 307 PRO A O 1
ATOM 2369 N N . ASP A 1 308 ? -14.227 -0.882 -15.779 1.00 92.12 308 ASP A N 1
ATOM 2370 C CA . ASP A 1 308 ? -14.514 -1.131 -14.364 1.00 92.12 308 ASP A CA 1
ATOM 2371 C C . ASP A 1 308 ? -13.400 -1.964 -13.694 1.00 92.12 308 ASP A C 1
ATOM 2373 O O . ASP A 1 308 ? -13.439 -2.211 -12.485 1.00 92.12 308 ASP A O 1
ATOM 2377 N N . GLY A 1 309 ? -12.358 -2.339 -14.441 1.00 94.06 309 GLY A N 1
ATOM 2378 C CA . GLY A 1 309 ? -11.177 -3.069 -14.000 1.00 94.06 309 GLY A CA 1
ATOM 2379 C C . GLY A 1 309 ? -11.462 -4.512 -13.604 1.00 94.06 309 GLY A C 1
ATOM 2380 O O . GLY A 1 309 ? -10.783 -5.026 -12.716 1.00 94.06 309 GLY A O 1
ATOM 2381 N N . ALA A 1 310 ? -12.485 -5.157 -14.169 1.00 95.62 310 ALA A N 1
ATOM 2382 C CA . ALA A 1 310 ? -12.804 -6.552 -13.856 1.00 95.62 310 ALA A CA 1
ATOM 2383 C C . ALA A 1 310 ? -11.690 -7.534 -14.279 1.00 95.62 310 ALA A C 1
ATOM 2385 O O . ALA A 1 310 ? -11.609 -8.645 -13.756 1.00 95.62 310 ALA A O 1
ATOM 2386 N N . ASP A 1 311 ? -10.811 -7.134 -15.194 1.00 96.12 311 ASP A N 1
ATOM 2387 C CA . ASP A 1 311 ? -9.644 -7.891 -15.654 1.00 96.12 311 ASP A CA 1
ATOM 2388 C C . ASP A 1 311 ? -8.322 -7.488 -14.966 1.00 96.12 311 ASP A C 1
ATOM 2390 O O . ASP A 1 311 ? -7.253 -7.975 -15.330 1.00 96.12 311 ASP A O 1
ATOM 2394 N N . MET A 1 312 ? -8.380 -6.640 -13.935 1.00 95.94 312 MET A N 1
ATOM 2395 C CA . MET A 1 312 ? -7.206 -6.216 -13.168 1.00 95.94 312 MET A CA 1
ATOM 2396 C C . MET A 1 312 ? -6.857 -7.218 -12.062 1.00 95.94 312 MET A C 1
ATOM 2398 O O . MET A 1 312 ? -7.728 -7.674 -11.314 1.00 95.94 312 MET A O 1
ATOM 2402 N N . LEU A 1 313 ? -5.558 -7.476 -11.862 1.00 96.12 313 LEU A N 1
ATOM 2403 C CA . LEU A 1 313 ? -5.063 -8.364 -10.800 1.00 96.12 313 LEU A CA 1
ATOM 2404 C C . LEU A 1 313 ? -5.520 -7.928 -9.400 1.00 96.12 313 LEU A C 1
ATOM 2406 O O . LEU A 1 313 ? -5.856 -8.777 -8.575 1.00 96.12 313 LEU A O 1
ATOM 2410 N N . ALA A 1 314 ? -5.638 -6.616 -9.168 1.00 95.31 314 ALA A N 1
ATOM 2411 C CA . ALA A 1 314 ? -6.070 -6.025 -7.899 1.00 95.31 314 ALA A CA 1
ATOM 2412 C C . ALA A 1 314 ? -7.473 -6.444 -7.430 1.00 95.31 314 ALA A C 1
ATOM 2414 O O . ALA A 1 314 ? -7.800 -6.307 -6.246 1.00 95.31 314 ALA A O 1
ATOM 2415 N N . ARG A 1 315 ? -8.300 -7.029 -8.308 1.00 95.00 315 ARG A N 1
ATOM 2416 C CA . ARG A 1 315 ? -9.595 -7.605 -7.914 1.00 95.00 315 ARG A CA 1
ATOM 2417 C C . ARG A 1 315 ? -9.439 -8.835 -7.025 1.00 95.00 315 ARG A C 1
ATOM 2419 O O . ARG A 1 315 ? -10.253 -9.041 -6.127 1.00 95.00 315 ARG A O 1
ATOM 2426 N N . VAL A 1 316 ? -8.376 -9.616 -7.203 1.00 95.56 316 VAL A N 1
ATOM 2427 C CA . VAL A 1 316 ? -8.121 -10.822 -6.403 1.00 95.56 316 VAL A CA 1
ATOM 2428 C C . VAL A 1 316 ? -7.885 -10.495 -4.917 1.00 95.56 316 VAL A C 1
ATOM 2430 O O . VAL A 1 316 ? -8.653 -10.989 -4.083 1.00 95.56 316 VAL A O 1
ATOM 2433 N N . PRO A 1 317 ? -6.902 -9.652 -4.534 1.00 97.00 317 PRO A N 1
ATOM 2434 C CA . PRO A 1 317 ? -6.686 -9.289 -3.134 1.00 97.00 317 PRO A CA 1
ATOM 2435 C C . PRO A 1 317 ? -7.869 -8.512 -2.537 1.00 97.00 317 PRO A C 1
ATOM 2437 O O . PRO A 1 317 ? -8.201 -8.728 -1.369 1.00 97.00 317 PRO A O 1
ATOM 2440 N N . LEU A 1 318 ? -8.571 -7.687 -3.328 1.00 96.06 318 LEU A N 1
ATOM 2441 C CA . LEU A 1 318 ? -9.811 -7.024 -2.904 1.00 96.06 318 LEU A CA 1
ATOM 2442 C C . LEU A 1 318 ? -10.872 -8.039 -2.450 1.00 96.06 318 LEU A C 1
ATOM 2444 O O . LEU A 1 318 ? -11.393 -7.940 -1.336 1.00 96.06 318 LEU A O 1
ATOM 2448 N N . ILE A 1 319 ? -11.179 -9.031 -3.292 1.00 95.44 319 ILE A N 1
ATOM 2449 C CA . ILE A 1 319 ? -12.190 -10.059 -3.001 1.00 95.44 319 ILE A CA 1
ATOM 2450 C C . ILE A 1 319 ? -11.743 -10.942 -1.829 1.00 95.44 319 ILE A C 1
ATOM 2452 O O . ILE A 1 319 ? -12.561 -11.283 -0.968 1.00 95.44 319 ILE A O 1
ATOM 2456 N N . TYR A 1 320 ? -10.450 -11.276 -1.751 1.00 96.75 320 TYR A N 1
ATOM 2457 C CA . TYR A 1 320 ? -9.891 -12.040 -0.635 1.00 96.75 320 TYR A CA 1
ATOM 2458 C C . TYR A 1 320 ? -10.118 -11.313 0.695 1.00 96.75 320 TYR A C 1
ATOM 2460 O O . TYR A 1 320 ? -10.674 -11.891 1.635 1.00 96.75 320 TYR A O 1
ATOM 2468 N N . MET A 1 321 ? -9.724 -10.038 0.774 1.00 98.00 321 MET A N 1
ATOM 2469 C CA . MET A 1 321 ? -9.887 -9.226 1.978 1.00 98.00 321 MET A CA 1
ATOM 2470 C C . MET A 1 321 ? -11.362 -9.047 2.334 1.00 98.00 321 MET A C 1
ATOM 2472 O O . MET A 1 321 ? -11.747 -9.223 3.489 1.00 98.00 321 MET A O 1
ATOM 2476 N N . TYR A 1 322 ? -12.205 -8.759 1.341 1.00 96.56 322 TYR A N 1
ATOM 2477 C CA . TYR A 1 322 ? -13.647 -8.622 1.519 1.00 96.56 322 TYR A CA 1
ATOM 2478 C C . TYR A 1 322 ? -14.272 -9.874 2.144 1.00 96.56 322 TYR A C 1
ATOM 2480 O O . TYR A 1 322 ? -15.011 -9.785 3.129 1.00 96.56 322 TYR A O 1
ATOM 2488 N N . ARG A 1 323 ? -13.931 -11.058 1.620 1.00 96.25 323 ARG A N 1
ATOM 2489 C CA . ARG A 1 323 ? -14.396 -12.335 2.169 1.00 96.25 323 ARG A CA 1
ATOM 2490 C C . ARG A 1 323 ? -13.908 -12.531 3.604 1.00 96.25 323 ARG A C 1
ATOM 2492 O O . ARG A 1 323 ? -14.702 -12.910 4.464 1.00 96.25 323 ARG A O 1
ATOM 2499 N N . ALA A 1 324 ? -12.628 -12.275 3.874 1.00 96.88 324 ALA A N 1
ATOM 2500 C CA . ALA A 1 324 ? -12.048 -12.433 5.207 1.00 96.88 324 ALA A CA 1
ATOM 2501 C C . ALA A 1 324 ? -12.703 -11.507 6.243 1.00 96.88 324 ALA A C 1
ATOM 2503 O O . ALA A 1 324 ? -13.034 -11.961 7.340 1.00 96.88 324 ALA A O 1
ATOM 2504 N N . ALA A 1 325 ? -12.955 -10.253 5.863 1.00 96.56 325 ALA A N 1
ATOM 2505 C CA . ALA A 1 325 ? -13.652 -9.268 6.676 1.00 96.56 325 ALA A CA 1
ATOM 2506 C C . ALA A 1 325 ? -15.096 -9.702 6.973 1.00 96.56 325 ALA A C 1
ATOM 2508 O O . ALA A 1 325 ? -15.503 -9.741 8.131 1.00 96.56 325 ALA A O 1
ATOM 2509 N N . ARG A 1 326 ? -15.867 -10.134 5.965 1.00 94.69 326 ARG A N 1
ATOM 2510 C CA . ARG A 1 326 ? -17.234 -10.641 6.198 1.00 94.69 326 ARG A CA 1
ATOM 2511 C C . ARG A 1 326 ? -17.268 -11.844 7.132 1.00 94.69 326 ARG A C 1
ATOM 2513 O O . ARG A 1 326 ? -18.118 -11.905 8.013 1.00 94.69 326 ARG A O 1
ATOM 2520 N N . LEU A 1 327 ? -16.332 -12.779 6.969 1.00 94.69 327 LEU A N 1
ATOM 2521 C CA . LEU A 1 327 ? -16.188 -13.938 7.858 1.00 94.69 327 LEU A CA 1
ATOM 2522 C C . LEU A 1 327 ? -15.708 -13.559 9.268 1.00 94.69 327 LEU A C 1
ATOM 2524 O O . LEU A 1 327 ? -15.755 -14.389 10.171 1.00 94.69 327 LEU A O 1
ATOM 2528 N N . ALA A 1 328 ? -15.194 -12.346 9.465 1.00 93.88 328 ALA A N 1
ATOM 2529 C CA . ALA A 1 328 ? -14.874 -11.785 10.773 1.00 93.88 328 ALA A CA 1
ATOM 2530 C C . ALA A 1 328 ? -16.038 -10.989 11.391 1.00 93.88 328 ALA A C 1
ATOM 2532 O O . ALA A 1 328 ? -15.880 -10.486 12.491 1.00 93.88 328 ALA A O 1
ATOM 2533 N N . GLY A 1 329 ? -17.189 -10.883 10.715 1.00 91.88 329 GLY A N 1
ATOM 2534 C CA . GLY A 1 329 ? -18.343 -10.122 11.204 1.00 91.88 329 GLY A CA 1
ATOM 2535 C C . GLY A 1 329 ? -18.398 -8.674 10.715 1.00 91.88 329 GLY A C 1
ATOM 2536 O O . GLY A 1 329 ? -19.368 -7.977 11.007 1.00 91.88 329 GLY A O 1
ATOM 2537 N N . VAL A 1 330 ? -17.427 -8.230 9.904 1.00 92.94 330 VAL A N 1
ATOM 2538 C CA . VAL A 1 330 ? -17.431 -6.864 9.370 1.00 92.94 330 VAL A CA 1
ATOM 2539 C C . VAL A 1 330 ? -18.658 -6.672 8.461 1.00 92.94 330 VAL A C 1
ATOM 2541 O O . VAL A 1 330 ? -18.871 -7.465 7.534 1.00 92.94 330 VAL A O 1
ATOM 2544 N N . PRO A 1 331 ? -19.462 -5.614 8.664 1.00 86.69 331 PRO A N 1
ATOM 2545 C CA . PRO A 1 331 ? -20.745 -5.397 7.991 1.00 86.69 331 PRO A CA 1
ATOM 2546 C C . PRO A 1 331 ? -20.602 -4.880 6.544 1.00 86.69 331 PRO A C 1
ATOM 2548 O O . PRO A 1 331 ? -21.285 -3.948 6.127 1.00 86.69 331 PRO A O 1
ATOM 2551 N N . LEU A 1 332 ? -19.726 -5.490 5.742 1.00 87.38 332 LEU A N 1
ATOM 2552 C CA . LEU A 1 332 ? -19.564 -5.172 4.321 1.00 87.38 332 LEU A CA 1
ATOM 2553 C C . LEU A 1 332 ? -20.633 -5.900 3.486 1.00 87.38 332 LEU A C 1
ATOM 2555 O O . LEU A 1 332 ? -20.470 -7.064 3.115 1.00 87.38 332 LEU A O 1
ATOM 2559 N N . LYS A 1 333 ? -21.740 -5.218 3.181 1.00 84.25 333 LYS A N 1
ATOM 2560 C CA . LYS A 1 333 ? -22.892 -5.772 2.444 1.00 84.25 333 LYS A CA 1
ATOM 2561 C C . LYS A 1 333 ? -22.850 -5.409 0.952 1.00 84.25 333 LYS A C 1
ATOM 2563 O O . LYS A 1 333 ? -23.583 -4.534 0.516 1.00 84.25 333 LYS A O 1
ATOM 2568 N N . LEU A 1 334 ? -22.002 -6.060 0.152 1.00 86.50 334 LEU A N 1
ATOM 2569 C CA . LEU A 1 334 ? -21.861 -5.750 -1.288 1.00 86.50 334 LEU A CA 1
ATOM 2570 C C . LEU A 1 334 ? -23.196 -5.876 -2.039 1.00 86.50 334 LEU A C 1
ATOM 2572 O O . LEU A 1 334 ? -23.459 -5.132 -2.977 1.00 86.50 334 LEU A O 1
ATOM 2576 N N . GLU A 1 335 ? -24.071 -6.759 -1.562 1.00 85.69 335 GLU A N 1
ATOM 2577 C CA . GLU A 1 335 ? -25.454 -6.900 -2.010 1.00 85.69 335 GLU A CA 1
ATOM 2578 C C . GLU A 1 335 ? -26.281 -5.595 -1.924 1.00 85.69 335 GLU A C 1
ATOM 2580 O O . GLU A 1 335 ? -27.207 -5.415 -2.711 1.00 85.69 335 GLU A O 1
ATOM 2585 N N . LEU A 1 336 ? -25.915 -4.670 -1.027 1.00 82.19 336 LEU A N 1
ATOM 2586 C CA . LEU A 1 336 ? -26.541 -3.356 -0.807 1.00 82.19 336 LEU A CA 1
ATOM 2587 C C . LEU A 1 336 ? -25.700 -2.179 -1.336 1.00 82.19 336 LEU A C 1
ATOM 2589 O O . LEU A 1 336 ? -26.038 -1.021 -1.089 1.00 82.19 336 LEU A O 1
ATOM 2593 N N . ALA A 1 337 ? -24.565 -2.445 -1.984 1.00 82.88 337 ALA A N 1
ATOM 2594 C CA . ALA A 1 337 ? -23.750 -1.389 -2.571 1.00 82.88 337 ALA A CA 1
ATOM 2595 C C . ALA A 1 337 ? -24.374 -0.883 -3.885 1.00 82.88 337 ALA A C 1
ATOM 2597 O O . ALA A 1 337 ? -25.196 -1.574 -4.491 1.00 82.88 337 ALA A O 1
ATOM 2598 N N . SER A 1 338 ? -23.969 0.305 -4.344 1.00 84.81 338 SER A N 1
ATOM 2599 C CA . SER A 1 338 ? -24.384 0.815 -5.655 1.00 84.81 338 SER A CA 1
ATOM 2600 C C . SER A 1 338 ? -23.864 -0.078 -6.787 1.00 84.81 338 SER A C 1
ATOM 2602 O O . SER A 1 338 ? -22.867 -0.795 -6.640 1.00 84.81 338 SER A O 1
ATOM 2604 N N . GLU A 1 339 ? -24.516 -0.026 -7.949 1.00 88.12 339 GLU A N 1
ATOM 2605 C CA . GLU A 1 339 ? -24.139 -0.862 -9.096 1.00 88.12 339 GLU A CA 1
ATOM 2606 C C . GLU A 1 339 ? -22.698 -0.619 -9.562 1.00 88.12 339 GLU A C 1
ATOM 2608 O O . GLU A 1 339 ? -22.006 -1.563 -9.939 1.00 88.12 339 GLU A O 1
ATOM 2613 N N . ILE A 1 340 ? -22.192 0.616 -9.464 1.00 88.50 340 ILE A N 1
ATOM 2614 C CA . ILE A 1 340 ? -20.787 0.915 -9.778 1.00 88.50 340 ILE A CA 1
ATOM 2615 C C . ILE A 1 340 ? -19.819 0.192 -8.833 1.00 88.50 340 ILE A C 1
ATOM 2617 O O . ILE A 1 340 ? -18.792 -0.321 -9.274 1.00 88.50 340 ILE A O 1
ATOM 2621 N N . VAL A 1 341 ? -20.151 0.084 -7.543 1.00 87.81 341 VAL A N 1
ATOM 2622 C CA . VAL A 1 341 ? -19.334 -0.671 -6.586 1.00 87.81 341 VAL A CA 1
ATOM 2623 C C . VAL A 1 341 ? -19.395 -2.160 -6.912 1.00 87.81 341 VAL A C 1
ATOM 2625 O O . VAL A 1 341 ? -18.350 -2.801 -6.949 1.00 87.81 341 VAL A O 1
ATOM 2628 N N . LYS A 1 342 ? -20.578 -2.710 -7.212 1.00 91.50 342 LYS A N 1
ATOM 2629 C CA . LYS A 1 342 ? -20.717 -4.124 -7.597 1.00 91.50 342 LYS A CA 1
ATOM 2630 C C . LYS A 1 342 ? -19.885 -4.468 -8.832 1.00 91.50 342 LYS A C 1
ATOM 2632 O O . LYS A 1 342 ? -19.154 -5.455 -8.797 1.00 91.50 342 LYS A O 1
ATOM 2637 N N . ARG A 1 343 ? -19.920 -3.634 -9.879 1.00 91.88 343 ARG A N 1
ATOM 2638 C CA . ARG A 1 343 ? -19.087 -3.828 -11.081 1.00 91.88 343 ARG A CA 1
ATOM 2639 C C . ARG A 1 343 ? -17.594 -3.774 -10.764 1.00 91.88 343 ARG A C 1
ATOM 2641 O O . ARG A 1 343 ? -16.856 -4.657 -11.180 1.00 91.88 343 ARG A O 1
ATOM 2648 N N . ARG A 1 344 ? -17.160 -2.840 -9.913 1.00 90.31 344 ARG A N 1
ATOM 2649 C CA . ARG A 1 344 ? -15.762 -2.749 -9.443 1.00 90.31 344 ARG A CA 1
ATOM 2650 C C . ARG A 1 344 ? -15.340 -3.878 -8.489 1.00 90.31 344 ARG A C 1
ATOM 2652 O O . ARG A 1 344 ? -14.171 -3.961 -8.121 1.00 90.31 344 ARG A O 1
ATOM 2659 N N . PHE A 1 345 ? -16.255 -4.743 -8.063 1.00 93.06 345 PHE A N 1
ATOM 2660 C CA . PHE A 1 345 ? -15.941 -5.979 -7.340 1.00 93.06 345 PHE A CA 1
ATOM 2661 C C . PHE A 1 345 ? -15.931 -7.214 -8.249 1.00 93.06 345 PHE A C 1
ATOM 2663 O O . PHE A 1 345 ? -15.558 -8.292 -7.786 1.00 93.06 345 PHE A O 1
ATOM 2670 N N . ALA A 1 346 ? -16.336 -7.085 -9.515 1.00 94.31 346 ALA A N 1
ATOM 2671 C CA . ALA A 1 346 ? -16.296 -8.188 -10.458 1.00 94.31 346 ALA A CA 1
ATOM 2672 C C . ALA A 1 346 ? -14.847 -8.589 -10.764 1.00 94.31 346 ALA A C 1
ATOM 2674 O O . ALA A 1 346 ? -13.940 -7.756 -10.776 1.00 94.31 346 ALA A O 1
ATOM 2675 N N . VAL A 1 347 ? -14.644 -9.880 -11.025 1.00 95.38 347 VAL A N 1
ATOM 2676 C CA . VAL A 1 347 ? -13.387 -10.413 -11.548 1.00 95.38 347 VAL A CA 1
ATOM 2677 C C . VAL A 1 347 ? -13.697 -11.309 -12.737 1.00 95.38 347 VAL A C 1
ATOM 2679 O O . VAL A 1 347 ? -14.574 -12.173 -12.661 1.00 95.38 347 VAL A O 1
ATOM 2682 N N . MET A 1 348 ? -13.009 -11.091 -13.852 1.00 96.75 348 MET A N 1
ATOM 2683 C CA . MET A 1 348 ? -13.171 -11.927 -15.034 1.00 96.75 348 MET A CA 1
ATOM 2684 C C . MET A 1 348 ? -12.540 -13.310 -14.793 1.00 96.75 348 MET A C 1
ATOM 2686 O O . MET A 1 348 ? -11.432 -13.381 -14.251 1.00 96.75 348 MET A O 1
ATOM 2690 N N . PRO A 1 349 ? -13.175 -14.414 -15.240 1.00 97.25 349 PRO A N 1
ATOM 2691 C CA . PRO A 1 349 ? -12.625 -15.765 -15.084 1.00 97.25 349 PRO A CA 1
ATOM 2692 C C . PRO A 1 349 ? -11.194 -15.918 -15.615 1.00 97.25 349 PRO A C 1
ATOM 2694 O O . PRO A 1 349 ? -10.367 -16.550 -14.970 1.00 97.25 349 PRO A O 1
ATOM 2697 N N . ALA A 1 350 ? -10.861 -15.241 -16.720 1.00 96.50 350 ALA A N 1
ATOM 2698 C CA . ALA A 1 350 ? -9.526 -15.282 -17.314 1.00 96.50 350 ALA A CA 1
ATOM 2699 C C . ALA A 1 350 ? -8.406 -14.795 -16.370 1.00 96.50 350 ALA A C 1
ATOM 2701 O O . ALA A 1 350 ? -7.286 -15.304 -16.451 1.00 96.50 350 ALA A O 1
ATOM 2702 N N . VAL A 1 351 ? -8.697 -13.853 -15.459 1.00 96.44 351 VAL A N 1
ATOM 2703 C CA . VAL A 1 351 ? -7.746 -13.412 -14.420 1.00 96.44 351 VAL A CA 1
ATOM 2704 C C . VAL A 1 351 ? -7.468 -14.563 -13.460 1.00 96.44 351 VAL A C 1
ATOM 2706 O O . VAL A 1 351 ? -6.315 -14.859 -13.154 1.00 96.44 351 VAL A O 1
ATOM 2709 N N . VAL A 1 352 ? -8.532 -15.234 -13.009 1.00 96.62 352 VAL A N 1
ATOM 2710 C CA . VAL A 1 352 ? -8.463 -16.357 -12.067 1.00 96.62 352 VAL A CA 1
ATOM 2711 C C . VAL A 1 352 ? -7.725 -17.539 -12.695 1.00 96.62 352 VAL A C 1
ATOM 2713 O O . VAL A 1 352 ? -6.835 -18.105 -12.065 1.00 96.62 352 VAL A O 1
ATOM 2716 N N . ASP A 1 353 ? -8.026 -17.872 -13.949 1.00 97.69 353 ASP A N 1
ATOM 2717 C CA . ASP A 1 353 ? -7.377 -18.966 -14.676 1.00 97.69 353 ASP A CA 1
ATOM 2718 C C . ASP A 1 353 ? -5.884 -18.694 -14.908 1.00 97.69 353 ASP A C 1
ATOM 2720 O O . ASP A 1 353 ? -5.045 -19.578 -14.713 1.00 97.69 353 ASP A O 1
ATOM 2724 N N . SER A 1 354 ? -5.535 -17.458 -15.279 1.00 97.62 354 SER A N 1
ATOM 2725 C CA . SER A 1 354 ? -4.145 -17.028 -15.466 1.00 97.62 354 SER A CA 1
ATOM 2726 C C . SER A 1 354 ? -3.361 -17.070 -14.151 1.00 97.62 354 SER A C 1
ATOM 2728 O O . SER A 1 354 ? -2.267 -17.634 -14.097 1.00 97.62 354 SER A O 1
ATOM 2730 N N . LEU A 1 355 ? -3.949 -16.552 -13.066 1.00 96.88 355 LEU A N 1
ATOM 2731 C CA . LEU A 1 355 ? -3.360 -16.609 -11.731 1.00 96.88 355 LEU A CA 1
ATOM 2732 C C . LEU A 1 355 ? -3.159 -18.055 -11.266 1.00 96.88 355 LEU A C 1
ATOM 2734 O O . LEU A 1 355 ? -2.077 -18.399 -10.802 1.00 96.88 355 LEU A O 1
ATOM 2738 N N . ASN A 1 356 ? -4.161 -18.922 -11.421 1.00 96.56 356 ASN A N 1
ATOM 2739 C CA . ASN A 1 356 ? -4.046 -20.333 -11.048 1.00 96.56 356 ASN A CA 1
ATOM 2740 C C . ASN A 1 356 ? -2.969 -21.054 -11.871 1.00 96.56 356 ASN A C 1
ATOM 2742 O O . ASN A 1 356 ? -2.220 -21.863 -11.325 1.00 96.56 356 ASN A O 1
ATOM 2746 N N . SER A 1 357 ? -2.851 -20.732 -13.162 1.00 96.81 357 SER A N 1
ATOM 2747 C CA . SER A 1 357 ? -1.797 -21.267 -14.032 1.00 96.81 357 SER A CA 1
ATOM 2748 C C . SER A 1 357 ? -0.406 -20.831 -13.570 1.00 96.81 357 SER A C 1
ATOM 2750 O O . SER A 1 357 ? 0.516 -21.642 -13.561 1.00 96.81 357 SER A O 1
ATOM 2752 N N . TYR A 1 358 ? -0.259 -19.576 -13.136 1.00 97.38 358 TYR A N 1
ATOM 2753 C CA . TYR A 1 358 ? 0.970 -19.083 -12.518 1.00 97.38 358 TYR A CA 1
ATOM 2754 C C . TYR A 1 358 ? 1.261 -19.794 -11.187 1.00 97.38 358 TYR A C 1
ATOM 2756 O O . TYR A 1 358 ? 2.339 -20.353 -11.010 1.00 97.38 358 TYR A O 1
ATOM 2764 N N . LEU A 1 359 ? 0.295 -19.864 -10.268 1.00 94.50 359 LEU A N 1
ATOM 2765 C CA . LEU A 1 359 ? 0.468 -20.521 -8.965 1.00 94.50 359 LEU A CA 1
ATOM 2766 C C . LEU A 1 359 ? 0.798 -22.018 -9.093 1.00 94.50 359 LEU A C 1
ATOM 2768 O O . LEU A 1 359 ? 1.508 -22.576 -8.254 1.00 94.50 359 LEU A O 1
ATOM 2772 N N . ALA A 1 360 ? 0.337 -22.683 -10.157 1.00 94.50 360 ALA A N 1
ATOM 2773 C CA . ALA A 1 360 ? 0.641 -24.087 -10.410 1.00 94.50 360 ALA A CA 1
ATOM 2774 C C . ALA A 1 360 ? 2.151 -24.353 -10.561 1.00 94.50 360 ALA A C 1
ATOM 2776 O O . ALA A 1 360 ? 2.604 -25.409 -10.109 1.00 94.50 360 ALA A O 1
ATOM 2777 N N . ILE A 1 361 ? 2.919 -23.396 -11.105 1.00 93.50 361 ILE A N 1
ATOM 2778 C CA . ILE A 1 361 ? 4.376 -23.516 -11.308 1.00 93.50 361 ILE A CA 1
ATOM 2779 C C . ILE A 1 361 ? 5.179 -23.298 -10.021 1.00 93.50 361 ILE A C 1
ATOM 2781 O O . ILE A 1 361 ? 6.362 -23.609 -9.989 1.00 93.50 361 ILE A O 1
ATOM 2785 N N . CYS A 1 362 ? 4.570 -22.737 -8.974 1.00 91.44 362 CYS A N 1
ATOM 2786 C CA . CYS A 1 362 ? 5.262 -22.469 -7.718 1.00 91.44 362 CYS A CA 1
ATOM 2787 C C . CYS A 1 362 ? 5.522 -23.791 -6.978 1.00 91.44 362 CYS A C 1
ATOM 2789 O O . CYS A 1 362 ? 4.638 -24.651 -6.871 1.00 91.44 362 CYS A O 1
ATOM 2791 N N . HIS A 1 363 ? 6.741 -23.976 -6.482 1.00 88.81 363 HIS A N 1
ATOM 2792 C CA . HIS A 1 363 ? 7.203 -25.181 -5.801 1.00 88.81 363 HIS A CA 1
ATOM 2793 C C . HIS A 1 363 ? 7.170 -25.042 -4.275 1.00 88.81 363 HIS A C 1
ATOM 2795 O O . HIS A 1 363 ? 7.146 -26.068 -3.591 1.00 88.81 363 HIS A O 1
ATOM 2801 N N . MET A 1 364 ? 7.139 -23.823 -3.721 1.00 87.38 364 MET A N 1
ATOM 2802 C CA . MET A 1 364 ? 6.984 -23.589 -2.280 1.00 87.38 364 MET A CA 1
ATOM 2803 C C . MET A 1 364 ? 5.545 -23.888 -1.845 1.00 87.38 364 MET A C 1
ATOM 2805 O O . MET A 1 364 ? 4.736 -22.999 -1.587 1.00 87.38 364 MET A O 1
ATOM 2809 N N . LYS A 1 365 ? 5.230 -25.182 -1.753 1.00 81.44 365 LYS A N 1
ATOM 2810 C CA . LYS A 1 365 ? 3.942 -25.720 -1.307 1.00 81.44 365 LYS A CA 1
ATOM 2811 C C . LYS A 1 365 ? 4.099 -26.452 0.031 1.00 81.44 365 LYS A C 1
ATOM 2813 O O . LYS A 1 365 ? 5.181 -26.972 0.315 1.00 81.44 365 LYS A O 1
ATOM 2818 N N . PRO A 1 366 ? 3.038 -26.525 0.853 1.00 81.06 366 PRO A N 1
ATOM 2819 C CA . PRO A 1 366 ? 3.056 -27.338 2.064 1.00 81.06 366 PRO A CA 1
ATOM 2820 C C . PRO A 1 366 ? 3.344 -28.811 1.750 1.00 81.06 366 PRO A C 1
ATOM 2822 O O . PRO A 1 366 ? 2.808 -29.361 0.786 1.00 81.06 366 PRO A O 1
ATOM 2825 N N . ASN A 1 367 ? 4.154 -29.459 2.585 1.00 78.94 367 ASN A N 1
ATOM 2826 C CA . ASN A 1 367 ? 4.387 -30.901 2.556 1.00 78.94 367 ASN A CA 1
ATOM 2827 C C . ASN A 1 367 ? 3.917 -31.512 3.883 1.00 78.94 367 ASN A C 1
ATOM 2829 O O . ASN A 1 367 ? 4.630 -31.466 4.889 1.00 78.94 367 ASN A O 1
ATOM 2833 N N . GLY A 1 368 ? 2.688 -32.036 3.892 1.00 81.88 368 GLY A N 1
ATOM 2834 C CA . GLY A 1 368 ? 2.000 -32.409 5.129 1.00 81.88 368 GLY A CA 1
ATOM 2835 C C . GLY A 1 368 ? 1.817 -31.187 6.033 1.00 81.88 368 GLY A C 1
ATOM 2836 O O . GLY A 1 368 ? 1.307 -30.161 5.590 1.00 81.88 368 GLY A O 1
ATOM 2837 N N . ASP A 1 369 ? 2.286 -31.288 7.277 1.00 76.19 369 ASP A N 1
ATOM 2838 C CA . ASP A 1 369 ? 2.230 -30.201 8.267 1.00 76.19 369 ASP A CA 1
ATOM 2839 C C . ASP A 1 369 ? 3.418 -29.223 8.188 1.00 76.19 369 ASP A C 1
ATOM 2841 O O . ASP A 1 369 ? 3.516 -28.296 8.995 1.00 76.19 369 ASP A O 1
ATOM 2845 N N . VAL A 1 370 ? 4.344 -29.416 7.240 1.00 74.38 370 VAL A N 1
ATOM 2846 C CA . VAL A 1 370 ? 5.500 -28.531 7.046 1.00 74.38 370 VAL A CA 1
ATOM 2847 C C . VAL A 1 370 ? 5.168 -27.496 5.979 1.00 74.38 370 VAL A C 1
ATOM 2849 O O . VAL A 1 370 ? 5.030 -27.825 4.800 1.00 74.38 370 VAL A O 1
ATOM 2852 N N . TYR A 1 371 ? 5.070 -26.238 6.395 1.00 77.88 371 TYR A N 1
ATOM 2853 C CA . TYR A 1 371 ? 4.849 -25.100 5.508 1.00 77.88 371 TYR A CA 1
ATOM 2854 C C . TYR A 1 371 ? 6.192 -24.442 5.152 1.00 77.88 371 TYR A C 1
ATOM 2856 O O . TYR A 1 371 ? 7.077 -24.375 6.009 1.00 77.88 371 TYR A O 1
ATOM 2864 N N . PRO A 1 372 ? 6.375 -23.963 3.908 1.00 83.25 372 PRO A N 1
ATOM 2865 C CA . PRO A 1 372 ? 7.499 -23.097 3.568 1.00 83.25 372 PRO A CA 1
ATOM 2866 C C . PRO A 1 372 ? 7.491 -21.837 4.434 1.00 83.25 372 PRO A C 1
ATOM 2868 O O . PRO A 1 372 ? 6.419 -21.307 4.744 1.00 83.25 372 PRO A O 1
ATOM 2871 N N . SER A 1 373 ? 8.674 -21.338 4.796 1.00 84.31 373 SER A N 1
ATOM 2872 C CA . SER A 1 373 ? 8.753 -20.069 5.516 1.00 84.31 373 SER A CA 1
ATOM 2873 C C . SER A 1 373 ? 8.308 -18.915 4.617 1.00 84.31 373 SER A C 1
ATOM 2875 O O . SER A 1 373 ? 8.395 -18.987 3.386 1.00 84.31 373 SER A O 1
ATOM 2877 N N . PHE A 1 374 ? 7.887 -17.809 5.229 1.00 86.56 374 PHE A N 1
ATOM 2878 C CA . PHE A 1 374 ? 7.566 -16.581 4.500 1.00 86.56 374 PHE A CA 1
ATOM 2879 C C . PHE A 1 374 ? 8.714 -16.148 3.567 1.00 86.56 374 PHE A C 1
ATOM 2881 O O . PHE A 1 374 ? 8.495 -15.800 2.405 1.00 86.56 374 PHE A O 1
ATOM 2888 N N . THR A 1 375 ? 9.954 -16.228 4.057 1.00 86.12 375 THR A N 1
ATOM 2889 C CA . THR A 1 375 ? 11.155 -15.885 3.290 1.00 86.12 375 THR A CA 1
ATOM 2890 C C . THR A 1 375 ? 11.367 -16.821 2.101 1.00 86.12 375 THR A C 1
ATOM 2892 O O . THR A 1 375 ? 11.724 -16.343 1.026 1.00 86.12 375 THR A O 1
ATOM 2895 N N . ASP A 1 376 ? 11.115 -18.125 2.247 1.00 86.75 376 ASP A N 1
ATOM 2896 C CA . ASP A 1 376 ? 11.247 -19.083 1.139 1.00 86.75 376 ASP A CA 1
ATOM 2897 C C . ASP A 1 376 ? 10.249 -18.777 0.015 1.00 86.75 376 ASP A C 1
ATOM 2899 O O . ASP A 1 376 ? 10.631 -18.741 -1.157 1.00 86.75 376 ASP A O 1
ATOM 2903 N N . ILE A 1 377 ? 8.994 -18.477 0.373 1.00 91.25 377 ILE A N 1
ATOM 2904 C CA . ILE A 1 377 ? 7.955 -18.085 -0.589 1.00 91.25 377 ILE A CA 1
ATOM 2905 C C . ILE A 1 377 ? 8.387 -16.813 -1.327 1.00 91.25 377 ILE A C 1
ATOM 2907 O O . ILE A 1 377 ? 8.437 -16.800 -2.554 1.00 91.25 377 ILE A O 1
ATOM 2911 N N . MET A 1 378 ? 8.772 -15.757 -0.603 1.00 92.31 378 MET A N 1
ATOM 2912 C CA . MET A 1 378 ? 9.210 -14.495 -1.217 1.00 92.31 378 MET A CA 1
ATOM 2913 C C . MET A 1 378 ? 10.425 -14.672 -2.141 1.00 92.31 378 MET A C 1
ATOM 2915 O O . MET A 1 378 ? 10.496 -14.028 -3.192 1.00 92.31 378 MET A O 1
ATOM 2919 N N . ARG A 1 379 ? 11.377 -15.548 -1.792 1.00 90.25 379 ARG A N 1
ATOM 2920 C CA . ARG A 1 379 ? 12.549 -15.849 -2.631 1.00 90.25 379 ARG A CA 1
ATOM 2921 C C . ARG A 1 379 ? 12.165 -16.567 -3.918 1.00 90.25 379 ARG A C 1
ATOM 2923 O O . ARG A 1 379 ? 12.655 -16.182 -4.979 1.00 90.25 379 ARG A O 1
ATOM 2930 N N . GLU A 1 380 ? 11.274 -17.555 -3.851 1.00 93.31 380 GLU A N 1
ATOM 2931 C CA . GLU A 1 380 ? 10.757 -18.219 -5.050 1.00 93.31 380 GLU A CA 1
ATOM 2932 C C . GLU A 1 380 ? 10.041 -17.225 -5.972 1.00 93.31 380 GLU A C 1
ATOM 2934 O O . GLU A 1 380 ? 10.362 -17.146 -7.158 1.00 93.31 380 GLU A O 1
ATOM 2939 N N . GLN A 1 381 ? 9.131 -16.416 -5.429 1.00 96.00 381 GLN A N 1
ATOM 2940 C CA . GLN A 1 381 ? 8.406 -15.411 -6.213 1.00 96.00 381 GLN A CA 1
ATOM 2941 C C . GLN A 1 381 ? 9.367 -14.388 -6.844 1.00 96.00 381 GLN A C 1
ATOM 2943 O O . GLN A 1 381 ? 9.243 -14.040 -8.021 1.00 96.00 381 GLN A O 1
ATOM 2948 N N . THR A 1 382 ? 10.396 -13.965 -6.101 1.00 94.75 382 THR A N 1
ATOM 2949 C CA . THR A 1 382 ? 11.440 -13.065 -6.613 1.00 94.75 382 THR A CA 1
ATOM 2950 C C . THR A 1 382 ? 12.221 -13.699 -7.763 1.00 94.75 382 THR A C 1
ATOM 2952 O O . THR A 1 382 ? 12.466 -13.037 -8.772 1.00 94.75 382 THR A O 1
ATOM 2955 N N . LYS A 1 383 ? 12.595 -14.975 -7.638 1.00 95.56 383 LYS A N 1
ATOM 2956 C CA . LYS A 1 383 ? 13.285 -15.724 -8.690 1.00 95.56 383 LYS A CA 1
ATOM 2957 C C . LYS A 1 383 ? 12.441 -15.792 -9.963 1.00 95.56 383 LYS A C 1
ATOM 2959 O O . LYS A 1 383 ? 12.939 -15.423 -11.025 1.00 95.56 383 LYS A O 1
ATOM 2964 N N . LEU A 1 384 ? 11.163 -16.168 -9.854 1.00 97.12 384 LEU A N 1
ATOM 2965 C CA . LEU A 1 384 ? 10.234 -16.212 -10.991 1.00 97.12 384 LEU A CA 1
ATOM 2966 C C . LEU A 1 384 ? 10.130 -14.841 -11.679 1.00 97.12 384 LEU A C 1
ATOM 2968 O O . LEU A 1 384 ? 10.258 -14.749 -12.897 1.00 97.12 384 LEU A O 1
ATOM 2972 N N . ARG A 1 385 ? 10.000 -13.756 -10.910 1.00 97.56 385 ARG A N 1
ATOM 2973 C CA . ARG A 1 385 ? 10.004 -12.384 -11.440 1.00 97.56 385 ARG A CA 1
ATOM 2974 C C . ARG A 1 385 ? 11.307 -12.038 -12.177 1.00 97.56 385 ARG A C 1
ATOM 2976 O O . ARG A 1 385 ? 11.263 -11.481 -13.271 1.00 97.56 385 ARG A O 1
ATOM 2983 N N . ILE A 1 386 ? 12.476 -12.358 -11.613 1.00 97.75 386 ILE A N 1
ATOM 2984 C CA . ILE A 1 386 ? 13.769 -12.088 -12.270 1.00 97.75 386 ILE A CA 1
ATOM 2985 C C . ILE A 1 386 ? 13.876 -12.857 -13.592 1.00 97.75 386 ILE A C 1
ATOM 2987 O O . ILE A 1 386 ? 14.327 -12.302 -14.595 1.00 97.75 386 ILE A O 1
ATOM 2991 N N . MET A 1 387 ? 13.432 -14.114 -13.621 1.00 97.19 387 MET A N 1
ATOM 2992 C CA . MET A 1 387 ? 13.413 -14.908 -14.848 1.00 97.19 387 MET A CA 1
ATOM 2993 C C . MET A 1 387 ? 12.498 -14.298 -15.915 1.00 97.19 387 MET A C 1
ATOM 2995 O O . MET A 1 387 ? 12.868 -14.293 -17.089 1.00 97.19 387 MET A O 1
ATOM 2999 N N . TYR A 1 388 ? 11.351 -13.738 -15.518 1.00 98.12 388 TYR A N 1
ATOM 3000 C CA . TYR A 1 388 ? 10.465 -13.001 -16.421 1.00 98.12 388 TYR A CA 1
ATOM 3001 C C . TYR A 1 388 ? 11.168 -11.780 -17.029 1.00 98.12 388 TYR A C 1
ATOM 3003 O O . TYR A 1 388 ? 11.238 -11.663 -18.253 1.00 98.12 388 TYR A O 1
ATOM 3011 N N . HIS A 1 389 ? 11.772 -10.920 -16.204 1.00 98.00 389 HIS A N 1
ATOM 3012 C CA . HIS A 1 389 ? 12.493 -9.744 -16.703 1.00 98.00 389 HIS A CA 1
ATOM 3013 C C . HIS A 1 389 ? 13.657 -10.134 -17.619 1.00 98.00 389 HIS A C 1
ATOM 3015 O O . HIS A 1 389 ? 13.832 -9.541 -18.682 1.00 98.00 389 HIS A O 1
ATOM 3021 N N . ARG A 1 390 ? 14.412 -11.185 -17.273 1.00 96.50 390 ARG A N 1
ATOM 3022 C CA . ARG A 1 390 ? 15.472 -11.721 -18.137 1.00 96.50 390 ARG A CA 1
ATOM 3023 C C . ARG A 1 390 ? 14.926 -12.185 -19.489 1.00 96.50 390 ARG A C 1
ATOM 3025 O O . ARG A 1 390 ? 15.565 -11.927 -20.505 1.00 96.50 390 ARG A O 1
ATOM 3032 N N . ALA A 1 391 ? 13.773 -12.854 -19.519 1.00 96.12 391 ALA A N 1
ATOM 3033 C CA . ALA A 1 391 ? 13.142 -13.298 -20.761 1.00 96.12 391 ALA A CA 1
ATOM 3034 C C . ALA A 1 391 ? 12.652 -12.122 -21.628 1.00 96.12 391 ALA A C 1
ATOM 3036 O O . ALA A 1 391 ? 12.712 -12.206 -22.856 1.00 96.12 391 ALA A O 1
ATOM 3037 N N . ARG A 1 392 ? 12.214 -11.025 -20.992 1.00 97.81 392 ARG A N 1
ATOM 3038 C CA . ARG A 1 392 ? 11.684 -9.809 -21.634 1.00 97.81 392 ARG A CA 1
ATOM 3039 C C . ARG A 1 392 ? 12.710 -8.681 -21.849 1.00 97.81 392 ARG A C 1
ATOM 3041 O O . ARG A 1 392 ? 12.333 -7.615 -22.330 1.00 97.81 392 ARG A O 1
ATOM 3048 N N . ARG A 1 393 ? 13.997 -8.882 -21.539 1.00 97.00 393 ARG A N 1
ATOM 3049 C CA . ARG A 1 393 ? 15.072 -7.879 -21.729 1.00 97.00 393 ARG A CA 1
ATOM 3050 C C . ARG A 1 393 ? 15.148 -7.352 -23.175 1.00 97.00 393 ARG A C 1
ATOM 3052 O O . ARG A 1 393 ? 14.862 -8.105 -24.109 1.00 97.00 393 ARG A O 1
ATOM 3059 N N . MET A 1 394 ? 15.587 -6.104 -23.383 1.00 97.56 394 MET A N 1
ATOM 3060 C CA . MET A 1 394 ? 15.595 -5.479 -24.722 1.00 97.56 394 MET A CA 1
ATOM 3061 C C . MET A 1 394 ? 16.536 -6.183 -25.710 1.00 97.56 394 MET A C 1
ATOM 3063 O O . MET A 1 394 ? 16.169 -6.383 -26.863 1.00 97.56 394 MET A O 1
ATOM 3067 N N . LYS A 1 395 ? 17.718 -6.619 -25.259 1.00 96.31 395 LYS A N 1
ATOM 3068 C CA . LYS A 1 395 ? 18.691 -7.397 -26.056 1.00 96.31 395 LYS A CA 1
ATOM 3069 C C . LYS A 1 395 ? 18.325 -8.885 -26.221 1.00 96.31 395 LYS A C 1
ATOM 3071 O O . LYS A 1 395 ? 19.130 -9.656 -26.737 1.00 96.31 395 LYS A O 1
ATOM 3076 N N . GLY A 1 396 ? 17.163 -9.319 -25.728 1.00 93.94 396 GLY A N 1
ATOM 3077 C CA . GLY A 1 396 ? 16.708 -10.711 -25.765 1.00 93.94 396 GLY A CA 1
ATOM 3078 C C . GLY A 1 396 ? 15.892 -11.051 -27.016 1.00 93.94 396 GLY A C 1
ATOM 3079 O O . GLY A 1 396 ? 15.589 -10.194 -27.838 1.00 93.94 396 GLY A O 1
ATOM 3080 N N . ASN A 1 397 ? 15.478 -12.316 -27.136 1.00 93.44 397 ASN A N 1
ATOM 3081 C CA . ASN A 1 397 ? 14.708 -12.798 -28.295 1.00 93.44 397 ASN A CA 1
ATOM 3082 C C . ASN A 1 397 ? 13.222 -12.392 -28.273 1.00 93.44 397 ASN A C 1
ATOM 3084 O O . ASN A 1 397 ? 12.543 -12.498 -29.291 1.00 93.44 397 ASN A O 1
ATOM 3088 N N . ARG A 1 398 ? 12.690 -11.996 -27.111 1.00 95.25 398 ARG A N 1
ATOM 3089 C CA . ARG A 1 398 ? 11.281 -11.614 -26.918 1.00 95.25 398 ARG A CA 1
ATOM 3090 C C . ARG A 1 398 ? 11.191 -10.335 -26.072 1.00 95.25 398 ARG A C 1
ATOM 3092 O O . ARG A 1 398 ? 10.639 -10.386 -24.972 1.00 95.25 398 ARG A O 1
ATOM 3099 N N . PRO A 1 399 ? 11.750 -9.202 -26.534 1.00 97.62 399 PRO A N 1
ATOM 3100 C CA . PRO A 1 399 ? 11.839 -7.989 -25.724 1.00 97.62 399 PRO A CA 1
ATOM 3101 C C . PRO A 1 399 ? 10.454 -7.506 -25.285 1.00 97.62 399 PRO A C 1
ATOM 3103 O O . PRO A 1 399 ? 9.460 -7.779 -25.962 1.00 97.62 399 PRO A O 1
ATOM 3106 N N . VAL A 1 400 ? 10.372 -6.785 -24.164 1.00 97.50 400 VAL A N 1
ATOM 3107 C CA . VAL A 1 400 ? 9.104 -6.290 -23.592 1.00 97.50 400 VAL A CA 1
ATOM 3108 C C . VAL A 1 400 ? 8.271 -5.515 -24.611 1.00 97.50 400 VAL A C 1
ATOM 3110 O O . VAL A 1 400 ? 7.053 -5.623 -24.618 1.00 97.50 400 VAL A O 1
ATOM 3113 N N . THR A 1 401 ? 8.920 -4.839 -25.562 1.00 97.56 401 THR A N 1
ATOM 3114 C CA . THR A 1 401 ? 8.259 -4.109 -26.650 1.00 97.56 401 THR A CA 1
ATOM 3115 C C . THR A 1 401 ? 7.406 -4.985 -27.568 1.00 97.56 401 THR A C 1
ATOM 3117 O O . THR A 1 401 ? 6.582 -4.464 -28.311 1.00 97.56 401 THR A O 1
ATOM 3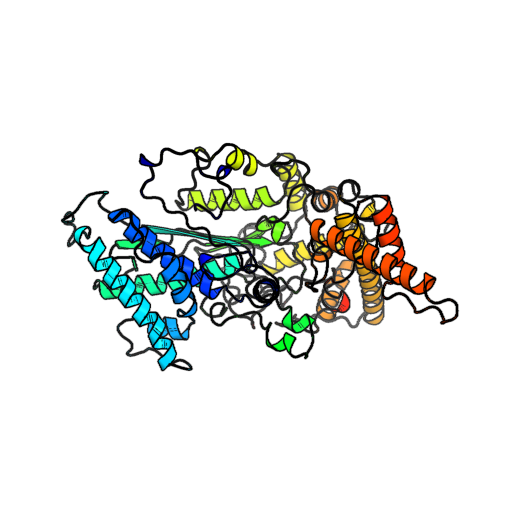120 N N . THR A 1 402 ? 7.579 -6.306 -27.537 1.00 97.19 402 THR A N 1
ATOM 3121 C CA . THR A 1 402 ? 6.795 -7.269 -28.327 1.00 97.19 402 THR A CA 1
ATOM 3122 C C . THR A 1 402 ? 5.584 -7.826 -27.583 1.00 97.19 402 THR A C 1
ATOM 3124 O O . THR A 1 402 ? 4.818 -8.571 -28.190 1.00 97.19 402 THR A O 1
ATOM 3127 N N . SER A 1 403 ? 5.398 -7.523 -26.290 1.00 97.25 403 SER A N 1
ATOM 3128 C CA . SER A 1 403 ? 4.208 -7.976 -25.561 1.00 97.25 403 SER A CA 1
ATOM 3129 C C . SER A 1 403 ? 2.958 -7.230 -26.033 1.00 97.25 403 SER A C 1
ATOM 3131 O O . SER A 1 403 ? 3.023 -6.071 -26.450 1.00 97.25 403 SER A O 1
ATOM 3133 N N . GLU A 1 404 ? 1.800 -7.887 -25.956 1.00 96.56 404 GLU A N 1
ATOM 3134 C CA . GLU A 1 404 ? 0.533 -7.254 -26.330 1.00 96.56 404 GLU A CA 1
ATOM 3135 C C . GLU A 1 404 ? 0.200 -6.092 -25.386 1.00 96.56 404 GLU A C 1
ATOM 3137 O O . GLU A 1 404 ? -0.196 -5.024 -25.854 1.00 96.56 404 GLU A O 1
ATOM 3142 N N . SER A 1 405 ? 0.436 -6.256 -24.079 1.00 97.19 405 SER A N 1
ATOM 3143 C CA . SER A 1 405 ? 0.319 -5.174 -23.095 1.00 97.19 405 SER A CA 1
ATOM 3144 C C . SER A 1 405 ? 1.160 -3.954 -23.453 1.00 97.19 405 SER A C 1
ATOM 3146 O O . SER A 1 405 ? 0.624 -2.847 -23.517 1.00 97.19 405 SER A O 1
ATOM 3148 N N . PHE A 1 406 ? 2.433 -4.133 -23.816 1.00 98.00 406 PHE A N 1
ATOM 3149 C CA . PHE A 1 406 ? 3.267 -3.017 -24.245 1.00 98.00 406 PHE A CA 1
ATOM 3150 C C . PHE A 1 406 ? 2.678 -2.338 -25.476 1.00 98.00 406 PHE A C 1
ATOM 3152 O O . PHE A 1 406 ? 2.624 -1.118 -25.518 1.00 98.00 406 PHE A O 1
ATOM 3159 N N . GLN A 1 407 ? 2.209 -3.092 -26.473 1.00 97.56 407 GLN A N 1
ATOM 3160 C CA . GLN A 1 407 ? 1.649 -2.513 -27.697 1.00 97.56 407 GLN A CA 1
ATOM 3161 C C . GLN A 1 407 ? 0.394 -1.667 -27.434 1.00 97.56 407 GLN A C 1
ATOM 3163 O O . GLN A 1 407 ? 0.238 -0.606 -28.050 1.00 97.56 407 GLN A O 1
ATOM 3168 N N . ARG A 1 408 ? -0.452 -2.084 -26.484 1.00 96.31 408 ARG A N 1
ATOM 3169 C CA . ARG A 1 408 ? -1.668 -1.358 -26.077 1.00 96.31 408 ARG A CA 1
ATOM 3170 C C . ARG A 1 408 ? -1.392 -0.129 -25.210 1.00 96.31 408 ARG A C 1
ATOM 3172 O O . ARG A 1 408 ? -2.210 0.784 -25.203 1.00 96.31 408 ARG A O 1
ATOM 3179 N N . ALA A 1 409 ? -0.271 -0.103 -24.494 1.00 97.06 409 ALA A N 1
ATOM 3180 C CA . ALA A 1 409 ? 0.056 0.964 -23.558 1.00 97.06 409 ALA A CA 1
ATOM 3181 C C . ALA A 1 409 ? 0.217 2.343 -24.236 1.00 97.06 409 ALA A C 1
ATOM 3183 O O . ALA A 1 409 ? 0.538 2.458 -25.430 1.00 97.06 409 ALA A O 1
ATOM 3184 N N . THR A 1 410 ? 0.018 3.405 -23.451 1.00 96.56 410 THR A N 1
ATOM 3185 C CA . THR A 1 410 ? 0.246 4.793 -23.880 1.00 96.56 410 THR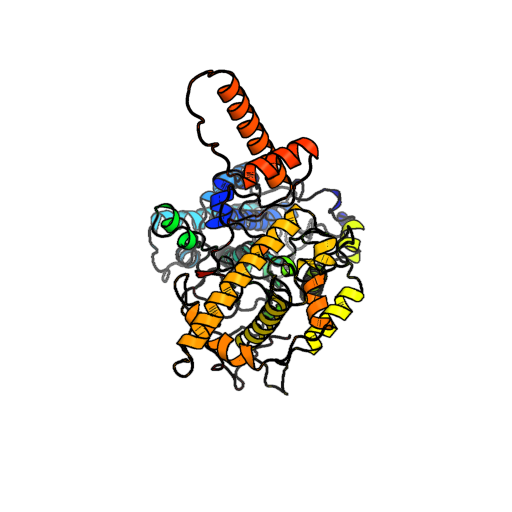 A CA 1
ATOM 3186 C C . THR A 1 410 ? 1.724 5.025 -24.207 1.00 96.56 410 THR A C 1
ATOM 3188 O O . THR A 1 410 ? 2.601 4.277 -23.772 1.00 96.56 410 THR A O 1
ATOM 3191 N N . ASN A 1 411 ? 2.045 6.076 -24.969 1.00 96.94 411 ASN A N 1
ATOM 3192 C CA . ASN A 1 411 ? 3.451 6.423 -25.199 1.00 96.94 411 ASN A CA 1
ATOM 3193 C C . ASN A 1 411 ? 4.173 6.778 -23.895 1.00 96.94 411 ASN A C 1
ATOM 3195 O O . ASN A 1 411 ? 5.348 6.439 -23.769 1.00 96.94 411 ASN A O 1
ATOM 3199 N N . PHE A 1 412 ? 3.473 7.392 -22.936 1.00 95.81 412 PHE A N 1
ATOM 3200 C CA . PHE A 1 412 ? 3.987 7.653 -21.594 1.00 95.81 412 PHE A CA 1
ATOM 3201 C C . PHE A 1 412 ? 4.470 6.356 -20.924 1.00 95.81 412 PHE A C 1
ATOM 3203 O O . PHE A 1 412 ? 5.661 6.211 -20.650 1.00 95.81 412 PHE A O 1
ATOM 3210 N N . ASP A 1 413 ? 3.593 5.360 -20.796 1.00 96.62 413 ASP A N 1
ATOM 3211 C CA . ASP A 1 413 ? 3.938 4.086 -20.156 1.00 96.62 413 ASP A CA 1
ATOM 3212 C C . ASP A 1 413 ? 4.996 3.306 -20.934 1.00 96.62 413 ASP A C 1
ATOM 3214 O O . ASP A 1 413 ? 5.942 2.755 -20.369 1.00 96.62 413 ASP A O 1
ATOM 3218 N N . LYS A 1 414 ? 4.869 3.273 -22.263 1.00 98.00 414 LYS A N 1
ATOM 3219 C CA . LYS A 1 414 ? 5.848 2.622 -23.131 1.00 98.00 414 LYS A CA 1
ATOM 3220 C C . LYS A 1 414 ? 7.232 3.268 -22.989 1.00 98.00 414 LYS A C 1
ATOM 3222 O O . LYS A 1 414 ? 8.229 2.582 -23.201 1.00 98.00 414 LYS A O 1
ATOM 3227 N N . ASN A 1 415 ? 7.332 4.581 -22.735 1.00 97.00 415 ASN A N 1
ATOM 3228 C CA . ASN A 1 415 ? 8.621 5.265 -22.546 1.00 97.00 415 ASN A CA 1
ATOM 3229 C C . ASN A 1 415 ? 9.272 4.778 -21.248 1.00 97.00 415 ASN A C 1
ATOM 3231 O O . ASN A 1 415 ? 10.425 4.352 -21.260 1.00 97.00 415 ASN A O 1
ATOM 3235 N N . ASP A 1 416 ? 8.497 4.742 -20.164 1.00 96.25 416 ASP A N 1
ATOM 3236 C CA . ASP A 1 416 ? 8.955 4.265 -18.862 1.00 96.25 416 ASP A CA 1
ATOM 3237 C C . ASP A 1 416 ? 9.369 2.793 -18.874 1.00 96.25 416 ASP A C 1
ATOM 3239 O O . ASP A 1 416 ? 10.467 2.463 -18.418 1.00 96.25 416 ASP A O 1
ATOM 3243 N N . LEU A 1 417 ? 8.546 1.919 -19.460 1.00 97.62 417 LEU A N 1
ATOM 3244 C CA . LEU A 1 417 ? 8.859 0.499 -19.618 1.00 97.62 417 LEU A CA 1
ATOM 3245 C C . LEU A 1 417 ? 10.121 0.297 -20.461 1.00 97.62 417 LEU A C 1
ATOM 3247 O O . LEU A 1 417 ? 11.032 -0.418 -20.049 1.00 97.62 417 LEU A O 1
ATOM 3251 N N . GLN A 1 418 ? 10.211 0.938 -21.629 1.00 97.56 418 GLN A N 1
ATOM 3252 C CA . GLN A 1 418 ? 11.365 0.765 -22.509 1.00 97.56 418 GLN A CA 1
ATOM 3253 C C . GLN A 1 418 ? 12.656 1.249 -21.841 1.00 97.56 418 GLN A C 1
ATOM 3255 O O . GLN A 1 418 ? 13.651 0.524 -21.855 1.00 97.56 418 GLN A O 1
ATOM 3260 N N . SER A 1 419 ? 12.651 2.438 -21.235 1.00 96.81 419 SER A N 1
ATOM 3261 C CA . SER A 1 419 ? 13.834 2.970 -20.558 1.00 96.81 419 SER A CA 1
ATOM 3262 C C . SER A 1 419 ? 14.261 2.111 -19.369 1.00 96.81 419 SER A C 1
ATOM 3264 O O . SER A 1 419 ? 15.449 1.838 -19.212 1.00 96.81 419 SER A O 1
ATOM 3266 N N . ALA A 1 420 ? 13.318 1.603 -18.574 1.00 97.50 420 ALA A N 1
ATOM 3267 C CA . ALA A 1 420 ? 13.649 0.722 -17.459 1.00 97.50 420 ALA A CA 1
ATOM 3268 C C . ALA A 1 420 ? 14.245 -0.620 -17.917 1.00 97.50 420 ALA A C 1
ATOM 3270 O O . ALA A 1 420 ? 15.156 -1.139 -17.276 1.00 97.50 420 ALA A O 1
ATOM 3271 N N . TYR A 1 421 ? 13.794 -1.168 -19.048 1.00 98.06 421 TYR A N 1
ATOM 3272 C CA . TYR A 1 421 ? 14.361 -2.403 -19.598 1.00 98.06 421 TYR A CA 1
ATOM 3273 C C . TYR A 1 421 ? 15.712 -2.199 -20.306 1.00 98.06 421 TYR A C 1
ATOM 3275 O O . TYR A 1 421 ? 16.479 -3.154 -20.433 1.00 98.06 421 TYR A O 1
ATOM 3283 N N . LEU A 1 422 ? 16.031 -0.977 -20.744 1.00 97.69 422 LEU A N 1
ATOM 3284 C CA . LEU A 1 422 ? 17.392 -0.626 -21.161 1.00 97.69 422 LEU A CA 1
ATOM 3285 C C . LEU A 1 422 ? 18.340 -0.615 -19.952 1.00 97.6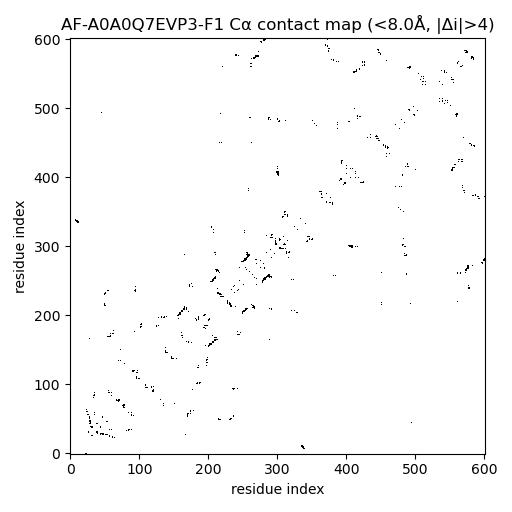9 422 LEU A C 1
ATOM 3287 O O . LEU A 1 422 ? 19.401 -1.226 -20.014 1.00 97.69 422 LEU A O 1
ATOM 3291 N N . GLU A 1 423 ? 17.916 -0.034 -18.826 1.00 97.44 423 GLU A N 1
ATOM 3292 C CA . GLU A 1 423 ? 18.674 -0.091 -17.564 1.00 97.44 423 GLU A CA 1
ATOM 3293 C C . GLU A 1 423 ? 18.831 -1.531 -17.047 1.00 97.44 423 GLU A C 1
ATOM 3295 O O . GLU A 1 423 ? 19.885 -1.896 -16.535 1.00 97.44 423 GLU A O 1
ATOM 3300 N N . LEU A 1 424 ? 17.811 -2.384 -17.217 1.00 97.94 424 LEU A N 1
ATOM 3301 C CA . LEU A 1 424 ? 17.911 -3.820 -16.934 1.00 97.94 424 LEU A CA 1
ATOM 3302 C C . LEU A 1 424 ? 19.011 -4.489 -17.768 1.00 97.94 424 LEU A C 1
ATOM 3304 O O . LEU A 1 424 ? 19.713 -5.365 -17.269 1.00 97.94 424 LEU A O 1
ATOM 3308 N N . ASP A 1 425 ? 19.152 -4.125 -19.042 1.00 98.38 425 ASP A N 1
ATOM 3309 C CA . ASP A 1 425 ? 20.197 -4.686 -19.897 1.00 98.38 425 ASP A CA 1
ATOM 3310 C C . ASP A 1 425 ? 21.600 -4.290 -19.436 1.00 98.38 425 ASP A C 1
ATOM 3312 O O . ASP A 1 425 ? 22.514 -5.120 -19.508 1.00 98.38 425 ASP A O 1
ATOM 3316 N N . ASP A 1 426 ? 21.757 -3.056 -18.964 1.00 97.69 426 ASP A N 1
ATOM 3317 C CA . ASP A 1 426 ? 23.002 -2.566 -18.376 1.00 97.69 426 ASP A CA 1
ATOM 3318 C C . ASP A 1 426 ? 23.292 -3.289 -17.052 1.00 97.69 426 ASP A C 1
ATOM 3320 O O . ASP A 1 426 ? 24.398 -3.797 -16.848 1.00 97.69 426 ASP A O 1
ATOM 3324 N N . GLU A 1 427 ? 22.269 -3.474 -16.212 1.00 97.62 427 GLU A N 1
ATOM 3325 C CA . GLU A 1 427 ? 22.375 -4.243 -14.974 1.00 97.62 427 GLU A CA 1
ATOM 3326 C C . GLU A 1 427 ? 22.770 -5.701 -15.220 1.00 97.62 427 GLU A C 1
ATOM 3328 O O . GLU A 1 427 ? 23.659 -6.221 -14.544 1.00 97.62 427 GLU A O 1
ATOM 3333 N N . ILE A 1 428 ? 22.136 -6.371 -16.185 1.00 97.62 428 ILE A N 1
ATOM 3334 C CA . ILE A 1 428 ? 22.469 -7.755 -16.530 1.00 97.62 428 ILE A CA 1
ATOM 3335 C C . ILE A 1 428 ? 23.913 -7.840 -17.034 1.00 97.62 428 ILE A C 1
ATOM 3337 O O . ILE A 1 428 ? 24.630 -8.762 -16.649 1.00 97.62 428 ILE A O 1
ATOM 3341 N N . ALA A 1 429 ? 24.371 -6.892 -17.857 1.00 97.75 429 ALA A N 1
ATOM 3342 C CA . ALA A 1 429 ? 25.750 -6.883 -18.344 1.00 97.75 429 ALA A CA 1
ATOM 3343 C C . ALA A 1 429 ? 26.766 -6.720 -17.197 1.00 97.75 429 ALA A C 1
ATOM 3345 O O . ALA A 1 429 ? 27.787 -7.421 -17.159 1.00 97.75 429 ALA A O 1
ATOM 3346 N N . ALA A 1 430 ? 26.471 -5.841 -16.236 1.00 96.69 430 ALA A N 1
ATOM 3347 C CA . ALA A 1 430 ? 27.280 -5.667 -15.034 1.00 96.69 430 ALA A CA 1
ATOM 3348 C C . ALA A 1 430 ? 27.273 -6.930 -14.156 1.00 96.69 430 ALA A C 1
ATOM 3350 O O . ALA A 1 430 ? 28.337 -7.402 -13.749 1.00 96.69 430 ALA A O 1
ATOM 3351 N N . PHE A 1 431 ? 26.101 -7.533 -13.940 1.00 96.31 431 PHE A N 1
ATOM 3352 C CA . PHE A 1 431 ? 25.945 -8.774 -13.183 1.00 96.31 431 PHE A CA 1
ATOM 3353 C C . PHE A 1 431 ? 26.697 -9.947 -13.820 1.00 96.31 431 PHE A C 1
ATOM 3355 O O . PHE A 1 431 ? 27.425 -10.661 -13.134 1.00 96.31 431 PHE A O 1
ATOM 3362 N N . GLU A 1 432 ? 26.588 -10.143 -15.134 1.00 96.12 432 GLU A N 1
ATOM 3363 C CA . GLU A 1 432 ? 27.287 -11.218 -15.845 1.00 96.12 432 GLU A CA 1
ATOM 3364 C C . GLU A 1 432 ? 28.810 -11.033 -15.808 1.00 96.12 432 GLU A C 1
ATOM 3366 O O . GLU A 1 432 ? 29.556 -12.010 -15.691 1.00 96.12 432 GLU A O 1
ATOM 3371 N N . THR A 1 433 ? 29.281 -9.786 -15.868 1.00 96.50 433 THR A N 1
ATOM 3372 C CA . THR A 1 433 ? 30.701 -9.450 -15.694 1.00 96.50 433 THR A CA 1
ATOM 3373 C C . THR A 1 433 ? 31.165 -9.782 -14.277 1.00 96.50 433 THR A C 1
ATOM 3375 O O . THR A 1 433 ? 32.161 -10.489 -14.104 1.00 96.50 433 THR A O 1
ATOM 3378 N N . TRP A 1 434 ? 30.410 -9.348 -13.267 1.00 94.56 434 TRP A N 1
ATOM 3379 C CA . TRP A 1 434 ? 30.674 -9.651 -11.863 1.00 94.56 434 TRP A CA 1
ATOM 3380 C C . TRP A 1 434 ? 30.677 -11.164 -11.591 1.00 94.56 434 TRP A C 1
ATOM 3382 O O . TRP A 1 434 ? 31.593 -11.675 -10.944 1.00 94.56 434 TRP A O 1
ATOM 3392 N N . MET A 1 435 ? 29.713 -11.901 -12.144 1.00 93.94 435 MET A N 1
ATOM 3393 C CA . MET A 1 435 ? 29.577 -13.350 -11.985 1.00 93.94 435 MET A CA 1
ATOM 3394 C C . MET A 1 435 ? 30.798 -14.091 -12.548 1.00 93.94 435 MET A C 1
ATOM 3396 O O . MET A 1 435 ? 31.306 -15.011 -11.909 1.00 93.94 435 MET A O 1
ATOM 3400 N N . LYS A 1 436 ? 31.316 -13.666 -13.712 1.00 93.88 436 LYS A N 1
ATOM 3401 C CA . LYS A 1 436 ? 32.548 -14.221 -14.303 1.00 93.88 436 LYS A CA 1
ATOM 3402 C C . LYS A 1 436 ? 33.778 -13.932 -13.442 1.00 93.88 436 LYS A C 1
ATOM 3404 O O . LYS A 1 436 ? 34.598 -14.822 -13.243 1.00 93.88 436 LYS A O 1
ATOM 3409 N N . GLN A 1 437 ? 33.902 -12.713 -12.918 1.00 93.19 437 GLN A N 1
ATOM 3410 C CA . GLN A 1 437 ? 35.039 -12.305 -12.083 1.00 93.19 437 GLN A CA 1
ATOM 3411 C C . GLN A 1 437 ? 35.074 -13.021 -10.723 1.00 93.19 437 GLN A C 1
ATOM 3413 O O . GLN A 1 437 ? 36.153 -13.245 -10.174 1.00 93.19 437 GLN A O 1
ATOM 3418 N N . ASN A 1 438 ? 33.909 -13.396 -10.188 1.00 90.19 438 ASN A N 1
ATOM 3419 C CA . ASN A 1 438 ? 33.769 -14.022 -8.869 1.00 90.19 438 ASN A CA 1
ATOM 3420 C C . ASN A 1 438 ? 33.522 -15.538 -8.930 1.00 90.19 438 ASN A C 1
ATOM 3422 O O . ASN A 1 438 ? 33.301 -16.172 -7.894 1.00 90.19 438 ASN A O 1
ATOM 3426 N N . ALA A 1 439 ? 33.592 -16.144 -10.119 1.00 85.62 439 ALA A N 1
ATOM 3427 C CA . ALA A 1 439 ? 33.415 -17.580 -10.301 1.00 85.62 439 ALA A CA 1
ATOM 3428 C C . ALA A 1 439 ? 34.350 -18.380 -9.369 1.00 85.62 439 ALA A C 1
ATOM 3430 O O . ALA A 1 439 ? 35.562 -18.165 -9.332 1.00 85.62 439 ALA A O 1
ATOM 3431 N N . GLY A 1 440 ? 33.775 -19.288 -8.573 1.00 78.69 440 GLY A N 1
ATOM 3432 C CA . GLY A 1 440 ? 34.514 -20.114 -7.607 1.00 78.69 440 GLY A CA 1
ATOM 3433 C C . GLY A 1 440 ? 34.927 -19.416 -6.300 1.00 78.69 440 GLY A C 1
ATOM 3434 O O . GLY A 1 440 ? 35.534 -20.059 -5.448 1.00 78.69 440 GLY A O 1
ATOM 3435 N N . ARG A 1 441 ? 34.600 -18.129 -6.111 1.00 82.25 441 ARG A N 1
ATOM 3436 C CA . ARG A 1 441 ? 34.853 -17.359 -4.869 1.00 82.25 441 ARG A CA 1
ATOM 3437 C C . ARG A 1 441 ? 33.578 -16.885 -4.168 1.00 82.25 441 ARG A C 1
ATOM 3439 O O . ARG A 1 441 ? 33.666 -16.241 -3.124 1.00 82.25 441 ARG A O 1
ATOM 3446 N N . MET A 1 442 ? 32.431 -17.225 -4.747 1.00 80.94 442 MET A N 1
ATOM 3447 C CA . MET A 1 442 ? 31.093 -16.889 -4.276 1.00 80.94 442 MET A CA 1
ATOM 3448 C C . MET A 1 442 ? 30.834 -17.394 -2.853 1.00 80.94 442 MET A C 1
ATOM 3450 O O . MET A 1 442 ? 31.178 -18.531 -2.514 1.00 80.94 442 MET A O 1
ATOM 3454 N N . LYS A 1 443 ? 30.224 -16.553 -2.014 1.00 78.12 443 LYS A N 1
ATOM 3455 C CA . LYS A 1 443 ? 29.933 -16.852 -0.602 1.00 78.12 443 LYS A CA 1
ATOM 3456 C C . LYS A 1 443 ? 28.452 -16.688 -0.285 1.00 78.12 443 LYS A C 1
ATOM 3458 O O . LYS A 1 443 ? 27.743 -15.868 -0.857 1.00 78.12 443 LYS A O 1
ATOM 3463 N N . ASN A 1 444 ? 27.982 -17.456 0.696 1.00 69.56 444 ASN A N 1
ATOM 3464 C CA . ASN A 1 444 ? 26.715 -17.172 1.363 1.00 69.56 444 ASN A CA 1
ATOM 3465 C C . ASN A 1 444 ? 26.889 -15.939 2.246 1.00 69.56 444 ASN A C 1
ATOM 3467 O O . ASN A 1 444 ? 27.526 -16.027 3.294 1.00 69.56 444 ASN A O 1
ATOM 3471 N N . VAL A 1 445 ? 26.336 -14.806 1.816 1.00 72.56 445 VAL A N 1
ATOM 3472 C CA . VAL A 1 445 ? 26.352 -13.564 2.590 1.00 72.56 445 VAL A CA 1
ATOM 3473 C C . VAL A 1 445 ? 24.924 -13.207 2.979 1.00 72.56 445 VAL A C 1
ATOM 3475 O O . VAL A 1 445 ? 24.018 -13.217 2.148 1.00 72.56 445 VAL A O 1
ATOM 3478 N N . ARG A 1 446 ? 24.728 -12.927 4.268 1.00 74.12 446 ARG A N 1
ATOM 3479 C CA . ARG A 1 446 ? 23.457 -12.440 4.802 1.00 74.12 446 ARG A CA 1
ATOM 3480 C C . ARG A 1 446 ? 23.230 -10.998 4.331 1.00 74.12 446 ARG A C 1
ATOM 3482 O O . ARG A 1 446 ? 24.177 -10.222 4.240 1.00 74.12 446 ARG A O 1
ATOM 3489 N N . GLN A 1 447 ? 21.987 -10.638 4.037 1.00 75.25 447 GLN A N 1
ATOM 3490 C CA . GLN A 1 447 ? 21.603 -9.242 3.841 1.00 75.25 447 GLN A CA 1
ATOM 3491 C C . GLN A 1 447 ? 21.372 -8.567 5.195 1.00 75.25 447 GLN A C 1
ATOM 3493 O O . GLN A 1 447 ? 20.748 -9.148 6.092 1.00 75.25 447 GLN A O 1
ATOM 3498 N N . ASP A 1 448 ? 21.844 -7.331 5.309 1.00 71.81 448 ASP A N 1
ATOM 3499 C CA . ASP A 1 448 ? 21.697 -6.503 6.500 1.00 71.81 448 ASP A CA 1
ATOM 3500 C C . ASP A 1 448 ? 20.491 -5.558 6.387 1.00 71.81 448 ASP A C 1
ATOM 3502 O O . ASP A 1 448 ? 19.945 -5.296 5.314 1.00 71.81 448 ASP A O 1
ATOM 3506 N N . ALA A 1 449 ? 20.030 -5.031 7.517 1.00 72.44 449 ALA A N 1
ATOM 3507 C CA . ALA A 1 449 ? 19.020 -3.976 7.531 1.00 72.44 449 ALA A CA 1
ATOM 3508 C C . ALA A 1 449 ? 19.559 -2.663 6.914 1.00 72.44 449 ALA A C 1
ATOM 3510 O O . ALA A 1 449 ? 20.753 -2.382 6.960 1.00 72.44 449 ALA A O 1
ATOM 3511 N N . GLY A 1 450 ? 18.673 -1.818 6.367 1.00 66.62 450 GLY A N 1
ATOM 3512 C CA . GLY A 1 450 ? 19.022 -0.465 5.895 1.00 66.62 450 GLY A CA 1
ATOM 3513 C C . GLY A 1 450 ? 19.074 -0.284 4.370 1.00 66.62 450 GLY A C 1
ATOM 3514 O O . GLY A 1 450 ? 18.509 -1.076 3.615 1.00 66.62 450 GLY A O 1
ATOM 3515 N N . PHE A 1 451 ? 19.710 0.795 3.888 1.00 62.47 451 PHE A N 1
ATOM 3516 C CA . PHE A 1 451 ? 19.668 1.232 2.473 1.00 62.47 451 PHE A CA 1
ATOM 3517 C C . PHE A 1 451 ? 20.965 1.051 1.662 1.00 62.47 451 PHE A C 1
ATOM 3519 O O . PHE A 1 451 ? 20.889 1.068 0.437 1.00 62.47 451 PHE A O 1
ATOM 3526 N N . ARG A 1 452 ? 22.140 0.868 2.282 1.00 56.91 452 ARG A N 1
ATOM 3527 C CA . ARG A 1 452 ? 23.427 0.863 1.556 1.00 56.91 452 ARG A CA 1
ATOM 3528 C C . ARG A 1 452 ? 24.066 -0.532 1.457 1.00 56.91 452 ARG A C 1
ATOM 3530 O O . ARG A 1 452 ? 24.210 -1.206 2.464 1.00 56.91 452 ARG A O 1
ATOM 3537 N N . ASN A 1 453 ? 24.503 -0.863 0.235 1.00 58.44 453 ASN A N 1
ATOM 3538 C CA . ASN A 1 453 ? 25.532 -1.840 -0.171 1.00 58.44 453 ASN A CA 1
ATOM 3539 C C . ASN A 1 453 ? 25.309 -3.335 0.120 1.00 58.44 453 ASN A C 1
ATOM 3541 O O . ASN A 1 453 ? 26.159 -3.995 0.708 1.00 58.44 453 ASN A O 1
ATOM 3545 N N . GLU A 1 454 ? 24.224 -3.895 -0.416 1.00 67.31 454 GLU A N 1
ATOM 3546 C CA . GLU A 1 454 ? 23.959 -5.348 -0.382 1.00 67.31 454 GLU A CA 1
ATOM 3547 C C . GLU A 1 454 ? 23.764 -5.972 -1.765 1.00 67.31 454 GLU A C 1
ATOM 3549 O O . GLU A 1 454 ? 23.624 -7.186 -1.864 1.00 67.31 454 GLU A O 1
ATOM 3554 N N . LYS A 1 455 ? 23.793 -5.180 -2.843 1.00 79.62 455 LYS A N 1
ATOM 3555 C CA . LYS A 1 455 ? 23.466 -5.661 -4.190 1.00 79.62 455 LYS A CA 1
ATOM 3556 C C . LYS A 1 455 ? 24.317 -6.862 -4.615 1.00 79.62 455 LYS A C 1
ATOM 3558 O O . LYS A 1 455 ? 23.812 -7.822 -5.183 1.00 79.62 455 LYS A O 1
ATOM 3563 N N . HIS A 1 456 ? 25.602 -6.857 -4.261 1.00 82.12 456 HIS A N 1
ATOM 3564 C CA . HIS A 1 456 ? 26.494 -7.978 -4.552 1.00 82.12 456 HIS A CA 1
ATOM 3565 C C . HIS A 1 456 ? 26.113 -9.235 -3.749 1.00 82.12 456 HIS A C 1
ATOM 3567 O O . HIS A 1 456 ? 26.202 -10.335 -4.279 1.00 82.12 456 HIS A O 1
ATOM 3573 N N . ASN A 1 457 ? 25.617 -9.093 -2.513 1.00 82.31 457 ASN A N 1
ATOM 3574 C CA . ASN A 1 457 ? 25.116 -10.222 -1.718 1.00 82.31 457 ASN A CA 1
ATOM 3575 C C . ASN A 1 457 ? 23.853 -10.827 -2.352 1.00 82.31 457 ASN A C 1
ATOM 3577 O O . ASN A 1 457 ? 23.626 -12.030 -2.273 1.00 82.31 457 ASN A O 1
ATOM 3581 N N . GLU A 1 458 ? 23.030 -10.005 -3.003 1.00 86.31 458 GLU A N 1
ATOM 3582 C CA . GLU A 1 458 ? 21.867 -10.470 -3.767 1.00 86.31 458 GLU A CA 1
ATOM 3583 C C . GLU A 1 458 ? 22.306 -11.215 -5.034 1.00 86.31 458 GLU A C 1
ATOM 3585 O O . GLU A 1 458 ? 21.786 -12.288 -5.347 1.00 86.31 458 GLU A O 1
ATOM 3590 N N . TRP A 1 459 ? 23.312 -10.680 -5.726 1.00 90.88 459 TRP A N 1
ATOM 3591 C CA . TRP A 1 459 ? 23.912 -11.284 -6.913 1.00 90.88 459 TRP A CA 1
ATOM 3592 C C . TRP A 1 459 ? 24.553 -12.648 -6.634 1.00 90.88 459 TRP A C 1
ATOM 3594 O O . TRP A 1 459 ? 24.409 -13.555 -7.451 1.00 90.88 459 TRP A O 1
ATOM 3604 N N . GLU A 1 460 ? 25.178 -12.834 -5.470 1.00 88.69 460 GLU A N 1
ATOM 3605 C CA . GLU A 1 460 ? 25.690 -14.131 -4.993 1.00 88.69 460 GLU A CA 1
ATOM 3606 C C . GLU A 1 460 ? 24.621 -15.225 -4.994 1.00 88.69 460 GLU A C 1
ATOM 3608 O O . GLU A 1 460 ? 24.886 -16.371 -5.361 1.00 88.69 460 GLU A O 1
ATOM 3613 N N . GLU A 1 461 ? 23.395 -14.890 -4.601 1.00 87.75 461 GLU A N 1
ATOM 3614 C CA . GLU A 1 461 ? 22.293 -15.843 -4.606 1.00 87.75 461 GLU A CA 1
ATOM 3615 C C . GLU A 1 461 ? 21.715 -16.048 -6.005 1.00 87.75 461 GLU A C 1
ATOM 3617 O O . GLU A 1 461 ? 21.470 -17.188 -6.401 1.00 87.75 461 GLU A O 1
ATOM 3622 N N . ILE A 1 462 ? 21.540 -14.965 -6.768 1.00 92.56 462 ILE A N 1
ATOM 3623 C CA . ILE A 1 462 ? 21.022 -15.015 -8.143 1.00 92.56 462 ILE A CA 1
ATOM 3624 C C . ILE A 1 462 ? 21.937 -15.864 -9.037 1.00 92.56 462 ILE A C 1
ATOM 3626 O O . ILE A 1 462 ? 21.461 -16.703 -9.803 1.00 92.56 462 ILE A O 1
ATOM 3630 N N . ALA A 1 463 ? 23.258 -15.723 -8.895 1.00 93.06 463 ALA A N 1
ATOM 3631 C CA . ALA A 1 463 ? 24.252 -16.447 -9.686 1.00 93.06 463 ALA A CA 1
ATOM 3632 C C . ALA A 1 463 ? 24.148 -17.976 -9.568 1.00 93.06 463 ALA A C 1
ATOM 3634 O O . ALA A 1 463 ? 24.524 -18.685 -10.502 1.00 93.06 463 ALA A O 1
ATOM 3635 N N . ARG A 1 464 ? 23.596 -18.502 -8.465 1.00 89.44 464 ARG A N 1
ATOM 3636 C CA . ARG A 1 464 ? 23.491 -19.955 -8.220 1.00 89.44 464 ARG A CA 1
ATOM 3637 C C . ARG A 1 464 ? 22.498 -20.655 -9.126 1.00 89.44 464 ARG A C 1
ATOM 3639 O O . ARG A 1 464 ? 22.655 -21.843 -9.393 1.00 89.44 464 ARG A O 1
ATOM 3646 N N . TRP A 1 465 ? 21.475 -19.933 -9.560 1.00 92.31 465 TRP A N 1
ATOM 3647 C CA . TRP A 1 465 ? 20.432 -20.463 -10.429 1.00 92.31 465 TRP A CA 1
ATOM 3648 C C . TRP A 1 465 ? 20.392 -19.764 -11.791 1.00 92.31 465 TRP A C 1
ATOM 3650 O O . TRP A 1 465 ? 19.764 -20.274 -12.711 1.00 92.31 465 TRP A O 1
ATOM 3660 N N . TRP A 1 466 ? 21.110 -18.649 -11.979 1.00 95.12 466 TRP A N 1
ATOM 3661 C CA . TRP A 1 466 ? 21.085 -17.866 -13.220 1.00 95.12 466 TRP A CA 1
ATOM 3662 C C . TRP A 1 466 ? 21.316 -18.696 -14.491 1.00 95.12 466 TRP A C 1
ATOM 3664 O O . TRP A 1 466 ? 20.603 -18.527 -15.477 1.00 95.12 466 TRP A O 1
ATOM 3674 N N . ASN A 1 467 ? 22.288 -19.610 -14.487 1.00 93.56 467 ASN A N 1
ATOM 3675 C CA . ASN A 1 467 ? 22.622 -20.416 -15.669 1.00 93.56 467 ASN A CA 1
ATOM 3676 C C . ASN A 1 467 ? 21.979 -21.809 -15.685 1.00 93.56 467 ASN A C 1
ATOM 3678 O O . ASN A 1 467 ? 22.086 -22.503 -16.692 1.00 93.56 467 ASN A O 1
ATOM 3682 N N . THR A 1 468 ? 21.358 -22.236 -14.586 1.00 93.38 468 THR A N 1
ATOM 3683 C CA . THR A 1 468 ? 20.836 -23.602 -14.421 1.00 93.38 468 THR A CA 1
ATOM 3684 C C . THR A 1 468 ? 19.315 -23.659 -14.423 1.00 93.38 468 THR A C 1
ATOM 3686 O O . THR A 1 468 ? 18.753 -24.715 -14.703 1.00 93.38 468 THR A O 1
ATOM 3689 N N . GLU A 1 469 ? 18.644 -22.543 -14.143 1.00 93.31 469 GLU A N 1
ATOM 3690 C CA . GLU A 1 469 ? 17.191 -22.500 -14.104 1.00 93.31 469 GLU A CA 1
ATOM 3691 C C . GLU A 1 469 ? 16.578 -22.574 -15.513 1.00 93.31 469 GLU A C 1
ATOM 3693 O O . GLU A 1 469 ? 17.005 -21.826 -16.402 1.00 93.31 469 GLU A O 1
ATOM 3698 N N . PRO A 1 470 ? 15.567 -23.435 -15.744 1.00 93.00 470 PRO A N 1
ATOM 3699 C CA . PRO A 1 470 ? 14.879 -23.499 -17.030 1.00 93.00 470 PRO A CA 1
ATOM 3700 C C . PRO A 1 470 ? 14.111 -22.200 -17.325 1.00 93.00 470 PRO A C 1
ATOM 3702 O O . PRO A 1 470 ? 13.704 -21.511 -16.396 1.00 93.00 470 PRO A O 1
ATOM 3705 N N . PRO A 1 471 ? 13.850 -21.856 -18.599 1.00 92.31 471 PRO A N 1
ATOM 3706 C CA . PRO A 1 471 ? 12.987 -20.726 -18.941 1.00 92.31 471 PRO A CA 1
ATOM 3707 C C . PRO A 1 471 ? 11.596 -20.833 -18.301 1.00 92.31 471 PRO A C 1
ATOM 3709 O O . PRO A 1 471 ? 11.066 -21.932 -18.130 1.00 92.31 471 PRO A O 1
ATOM 3712 N N . LEU A 1 472 ? 10.979 -19.685 -17.998 1.00 94.06 472 LEU A N 1
ATOM 3713 C CA . LEU A 1 472 ? 9.597 -19.666 -17.518 1.00 94.06 472 LEU A CA 1
ATOM 3714 C C . LEU A 1 472 ? 8.642 -20.265 -18.564 1.00 94.06 472 LEU A C 1
ATOM 3716 O O . LEU A 1 472 ? 8.777 -19.952 -19.750 1.00 94.06 472 LEU A O 1
ATOM 3720 N N . PRO A 1 473 ? 7.632 -21.045 -18.139 1.00 95.69 473 PRO A N 1
ATOM 3721 C CA . PRO A 1 473 ? 6.538 -21.448 -19.015 1.00 95.69 473 PRO A CA 1
ATOM 3722 C C . PRO A 1 473 ? 5.808 -20.234 -19.605 1.00 95.69 473 PRO A C 1
ATOM 3724 O O . PRO A 1 473 ? 5.613 -19.233 -18.912 1.00 95.69 473 PRO A O 1
ATOM 3727 N N . ASP A 1 474 ? 5.316 -20.345 -20.844 1.00 94.81 474 ASP A N 1
ATOM 3728 C CA . ASP A 1 474 ? 4.609 -19.246 -21.526 1.00 94.81 474 ASP A CA 1
ATOM 3729 C C . ASP A 1 474 ? 3.391 -18.741 -20.726 1.00 94.81 474 ASP A C 1
ATOM 3731 O O . ASP A 1 474 ? 3.097 -17.550 -20.739 1.00 94.81 474 ASP A O 1
ATOM 3735 N N . ALA A 1 475 ? 2.716 -19.611 -19.963 1.00 94.25 475 ALA A N 1
ATOM 3736 C CA . ALA A 1 475 ? 1.611 -19.210 -19.088 1.00 94.25 475 ALA A CA 1
ATOM 3737 C C . ALA A 1 475 ? 2.055 -18.234 -17.980 1.00 94.25 475 ALA A C 1
ATOM 3739 O O . ALA A 1 475 ? 1.339 -17.283 -17.674 1.00 94.25 475 ALA A O 1
ATOM 3740 N N . ALA A 1 476 ? 3.248 -18.435 -17.413 1.00 96.38 476 ALA A N 1
ATOM 3741 C CA . ALA A 1 476 ? 3.816 -17.542 -16.408 1.00 96.38 476 ALA A CA 1
ATOM 3742 C C . ALA A 1 476 ? 4.257 -16.214 -17.034 1.00 96.38 476 ALA A C 1
ATOM 3744 O O . ALA A 1 476 ? 3.997 -15.154 -16.471 1.00 96.38 476 ALA A O 1
ATOM 3745 N N . VAL A 1 477 ? 4.869 -16.269 -18.223 1.00 97.31 477 VAL A N 1
ATOM 3746 C CA . VAL A 1 477 ? 5.239 -15.071 -18.991 1.00 97.31 477 VAL A CA 1
ATOM 3747 C C . VAL A 1 477 ? 3.993 -14.243 -19.309 1.00 97.31 477 VAL A C 1
ATOM 3749 O O . VAL A 1 477 ? 3.965 -13.060 -18.990 1.00 97.31 477 VAL A O 1
ATOM 3752 N N . ARG A 1 478 ? 2.923 -14.877 -19.807 1.00 96.19 478 ARG A N 1
ATOM 3753 C CA . ARG A 1 478 ? 1.634 -14.224 -20.072 1.00 96.19 478 ARG A CA 1
ATOM 3754 C C . ARG A 1 478 ? 1.006 -13.634 -18.810 1.00 96.19 478 ARG A C 1
ATOM 3756 O O . ARG A 1 478 ? 0.449 -12.543 -18.870 1.00 96.19 478 ARG A O 1
ATOM 3763 N N . PHE A 1 479 ? 1.087 -14.328 -17.673 1.00 98.12 479 PHE A N 1
ATOM 3764 C CA . PHE A 1 479 ? 0.593 -13.795 -16.403 1.00 98.12 479 PHE A CA 1
ATOM 3765 C C . PHE A 1 479 ? 1.287 -12.471 -16.049 1.00 98.12 479 PHE A C 1
ATOM 3767 O O . PHE A 1 479 ? 0.619 -11.471 -15.776 1.00 98.12 479 PHE A O 1
ATOM 3774 N N . PHE A 1 480 ? 2.619 -12.440 -16.121 1.00 98.25 480 PHE A N 1
ATOM 3775 C CA . PHE A 1 480 ? 3.378 -11.217 -15.884 1.00 98.25 480 PHE A CA 1
ATOM 3776 C C . PHE A 1 480 ? 3.137 -10.149 -16.953 1.00 98.25 480 PHE A C 1
ATOM 3778 O O . PHE A 1 480 ? 3.004 -8.986 -16.590 1.00 98.25 480 PHE A O 1
ATOM 3785 N N . ASP A 1 481 ? 3.039 -10.499 -18.236 1.00 97.50 481 ASP A N 1
ATOM 3786 C CA . ASP A 1 481 ? 2.812 -9.529 -19.316 1.00 97.50 481 ASP A CA 1
ATOM 3787 C C . ASP A 1 481 ? 1.465 -8.819 -19.173 1.00 97.50 481 ASP A C 1
ATOM 3789 O O . ASP A 1 481 ? 1.392 -7.608 -19.362 1.00 97.50 481 ASP A O 1
ATOM 3793 N N . GLU A 1 482 ? 0.410 -9.552 -18.815 1.00 96.75 482 GLU A N 1
ATOM 3794 C CA . GLU A 1 482 ? -0.963 -9.046 -18.892 1.00 96.75 482 GLU A CA 1
ATOM 3795 C C . GLU A 1 482 ? -1.490 -8.510 -17.551 1.00 96.75 482 GLU A C 1
ATOM 3797 O O . GLU A 1 482 ? -2.317 -7.602 -17.553 1.00 96.75 482 GLU A O 1
ATOM 3802 N N . TYR A 1 483 ? -0.986 -8.998 -16.404 1.00 97.25 483 TYR A N 1
ATOM 3803 C CA . TYR A 1 483 ? -1.614 -8.725 -15.097 1.00 97.25 483 TYR A CA 1
ATOM 3804 C C . TYR A 1 483 ? -0.722 -8.076 -14.021 1.00 97.25 483 TYR A C 1
ATOM 3806 O O . TYR A 1 483 ? -1.256 -7.374 -13.170 1.00 97.25 483 TYR A O 1
ATOM 3814 N N . VAL A 1 484 ? 0.603 -8.274 -14.031 1.00 97.81 484 VAL A N 1
ATOM 3815 C CA . VAL A 1 484 ? 1.527 -7.748 -12.995 1.00 97.81 484 VAL A CA 1
ATOM 3816 C C . VAL A 1 484 ? 2.270 -6.490 -13.443 1.00 97.81 484 VAL A C 1
ATOM 3818 O O . VAL A 1 484 ? 3.205 -6.593 -14.232 1.00 97.81 484 VAL A O 1
ATOM 3821 N N . HIS A 1 485 ? 1.939 -5.318 -12.904 1.00 97.56 485 HIS A N 1
ATOM 3822 C CA . HIS A 1 485 ? 2.603 -4.059 -13.276 1.00 97.56 485 HIS A CA 1
ATOM 3823 C C . HIS A 1 485 ? 4.108 -4.048 -12.967 1.00 97.56 485 HIS A C 1
ATOM 3825 O O . HIS A 1 485 ? 4.587 -4.705 -12.045 1.00 97.56 485 HIS A O 1
ATOM 3831 N N . ASP A 1 486 ? 4.867 -3.256 -13.725 1.00 97.19 486 ASP A N 1
ATOM 3832 C CA . ASP A 1 486 ? 6.274 -2.977 -13.448 1.00 97.19 486 ASP A CA 1
ATOM 3833 C C . ASP A 1 486 ? 6.381 -1.719 -12.580 1.00 97.19 486 ASP A C 1
ATOM 3835 O O . ASP A 1 486 ? 6.348 -0.582 -13.064 1.00 97.19 486 ASP A O 1
ATOM 3839 N N . SER A 1 487 ? 6.474 -1.929 -11.265 1.00 93.69 487 SER A N 1
ATOM 3840 C CA . SER A 1 487 ? 6.511 -0.833 -10.300 1.00 93.69 487 SER A CA 1
ATOM 3841 C C . SER A 1 487 ? 7.779 0.014 -10.397 1.00 93.69 487 SER A C 1
ATOM 3843 O O . SER A 1 487 ? 7.733 1.205 -10.086 1.00 93.69 487 SER A O 1
ATOM 3845 N N . ARG A 1 488 ? 8.904 -0.562 -10.847 1.00 93.25 488 ARG A N 1
ATOM 3846 C CA . ARG A 1 488 ? 10.166 0.167 -11.014 1.00 93.25 488 ARG A CA 1
ATOM 3847 C C . ARG A 1 488 ? 10.128 1.068 -12.237 1.00 93.25 488 ARG A C 1
ATOM 3849 O O . ARG A 1 488 ? 10.616 2.189 -12.149 1.00 93.25 488 ARG A O 1
ATOM 3856 N N . ALA A 1 489 ? 9.565 0.600 -13.351 1.00 93.44 489 ALA A N 1
ATOM 3857 C CA . ALA A 1 489 ? 9.531 1.372 -14.591 1.00 93.44 489 ALA A CA 1
ATOM 3858 C C . ALA A 1 489 ? 8.894 2.756 -14.403 1.00 93.44 489 ALA A C 1
ATOM 3860 O O . ALA A 1 489 ? 9.408 3.759 -14.906 1.00 93.44 489 ALA A O 1
ATOM 3861 N N . TRP A 1 490 ? 7.824 2.792 -13.612 1.00 84.94 490 TRP A N 1
ATOM 3862 C CA . TRP A 1 490 ? 7.004 3.976 -13.404 1.00 84.94 490 TRP A CA 1
ATOM 3863 C C . TRP A 1 490 ? 7.429 4.824 -12.190 1.00 84.94 490 TRP A C 1
ATOM 3865 O O . TRP A 1 490 ? 7.221 6.034 -12.160 1.00 84.94 490 TRP A O 1
ATOM 3875 N N . PHE A 1 491 ? 8.059 4.234 -11.171 1.00 86.12 491 PHE A N 1
ATOM 3876 C CA . PHE A 1 491 ? 8.405 4.978 -9.957 1.00 86.12 491 PHE A CA 1
ATOM 3877 C C . PHE A 1 491 ? 9.534 5.990 -10.183 1.00 86.12 491 PHE A C 1
ATOM 3879 O O . PHE A 1 491 ? 10.658 5.614 -10.519 1.00 86.12 491 PHE A O 1
ATOM 3886 N N . LYS A 1 492 ? 9.241 7.270 -9.926 1.00 83.06 492 LYS A N 1
ATOM 3887 C CA . LYS A 1 492 ? 10.204 8.372 -10.001 1.00 83.06 492 LYS A CA 1
ATOM 3888 C C . LYS A 1 492 ? 10.645 8.813 -8.607 1.00 83.06 492 LYS A C 1
ATOM 3890 O O . LYS A 1 492 ? 9.813 9.035 -7.731 1.00 83.06 492 LYS A O 1
ATOM 3895 N N . ILE A 1 493 ? 11.954 8.959 -8.407 1.00 73.69 493 ILE A N 1
ATOM 3896 C CA . ILE A 1 493 ? 12.539 9.533 -7.185 1.00 73.69 493 ILE A CA 1
ATOM 3897 C C . ILE A 1 493 ? 12.351 11.049 -7.184 1.00 73.69 493 ILE A C 1
ATOM 3899 O O . ILE A 1 493 ? 12.036 11.641 -6.152 1.00 73.69 493 ILE A O 1
ATOM 3903 N N . SER A 1 494 ? 12.589 11.681 -8.334 1.00 71.06 494 SER A N 1
ATOM 3904 C CA . SER A 1 494 ? 12.503 13.128 -8.455 1.00 71.06 494 SER A CA 1
ATOM 3905 C C . SER A 1 494 ? 11.049 13.576 -8.532 1.00 71.06 494 SER A C 1
ATOM 3907 O O . SER A 1 494 ? 10.299 13.161 -9.408 1.00 71.06 494 SER A O 1
ATOM 3909 N N . LEU A 1 495 ? 10.668 14.491 -7.648 1.00 65.38 495 LEU A N 1
ATOM 3910 C CA . LEU A 1 495 ? 9.312 15.045 -7.582 1.00 65.38 495 LEU A CA 1
ATOM 3911 C C . LEU A 1 495 ? 9.008 16.007 -8.733 1.00 65.38 495 LEU A C 1
ATOM 3913 O O . LEU A 1 495 ? 7.853 16.338 -8.981 1.00 65.38 495 LEU A O 1
ATOM 3917 N N . SER A 1 496 ? 10.047 16.469 -9.434 1.00 67.75 496 SER A N 1
ATOM 3918 C CA . SER A 1 496 ? 9.901 17.241 -10.666 1.00 67.75 496 SER A CA 1
ATOM 3919 C C . SER A 1 496 ? 9.759 16.361 -11.907 1.00 67.75 496 SER A C 1
ATOM 3921 O O . SER A 1 496 ? 9.477 16.893 -12.980 1.00 67.75 496 SER A O 1
ATOM 3923 N N . ALA A 1 497 ? 9.997 15.050 -11.792 1.00 77.81 497 ALA A N 1
ATOM 3924 C CA . ALA A 1 497 ? 9.806 14.125 -12.897 1.00 77.81 497 ALA A CA 1
ATOM 3925 C C . ALA A 1 497 ? 8.312 13.894 -13.144 1.00 77.81 497 ALA A C 1
ATOM 3927 O O . ALA A 1 497 ? 7.485 13.943 -12.231 1.00 77.81 497 ALA A O 1
ATOM 3928 N N . ALA A 1 498 ? 7.962 13.630 -14.399 1.00 82.88 498 ALA A N 1
ATOM 3929 C CA . ALA A 1 498 ? 6.605 13.253 -14.748 1.00 82.88 498 ALA A CA 1
ATOM 3930 C C . ALA A 1 498 ? 6.323 11.819 -14.273 1.00 82.88 498 ALA A C 1
ATOM 3932 O O . ALA A 1 498 ? 6.900 10.865 -14.787 1.00 82.88 498 ALA A O 1
ATOM 3933 N N . ASP A 1 499 ? 5.425 11.684 -13.300 1.00 81.44 499 ASP A N 1
ATOM 3934 C CA . ASP A 1 499 ? 4.931 10.411 -12.753 1.00 81.44 499 ASP A CA 1
ATOM 3935 C C . ASP A 1 499 ? 3.530 10.044 -13.277 1.00 81.44 499 ASP A C 1
ATOM 3937 O O . ASP A 1 499 ? 2.931 9.063 -12.851 1.00 81.44 499 ASP A O 1
ATOM 3941 N N . SER A 1 500 ? 2.992 10.843 -14.195 1.00 87.25 500 SER A N 1
ATOM 3942 C CA . SER A 1 500 ? 1.679 10.672 -14.813 1.00 87.25 500 SER A CA 1
ATOM 3943 C C . SER A 1 500 ? 1.675 11.313 -16.193 1.00 87.25 500 SER A C 1
ATOM 3945 O O . SER A 1 500 ? 2.423 12.263 -16.453 1.00 87.25 500 SER A O 1
ATOM 3947 N N . GLU A 1 501 ? 0.788 10.844 -17.070 1.00 89.94 501 GLU A N 1
ATOM 3948 C CA . GLU A 1 501 ? 0.665 11.386 -18.424 1.00 89.94 501 GLU A CA 1
ATOM 3949 C C . GLU A 1 501 ? 0.314 12.883 -18.403 1.00 89.94 501 GLU A C 1
ATOM 3951 O O . GLU A 1 501 ? 0.877 13.667 -19.165 1.00 89.94 501 GLU A O 1
ATOM 3956 N N . GLN A 1 502 ? -0.520 13.331 -17.457 1.00 90.81 502 GLN A N 1
ATOM 3957 C CA . GLN A 1 502 ? -0.843 14.753 -17.306 1.00 90.81 502 GLN A CA 1
ATOM 3958 C C . GLN A 1 502 ? 0.383 15.590 -16.911 1.00 90.81 502 GLN A C 1
ATOM 3960 O O . GLN A 1 502 ? 0.551 16.701 -17.419 1.00 90.81 502 GLN A O 1
ATOM 3965 N N . LYS A 1 503 ? 1.251 15.089 -16.018 1.00 89.38 503 LYS A N 1
ATOM 3966 C CA . LYS A 1 503 ? 2.507 15.784 -15.686 1.00 89.38 503 LYS A CA 1
ATOM 3967 C C . LYS A 1 503 ? 3.492 15.741 -16.860 1.00 89.38 503 LYS A C 1
ATOM 3969 O O . LYS A 1 503 ? 4.191 16.729 -17.078 1.00 89.38 503 LYS A O 1
ATOM 3974 N N . ALA A 1 504 ? 3.508 14.665 -17.650 1.00 91.94 504 ALA A N 1
ATOM 3975 C CA . ALA A 1 504 ? 4.345 14.562 -18.847 1.00 91.94 504 ALA A CA 1
ATOM 3976 C C . ALA A 1 504 ? 3.953 15.592 -19.915 1.00 91.94 504 ALA A C 1
ATOM 3978 O O . ALA A 1 504 ? 4.820 16.286 -20.439 1.00 91.94 504 ALA A O 1
ATOM 3979 N N . LEU A 1 505 ? 2.654 15.762 -20.178 1.00 94.69 505 LEU A N 1
ATOM 3980 C CA . LEU A 1 505 ? 2.146 16.785 -21.101 1.00 94.69 505 LEU A CA 1
ATOM 3981 C C . LEU A 1 505 ? 2.543 18.200 -20.655 1.00 94.69 505 LEU A C 1
ATOM 3983 O O . LEU A 1 505 ? 3.090 18.958 -21.450 1.00 94.69 505 LEU A O 1
ATOM 3987 N N . LYS A 1 506 ? 2.383 18.529 -19.366 1.00 93.50 506 LYS A N 1
ATOM 3988 C CA . LYS A 1 506 ? 2.826 19.825 -18.812 1.00 93.50 506 LYS A CA 1
ATOM 3989 C C . LYS A 1 506 ? 4.336 20.044 -18.945 1.00 93.50 506 LYS A C 1
ATOM 3991 O O . LYS A 1 506 ? 4.785 21.169 -19.164 1.00 93.50 506 LYS A O 1
ATOM 3996 N N . LEU A 1 507 ? 5.133 18.987 -18.787 1.00 91.88 507 LEU A N 1
ATOM 3997 C CA . LEU A 1 507 ? 6.581 19.057 -18.969 1.00 91.88 507 LEU A CA 1
ATOM 3998 C C . LEU A 1 507 ? 6.943 19.329 -20.437 1.00 91.88 507 LEU A C 1
ATOM 4000 O O . LEU A 1 507 ? 7.778 20.191 -20.701 1.00 91.88 507 LEU A O 1
ATOM 4004 N N . LEU A 1 508 ? 6.272 18.664 -21.380 1.00 95.31 508 LEU A N 1
ATOM 4005 C CA . LEU A 1 508 ? 6.459 18.885 -22.815 1.00 95.31 508 LEU A CA 1
ATOM 4006 C C . LEU A 1 508 ? 6.031 20.298 -23.241 1.00 95.31 508 LEU A C 1
ATOM 4008 O O . LEU A 1 508 ? 6.751 20.947 -23.994 1.00 95.31 508 LEU A O 1
ATOM 4012 N N . GLU A 1 509 ? 4.921 20.824 -22.712 1.00 96.19 509 GLU A N 1
ATOM 4013 C CA . GLU A 1 509 ? 4.512 22.225 -22.916 1.00 96.19 509 GLU A CA 1
ATOM 4014 C C . GLU A 1 509 ? 5.594 23.205 -22.454 1.00 96.19 509 GLU A C 1
ATOM 4016 O O . GLU A 1 509 ? 5.897 24.183 -23.142 1.00 96.19 509 GLU A O 1
ATOM 4021 N N . LYS A 1 510 ? 6.214 22.927 -21.300 1.00 94.62 510 LYS A N 1
ATOM 4022 C CA . LYS A 1 510 ? 7.330 23.725 -20.791 1.00 94.62 510 LYS A CA 1
ATOM 4023 C C . LYS A 1 510 ? 8.533 23.658 -21.731 1.00 94.62 510 LYS A C 1
ATOM 4025 O O . LYS A 1 510 ? 9.121 24.701 -21.998 1.00 94.62 510 LYS A O 1
ATOM 4030 N N . TRP A 1 511 ? 8.886 22.478 -22.243 1.00 95.06 511 TRP A N 1
ATOM 4031 C CA . TRP A 1 511 ? 9.990 22.332 -23.196 1.00 95.06 511 TRP A CA 1
ATOM 4032 C C . TRP A 1 511 ? 9.724 23.063 -24.512 1.00 95.06 511 TRP A C 1
ATOM 4034 O O . TRP A 1 511 ? 10.605 23.773 -24.983 1.00 95.06 511 TRP A O 1
ATOM 4044 N N . VAL A 1 512 ? 8.507 22.980 -25.060 1.00 96.50 512 VAL A N 1
ATOM 4045 C CA . VAL A 1 512 ? 8.114 23.743 -26.259 1.00 96.50 512 VAL A CA 1
ATOM 4046 C C . VAL A 1 512 ? 8.262 25.239 -26.026 1.00 96.50 512 VAL A C 1
ATOM 4048 O O . VAL A 1 512 ? 8.825 25.941 -26.862 1.00 96.50 512 VAL A O 1
ATOM 4051 N N . LYS A 1 513 ? 7.798 25.733 -24.875 1.00 95.19 513 LYS A N 1
ATOM 4052 C CA . LYS A 1 513 ? 7.949 27.145 -24.526 1.00 95.19 513 LYS A CA 1
ATOM 4053 C C . LYS A 1 513 ? 9.422 27.549 -24.442 1.00 95.19 513 LYS A C 1
ATOM 4055 O O . LYS A 1 513 ? 9.800 28.549 -25.039 1.00 95.19 513 LYS A O 1
ATOM 4060 N N . THR A 1 514 ? 10.243 26.771 -23.736 1.00 94.06 514 THR A N 1
ATOM 4061 C CA . THR A 1 514 ? 11.687 27.021 -23.631 1.00 94.06 514 THR A CA 1
ATOM 4062 C C . THR A 1 514 ? 12.346 27.058 -25.007 1.00 94.06 514 THR A C 1
ATOM 4064 O O . THR A 1 514 ? 13.096 27.988 -25.282 1.00 94.06 514 THR A O 1
ATOM 4067 N N . LEU A 1 515 ? 12.017 26.107 -25.883 1.00 93.00 515 LEU A N 1
ATOM 4068 C CA . LEU A 1 515 ? 12.554 26.055 -27.237 1.00 93.00 515 LEU A CA 1
ATOM 4069 C C . LEU A 1 515 ? 12.156 27.292 -28.058 1.00 93.00 515 LEU A C 1
ATOM 4071 O O . LEU A 1 515 ? 13.019 27.909 -28.670 1.00 93.00 515 LEU A O 1
ATOM 4075 N N . HIS A 1 516 ? 10.884 27.704 -28.024 1.00 91.94 516 HIS A N 1
ATOM 4076 C CA . HIS A 1 516 ? 10.430 28.916 -28.716 1.00 91.94 516 HIS A CA 1
ATOM 4077 C C . HIS A 1 516 ? 11.104 30.189 -28.187 1.00 91.94 516 HIS A C 1
ATOM 4079 O O . HIS A 1 516 ? 11.486 31.050 -28.979 1.00 91.94 516 HIS A O 1
ATOM 4085 N N . ASP A 1 517 ? 11.256 30.318 -26.865 1.00 90.50 517 ASP A N 1
ATOM 4086 C CA . ASP A 1 517 ? 11.910 31.474 -26.242 1.00 90.50 517 ASP A CA 1
ATOM 4087 C C . ASP A 1 517 ? 13.402 31.540 -26.640 1.00 90.50 517 ASP A C 1
ATOM 4089 O O . ASP A 1 517 ? 13.920 32.616 -26.948 1.00 90.50 517 ASP A O 1
ATOM 4093 N N . GLU A 1 518 ? 14.090 30.391 -26.682 1.00 89.38 518 GLU A N 1
ATOM 4094 C CA . GLU A 1 518 ? 15.488 30.279 -27.121 1.00 89.38 518 GLU A CA 1
ATOM 4095 C C . GLU A 1 518 ? 15.654 30.573 -28.625 1.00 89.38 518 GLU A C 1
ATOM 4097 O O . GLU A 1 518 ? 16.548 31.335 -29.003 1.00 89.38 518 GLU A O 1
ATOM 4102 N N . GLU A 1 519 ? 14.776 30.037 -29.481 1.00 87.00 519 GLU A N 1
ATOM 4103 C CA . GLU A 1 519 ? 14.775 30.284 -30.932 1.00 87.00 519 GLU A CA 1
ATOM 4104 C C . GLU A 1 519 ? 14.478 31.765 -31.252 1.00 87.00 519 GLU A C 1
ATOM 4106 O O . GLU A 1 519 ? 15.157 32.371 -32.086 1.00 87.00 519 GLU A O 1
ATOM 4111 N N . ALA A 1 520 ? 13.532 32.391 -30.542 1.00 85.50 520 ALA A N 1
ATOM 4112 C CA . ALA A 1 520 ? 13.228 33.816 -30.682 1.00 85.50 520 ALA A CA 1
ATOM 4113 C C . ALA A 1 520 ? 14.389 34.713 -30.219 1.00 85.50 520 ALA A C 1
ATOM 4115 O O . ALA A 1 520 ? 14.710 35.705 -30.878 1.00 85.50 520 ALA A O 1
ATOM 4116 N N . ALA A 1 521 ? 15.052 34.362 -29.112 1.00 83.00 521 ALA A N 1
ATOM 4117 C CA . ALA A 1 521 ? 16.223 35.090 -28.625 1.00 83.00 521 ALA A CA 1
ATOM 4118 C C . ALA A 1 521 ? 17.418 34.979 -29.588 1.00 83.00 521 ALA A C 1
ATOM 4120 O O . ALA A 1 521 ? 18.136 35.961 -29.789 1.00 83.00 521 ALA A O 1
ATOM 4121 N N . ALA A 1 522 ? 17.617 33.811 -30.209 1.00 79.25 522 ALA A N 1
ATOM 4122 C CA . ALA A 1 522 ? 18.647 33.609 -31.225 1.00 79.25 522 ALA A CA 1
ATOM 4123 C C . ALA A 1 522 ? 18.385 34.452 -32.484 1.00 79.25 522 ALA A C 1
ATOM 4125 O O . ALA A 1 522 ? 19.316 35.052 -33.018 1.00 79.25 522 ALA A O 1
ATOM 4126 N N . ALA A 1 523 ? 17.124 34.569 -32.913 1.00 75.19 523 ALA A N 1
ATOM 4127 C CA . ALA A 1 523 ? 16.739 35.408 -34.049 1.00 75.19 523 ALA A CA 1
ATOM 4128 C C . ALA A 1 523 ? 16.966 36.916 -33.804 1.00 75.19 523 ALA A C 1
ATOM 4130 O O . ALA A 1 523 ? 17.159 37.667 -34.756 1.00 75.19 523 ALA A O 1
ATOM 4131 N N . TYR A 1 524 ? 16.968 37.368 -32.544 1.00 69.25 524 TYR A N 1
ATOM 4132 C CA . TYR A 1 524 ? 17.152 38.780 -32.176 1.00 69.25 524 TYR A CA 1
ATOM 4133 C C . TYR A 1 524 ? 18.629 39.208 -32.052 1.00 69.25 524 TYR A C 1
ATOM 4135 O O . TYR A 1 524 ? 18.929 40.402 -32.029 1.00 69.25 524 TYR A O 1
ATOM 4143 N N . HIS A 1 525 ? 19.565 38.256 -31.963 1.00 65.19 525 HIS A N 1
ATOM 4144 C CA . HIS A 1 525 ? 21.000 38.509 -31.808 1.00 65.19 525 HIS A CA 1
ATOM 4145 C C . HIS A 1 525 ? 21.784 38.089 -33.063 1.00 65.19 525 HIS A C 1
ATOM 4147 O O . HIS A 1 525 ? 22.505 37.091 -33.056 1.00 65.19 525 HIS A O 1
ATOM 4153 N N . GLU A 1 526 ? 21.709 38.888 -34.132 1.00 54.38 526 GLU A N 1
ATOM 4154 C CA . GLU A 1 526 ? 22.617 38.773 -35.283 1.00 54.38 526 GLU A CA 1
ATOM 4155 C C . GLU A 1 526 ? 24.065 39.102 -34.851 1.00 54.38 526 GLU A C 1
ATOM 4157 O O . GLU A 1 526 ? 24.493 40.254 -34.865 1.00 54.38 526 GLU A O 1
ATOM 4162 N N . GLY A 1 527 ? 24.829 38.094 -34.409 1.00 56.19 527 GLY A N 1
ATOM 4163 C CA . GLY A 1 527 ? 26.280 38.210 -34.181 1.00 56.19 527 GLY A CA 1
ATOM 4164 C C . GLY A 1 527 ? 26.833 37.656 -32.861 1.00 56.19 527 GLY A C 1
ATOM 4165 O O . GLY A 1 527 ? 28.043 37.720 -32.649 1.00 56.19 527 GLY A O 1
ATOM 4166 N N . GLY A 1 528 ? 26.006 37.094 -31.973 1.00 49.31 528 GLY A N 1
ATOM 4167 C CA . GLY A 1 528 ? 26.468 36.418 -30.751 1.00 49.31 528 GLY A CA 1
ATOM 4168 C C . GLY A 1 528 ? 26.456 34.898 -30.916 1.00 49.31 528 GLY A C 1
ATOM 4169 O O . GLY A 1 528 ? 25.440 34.350 -31.323 1.00 49.31 528 GLY A O 1
ATOM 4170 N N . GLY A 1 529 ? 27.568 34.214 -30.620 1.00 52.69 529 GLY A N 1
ATOM 4171 C CA . GLY A 1 529 ? 27.698 32.758 -30.785 1.00 52.69 529 GLY A CA 1
ATOM 4172 C C . GLY A 1 529 ? 26.544 31.958 -30.164 1.00 52.69 529 GLY A C 1
ATOM 4173 O O . GLY A 1 529 ? 26.028 32.331 -29.110 1.00 52.69 529 GLY A O 1
ATOM 4174 N N . VAL A 1 530 ? 26.156 30.864 -30.833 1.00 52.50 530 VAL A N 1
ATOM 4175 C CA . VAL A 1 530 ? 25.049 29.971 -30.446 1.00 52.50 530 VAL A CA 1
ATOM 4176 C C . VAL A 1 530 ? 25.171 29.617 -28.964 1.00 52.50 530 VAL A C 1
ATOM 4178 O O . VAL A 1 530 ? 26.091 28.902 -28.562 1.00 52.50 530 VAL A O 1
ATOM 4181 N N . LYS A 1 531 ? 24.257 30.121 -28.129 1.00 60.00 531 LYS A N 1
ATOM 4182 C CA . LYS A 1 531 ? 24.113 29.588 -26.774 1.00 60.00 531 LYS A CA 1
ATOM 4183 C C . LYS A 1 531 ? 23.569 28.171 -26.911 1.00 60.00 531 LYS A C 1
ATOM 4185 O O . LYS A 1 531 ? 22.540 27.976 -27.549 1.00 60.00 531 LYS A O 1
ATOM 4190 N N . SER A 1 532 ? 24.278 27.201 -26.336 1.00 69.69 532 SER A N 1
ATOM 4191 C CA . SER A 1 532 ? 23.767 25.838 -26.175 1.00 69.69 532 SER A CA 1
ATOM 4192 C C . SER A 1 532 ? 22.388 25.904 -25.522 1.00 69.69 532 SER A C 1
ATOM 4194 O O . SER A 1 532 ? 22.237 26.611 -24.520 1.00 69.69 532 SER A O 1
ATOM 4196 N N . SER A 1 533 ? 21.410 25.193 -26.090 1.00 78.31 533 SER A N 1
ATOM 4197 C CA . SER A 1 533 ? 20.074 25.071 -25.500 1.00 78.31 533 SER A CA 1
ATOM 4198 C C . SER A 1 533 ? 20.179 24.553 -24.067 1.00 78.31 533 SER A C 1
ATOM 4200 O O . SER A 1 533 ? 21.092 23.791 -23.731 1.00 78.31 533 SER A O 1
ATOM 4202 N N . SER A 1 534 ? 19.249 24.982 -23.215 1.00 86.50 534 SER A N 1
ATOM 4203 C CA . SER A 1 534 ? 19.077 24.398 -21.883 1.00 86.50 534 SER A CA 1
ATOM 4204 C C . SER A 1 534 ? 18.442 23.002 -21.920 1.00 86.50 534 SER A C 1
ATOM 4206 O O . SER A 1 534 ? 18.471 22.296 -20.910 1.00 86.50 534 SER A O 1
ATOM 4208 N N . LEU A 1 535 ? 17.892 22.606 -23.071 1.00 88.62 535 LEU A N 1
ATOM 4209 C CA . LEU A 1 535 ? 17.348 21.283 -23.347 1.00 88.62 535 LEU A CA 1
ATOM 4210 C C . LEU A 1 535 ? 18.400 20.403 -24.037 1.00 88.62 535 LEU A C 1
ATOM 4212 O O . LEU A 1 535 ? 19.217 20.887 -24.820 1.00 88.62 535 LEU A O 1
ATOM 4216 N N . SER A 1 536 ? 18.368 19.097 -23.769 1.00 90.38 536 SER A N 1
ATOM 4217 C CA . SER A 1 536 ? 19.152 18.128 -24.543 1.00 90.38 536 SER A CA 1
ATOM 4218 C C . SER A 1 536 ? 18.577 17.939 -25.950 1.00 90.38 536 SER A C 1
ATOM 4220 O O . SER A 1 536 ? 17.396 18.196 -26.182 1.00 90.38 536 SER A O 1
ATOM 4222 N N . ASP A 1 537 ? 19.374 17.408 -26.880 1.00 91.19 537 ASP A N 1
ATOM 4223 C CA . ASP A 1 537 ? 18.908 17.108 -28.243 1.00 91.19 537 ASP A CA 1
ATOM 4224 C C . ASP A 1 537 ? 17.667 16.192 -28.249 1.00 91.19 537 ASP A C 1
ATOM 4226 O O . ASP A 1 537 ? 16.723 16.424 -29.004 1.00 91.19 537 ASP A O 1
ATOM 4230 N N . GLU A 1 538 ? 17.618 15.195 -27.355 1.00 90.31 538 GLU A N 1
ATOM 4231 C CA . GLU A 1 538 ? 16.447 14.318 -27.196 1.00 90.31 538 GLU A CA 1
ATOM 4232 C C . GLU A 1 538 ? 15.210 15.084 -26.694 1.00 90.31 538 GLU A C 1
ATOM 4234 O O . GLU A 1 538 ? 14.094 14.829 -27.147 1.00 90.31 538 GLU A O 1
ATOM 4239 N N . GLN A 1 539 ? 15.394 16.042 -25.780 1.00 92.94 539 GLN A N 1
ATOM 4240 C CA . GLN A 1 539 ? 14.306 16.886 -25.278 1.00 92.94 539 GLN A CA 1
ATOM 4241 C C . GLN A 1 539 ? 13.798 17.857 -26.348 1.00 92.94 539 GLN A C 1
ATOM 4243 O O . GLN A 1 539 ? 12.592 18.084 -26.430 1.00 92.94 539 GLN A O 1
ATOM 4248 N N . ILE A 1 540 ? 14.691 18.405 -27.178 1.00 94.06 540 ILE A N 1
ATOM 4249 C CA . ILE A 1 540 ? 14.332 19.275 -28.306 1.00 94.06 540 ILE A CA 1
ATOM 4250 C C . ILE A 1 540 ? 13.490 18.498 -29.321 1.00 94.06 540 ILE A C 1
ATOM 4252 O O . ILE A 1 540 ? 12.442 18.988 -29.744 1.00 94.06 540 ILE A O 1
ATOM 4256 N N . GLU A 1 541 ? 13.906 17.283 -29.685 1.00 94.94 541 GLU A N 1
ATOM 4257 C CA . GLU A 1 541 ? 13.152 16.444 -30.621 1.00 94.94 541 GLU A CA 1
ATOM 4258 C C . GLU A 1 541 ? 11.771 16.083 -30.058 1.00 94.94 541 GLU A C 1
ATOM 4260 O O . GLU A 1 541 ? 10.754 16.276 -30.726 1.00 94.94 541 GLU A O 1
ATOM 4265 N N . ALA A 1 542 ? 11.711 15.666 -28.789 1.00 95.25 542 ALA A N 1
ATOM 4266 C CA . ALA A 1 542 ? 10.450 15.380 -28.113 1.00 95.25 542 ALA A CA 1
ATOM 4267 C C . ALA A 1 542 ? 9.526 16.612 -28.059 1.00 95.25 542 ALA A C 1
ATOM 4269 O O . ALA A 1 542 ? 8.326 16.504 -28.314 1.00 95.25 542 ALA A O 1
ATOM 4270 N N . ALA A 1 543 ? 10.068 17.798 -27.767 1.00 95.94 543 ALA A N 1
ATOM 4271 C CA . ALA A 1 543 ? 9.302 19.041 -27.752 1.00 95.94 543 ALA A CA 1
ATOM 4272 C C . ALA A 1 543 ? 8.729 19.369 -29.139 1.00 95.94 543 ALA A C 1
ATOM 4274 O O . ALA A 1 543 ? 7.551 19.707 -29.254 1.00 95.94 543 ALA A O 1
ATOM 4275 N N . ARG A 1 544 ? 9.524 19.217 -30.205 1.00 96.00 544 ARG A N 1
ATOM 4276 C CA . ARG A 1 544 ? 9.077 19.448 -31.588 1.00 96.00 544 ARG A CA 1
ATOM 4277 C C . ARG A 1 544 ? 8.002 18.455 -32.023 1.00 96.00 544 ARG A C 1
ATOM 4279 O O . ARG A 1 544 ? 6.999 18.862 -32.613 1.00 96.00 544 ARG A O 1
ATOM 4286 N N . GLU A 1 545 ? 8.165 17.171 -31.707 1.00 96.94 545 GLU A N 1
ATOM 4287 C CA . GLU A 1 545 ? 7.147 16.156 -31.998 1.00 96.94 545 GLU A CA 1
ATOM 4288 C C . GLU A 1 545 ? 5.850 16.426 -31.217 1.00 96.94 545 GLU A C 1
ATOM 4290 O O . GLU A 1 545 ? 4.754 16.358 -31.787 1.00 96.94 545 GLU A O 1
ATOM 4295 N N . TYR A 1 546 ? 5.954 16.810 -29.942 1.00 97.44 546 TYR A N 1
ATOM 4296 C CA . TYR A 1 546 ? 4.801 17.210 -29.138 1.00 97.44 546 TYR A CA 1
ATOM 4297 C C . TYR A 1 546 ? 4.095 18.439 -29.723 1.00 97.44 546 TYR A C 1
ATOM 4299 O O . TYR A 1 546 ? 2.881 18.401 -29.909 1.00 97.44 546 TYR A O 1
ATOM 4307 N N . ALA A 1 547 ? 4.831 19.491 -30.094 1.00 96.94 547 ALA A N 1
ATOM 4308 C CA . ALA A 1 547 ? 4.261 20.698 -30.699 1.00 96.94 547 ALA A CA 1
ATOM 4309 C C . ALA A 1 547 ? 3.463 20.392 -31.979 1.00 96.94 547 ALA A C 1
ATOM 4311 O O . ALA A 1 547 ? 2.457 21.040 -32.263 1.00 96.94 547 ALA A O 1
ATOM 4312 N N . LYS A 1 548 ? 3.887 19.373 -32.739 1.00 96.94 548 LYS A N 1
ATOM 4313 C CA . LYS A 1 548 ? 3.202 18.919 -33.953 1.00 96.94 548 LYS A CA 1
ATOM 4314 C C . LYS A 1 548 ? 1.968 18.059 -33.672 1.00 96.94 548 LYS A C 1
ATOM 4316 O O . LYS A 1 548 ? 1.005 18.115 -34.434 1.00 96.94 548 LYS A O 1
ATOM 4321 N N . THR A 1 549 ? 2.012 17.206 -32.650 1.00 96.75 549 THR A N 1
ATOM 4322 C CA . THR A 1 549 ? 1.028 16.122 -32.465 1.00 96.75 549 THR A CA 1
ATOM 4323 C C . THR A 1 549 ? 0.062 16.334 -31.303 1.00 96.75 549 THR A C 1
ATOM 4325 O O . THR A 1 549 ? -1.006 15.721 -31.290 1.00 96.75 549 THR A O 1
ATOM 4328 N N . GLY A 1 550 ? 0.431 17.153 -30.317 1.00 95.38 550 GLY A N 1
ATOM 4329 C CA . GLY A 1 550 ? -0.275 17.304 -29.045 1.00 95.38 550 GLY A CA 1
ATOM 4330 C C . GLY A 1 550 ? -0.264 16.045 -28.168 1.00 95.38 550 GLY A C 1
ATOM 4331 O O . GLY A 1 550 ? -1.066 15.946 -27.243 1.00 95.38 550 GLY A O 1
ATOM 4332 N N . LYS A 1 551 ? 0.593 15.057 -28.462 1.00 95.44 551 LYS A N 1
ATOM 4333 C CA . LYS A 1 551 ? 0.664 13.769 -27.752 1.00 95.44 551 LYS A CA 1
ATOM 4334 C C . LYS A 1 551 ? 2.069 13.515 -27.228 1.00 95.44 551 LYS A C 1
ATOM 4336 O O . LYS A 1 551 ? 3.038 13.966 -27.828 1.00 95.44 551 LYS A O 1
ATOM 4341 N N . VAL A 1 552 ? 2.181 12.747 -26.142 1.00 96.69 552 VAL A N 1
ATOM 4342 C CA . VAL A 1 552 ? 3.485 12.320 -25.615 1.00 96.69 552 VAL A CA 1
ATOM 4343 C C . VAL A 1 552 ? 4.241 11.535 -26.706 1.00 96.69 552 VAL A C 1
ATOM 4345 O O . VAL A 1 552 ? 3.723 10.511 -27.169 1.00 96.69 552 VAL A O 1
ATOM 4348 N N . PRO A 1 553 ? 5.431 11.984 -27.142 1.00 97.38 553 PRO A N 1
ATOM 4349 C CA . PRO A 1 553 ? 6.223 11.300 -28.163 1.00 97.38 553 PRO A CA 1
ATOM 4350 C C . PRO A 1 553 ? 6.926 10.056 -27.602 1.00 97.38 553 PRO A C 1
ATOM 4352 O O . PRO A 1 553 ? 6.924 9.806 -26.391 1.00 97.38 553 PRO A O 1
ATOM 4355 N N . ARG A 1 554 ? 7.551 9.257 -28.474 1.00 95.62 554 ARG A N 1
ATOM 4356 C CA . ARG A 1 554 ? 8.481 8.204 -28.031 1.00 95.62 554 ARG A CA 1
ATOM 4357 C C . ARG A 1 554 ? 9.799 8.855 -27.609 1.00 95.62 554 ARG A C 1
ATOM 4359 O O . ARG A 1 554 ? 10.440 9.509 -28.417 1.00 95.62 554 ARG A O 1
ATOM 4366 N N . MET A 1 555 ? 10.216 8.657 -26.364 1.00 94.06 555 MET A N 1
ATOM 4367 C CA . MET A 1 555 ? 11.424 9.265 -25.798 1.00 94.06 555 MET A CA 1
ATOM 4368 C C . MET A 1 555 ? 11.982 8.422 -24.650 1.00 94.06 555 MET A C 1
ATOM 4370 O O . MET A 1 555 ? 11.278 7.590 -24.073 1.00 94.06 555 MET A O 1
ATOM 4374 N N . ARG A 1 556 ? 13.250 8.650 -24.294 1.00 91.62 556 ARG A N 1
ATOM 4375 C CA . ARG A 1 556 ? 13.814 8.093 -23.064 1.00 91.62 556 ARG A CA 1
ATOM 4376 C C . ARG A 1 556 ? 13.291 8.863 -21.857 1.00 91.62 556 ARG A C 1
ATOM 4378 O O . ARG A 1 556 ? 13.183 10.085 -21.878 1.00 91.62 556 ARG A O 1
ATOM 4385 N N . THR A 1 557 ? 12.987 8.138 -20.791 1.00 91.56 557 THR A N 1
ATOM 4386 C CA . THR A 1 557 ? 12.761 8.707 -19.459 1.00 91.56 557 THR A CA 1
ATOM 4387 C C . THR A 1 557 ? 13.858 8.253 -18.512 1.00 91.56 557 THR A C 1
ATOM 4389 O O . THR A 1 557 ? 14.507 7.239 -18.767 1.00 91.56 557 THR A O 1
ATOM 4392 N N . GLU A 1 558 ? 14.036 8.969 -17.404 1.00 88.31 558 GLU A N 1
ATOM 4393 C CA . GLU A 1 558 ? 15.028 8.691 -16.356 1.00 88.31 558 GLU A CA 1
ATOM 4394 C C . GLU A 1 558 ? 14.355 8.788 -14.966 1.00 88.31 558 GLU A C 1
ATOM 4396 O O . GLU A 1 558 ? 13.165 8.469 -14.834 1.00 88.31 558 GLU A O 1
ATOM 4401 N N . ASP A 1 559 ? 15.107 9.199 -13.937 1.00 86.25 559 ASP A N 1
ATOM 4402 C CA . ASP A 1 559 ? 14.656 9.486 -12.563 1.00 86.25 559 ASP A CA 1
ATOM 4403 C C . ASP A 1 559 ? 14.103 8.296 -11.759 1.00 86.25 559 ASP A C 1
ATOM 4405 O O . ASP A 1 559 ? 13.441 8.482 -10.735 1.00 86.25 559 ASP A O 1
ATOM 4409 N N . ARG A 1 560 ? 14.391 7.063 -12.184 1.00 88.81 560 ARG A N 1
ATOM 4410 C CA . ARG A 1 560 ? 14.124 5.845 -11.403 1.00 88.81 560 ARG A CA 1
ATOM 4411 C C . ARG A 1 560 ? 15.161 5.662 -10.297 1.00 88.81 560 ARG A C 1
ATOM 4413 O O . ARG A 1 560 ? 16.169 6.362 -10.235 1.00 88.81 560 ARG A O 1
ATOM 4420 N N . GLU A 1 561 ? 14.927 4.683 -9.427 1.00 85.69 561 GLU A N 1
ATOM 4421 C CA . GLU A 1 561 ? 15.986 4.213 -8.536 1.00 85.69 561 GLU A CA 1
ATOM 4422 C C . GLU A 1 561 ? 17.175 3.714 -9.359 1.00 85.69 561 GLU A C 1
ATOM 4424 O O . GLU A 1 561 ? 17.007 2.853 -10.231 1.00 85.69 561 GLU A O 1
ATOM 4429 N N . ASP A 1 562 ? 18.356 4.273 -9.077 1.00 86.81 562 ASP A N 1
ATOM 4430 C CA . ASP A 1 562 ? 19.606 3.889 -9.725 1.00 86.81 562 ASP A CA 1
ATOM 4431 C C . ASP A 1 562 ? 19.736 2.369 -9.675 1.00 86.81 562 ASP A C 1
ATOM 4433 O O . ASP A 1 562 ? 19.656 1.761 -8.598 1.00 86.81 562 ASP A O 1
ATOM 4437 N N . TRP A 1 563 ? 19.882 1.750 -10.848 1.00 89.12 563 TRP A N 1
ATOM 4438 C CA . TRP A 1 563 ? 19.927 0.305 -10.932 1.00 89.12 563 TRP A CA 1
ATOM 4439 C C . TRP A 1 563 ? 21.125 -0.229 -10.146 1.00 89.12 563 TRP A C 1
ATOM 4441 O O . TRP A 1 563 ? 20.977 -1.280 -9.529 1.00 89.12 563 TRP A O 1
ATOM 4451 N N . ASP A 1 564 ? 22.243 0.502 -10.040 1.00 84.19 564 ASP A N 1
ATOM 4452 C CA . ASP A 1 564 ? 23.416 0.127 -9.233 1.00 84.19 564 ASP A CA 1
ATOM 4453 C C . ASP A 1 564 ? 23.111 -0.009 -7.734 1.00 84.19 564 ASP A C 1
ATOM 4455 O O . ASP A 1 564 ? 23.792 -0.748 -7.020 1.00 84.19 564 ASP A O 1
ATOM 4459 N N . ILE A 1 565 ? 22.040 0.625 -7.251 1.00 78.62 565 ILE A N 1
ATOM 4460 C CA . ILE A 1 565 ? 21.575 0.514 -5.862 1.00 78.62 565 ILE A CA 1
ATOM 4461 C C . ILE A 1 565 ? 20.353 -0.411 -5.752 1.00 78.62 565 ILE A C 1
ATOM 4463 O O . ILE A 1 565 ? 20.260 -1.205 -4.811 1.00 78.62 565 ILE A O 1
ATOM 4467 N N . ALA A 1 566 ? 19.396 -0.285 -6.674 1.00 82.19 566 ALA A N 1
ATOM 4468 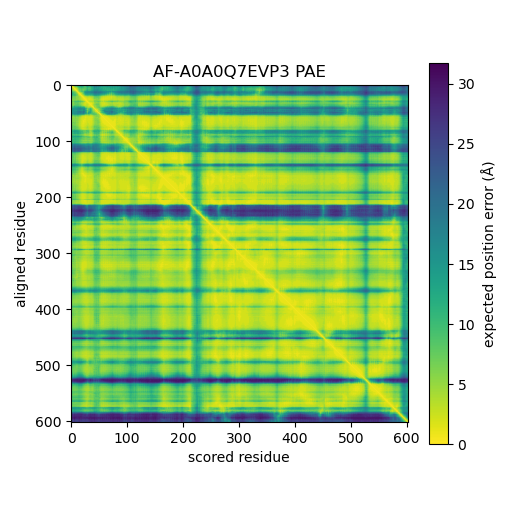C CA . ALA A 1 566 ? 18.075 -0.904 -6.601 1.00 82.19 566 ALA A CA 1
ATOM 4469 C C . ALA A 1 566 ? 17.486 -1.208 -7.995 1.00 82.19 566 ALA A C 1
ATOM 4471 O O . ALA A 1 566 ? 16.419 -0.723 -8.373 1.00 82.19 566 ALA A O 1
ATOM 4472 N N . GLY A 1 567 ? 18.198 -2.029 -8.768 1.00 91.31 567 GLY A N 1
ATOM 4473 C CA . GLY A 1 567 ? 17.738 -2.537 -10.060 1.00 91.31 567 GLY A CA 1
ATOM 4474 C C . GLY A 1 567 ? 16.712 -3.670 -9.955 1.00 91.31 567 GLY A C 1
ATOM 4475 O O . GLY A 1 567 ? 16.059 -3.876 -8.931 1.00 91.31 567 GLY A O 1
ATOM 4476 N N . TYR A 1 568 ? 16.559 -4.424 -11.035 1.00 96.00 568 TYR A N 1
ATOM 4477 C CA . TYR A 1 568 ? 15.673 -5.580 -11.119 1.00 96.00 568 TYR A CA 1
ATOM 4478 C C . TYR A 1 568 ? 16.268 -6.833 -10.471 1.00 96.00 568 TYR A C 1
ATOM 4480 O O . TYR A 1 568 ? 15.507 -7.656 -9.949 1.00 96.00 568 TYR A O 1
ATOM 4488 N N . LEU A 1 569 ? 17.595 -6.993 -10.488 1.00 95.19 569 LEU A N 1
ATOM 4489 C CA . LEU A 1 569 ? 18.302 -8.172 -9.971 1.00 95.19 569 LEU A CA 1
ATOM 4490 C C . LEU A 1 569 ? 18.526 -8.089 -8.455 1.00 95.19 569 LEU A C 1
ATOM 4492 O O . LEU A 1 569 ? 19.656 -7.967 -7.982 1.00 95.19 569 LEU A O 1
ATOM 4496 N N . ARG A 1 570 ? 17.429 -8.147 -7.694 1.00 91.25 570 ARG A N 1
ATOM 4497 C CA . ARG A 1 570 ? 17.431 -7.991 -6.235 1.00 91.25 570 ARG A CA 1
ATOM 4498 C C . ARG A 1 570 ? 16.252 -8.664 -5.531 1.00 91.25 570 ARG A C 1
ATOM 4500 O O . ARG A 1 570 ? 15.280 -9.061 -6.175 1.00 91.25 570 ARG A O 1
ATOM 4507 N N . TYR A 1 571 ? 16.311 -8.711 -4.206 1.00 89.25 571 TYR A N 1
ATOM 4508 C CA . TYR A 1 571 ? 15.257 -9.169 -3.309 1.00 89.25 571 TYR A CA 1
ATOM 4509 C C . TYR A 1 571 ? 14.616 -7.987 -2.571 1.00 89.25 571 TYR A C 1
ATOM 4511 O O . TYR A 1 571 ? 15.246 -6.974 -2.237 1.00 89.25 571 TYR A O 1
ATOM 4519 N N . ARG A 1 572 ? 13.312 -8.109 -2.312 1.00 90.06 572 ARG A N 1
ATOM 4520 C CA . ARG A 1 572 ? 12.593 -7.142 -1.484 1.00 90.06 572 ARG A CA 1
ATOM 4521 C C . ARG A 1 572 ? 13.031 -7.293 -0.031 1.00 90.06 572 ARG A C 1
ATOM 4523 O O . ARG A 1 572 ? 13.117 -8.405 0.485 1.00 90.06 572 ARG A O 1
ATOM 4530 N N . LYS A 1 573 ? 13.253 -6.167 0.644 1.00 87.31 573 LYS A N 1
ATOM 4531 C CA . LYS A 1 573 ? 13.524 -6.162 2.083 1.00 87.31 573 LYS A CA 1
ATOM 4532 C C . LYS A 1 573 ? 12.242 -6.355 2.873 1.00 87.31 573 LYS A C 1
ATOM 4534 O O . LYS A 1 573 ? 11.260 -5.664 2.601 1.00 87.31 573 LYS A O 1
ATOM 4539 N N . VAL A 1 574 ? 12.285 -7.257 3.850 1.00 88.12 574 VAL A N 1
ATOM 4540 C CA . VAL A 1 574 ? 11.158 -7.544 4.737 1.00 88.12 574 VAL A CA 1
ATOM 4541 C C . VAL A 1 574 ? 11.598 -7.467 6.195 1.00 88.12 574 VAL A C 1
ATOM 4543 O O . VAL A 1 574 ? 12.418 -8.272 6.645 1.00 88.12 574 VAL A O 1
ATOM 4546 N N . TYR A 1 575 ? 11.037 -6.507 6.923 1.00 86.00 575 TYR A N 1
ATOM 4547 C CA . TYR A 1 575 ? 11.293 -6.270 8.341 1.00 86.00 575 TYR A CA 1
ATOM 4548 C C . TYR A 1 575 ? 10.224 -6.942 9.205 1.00 86.00 575 TYR A C 1
ATOM 4550 O O . TYR A 1 575 ? 9.059 -6.980 8.817 1.00 86.00 575 TYR A O 1
ATOM 4558 N N . ALA A 1 576 ? 10.603 -7.476 10.370 1.00 83.50 576 ALA A N 1
ATOM 4559 C CA . ALA A 1 576 ? 9.668 -8.143 11.284 1.00 83.50 576 ALA A CA 1
ATOM 4560 C C . ALA A 1 576 ? 9.783 -7.622 12.723 1.00 83.50 576 ALA A C 1
ATOM 4562 O O . ALA A 1 576 ? 10.532 -8.152 13.552 1.00 83.50 576 ALA A O 1
ATOM 4563 N N . GLY A 1 577 ? 8.994 -6.588 13.020 1.00 70.88 577 GLY A N 1
ATOM 4564 C CA . GLY A 1 577 ? 8.809 -6.041 14.367 1.00 70.88 577 GLY A CA 1
ATOM 4565 C C . GLY A 1 577 ? 9.929 -5.129 14.881 1.00 70.88 577 GLY A C 1
ATOM 4566 O O . GLY A 1 577 ? 9.879 -4.753 16.050 1.00 70.88 577 GLY A O 1
ATOM 4567 N N . ALA A 1 578 ? 10.926 -4.808 14.049 1.00 68.44 578 ALA A N 1
ATOM 4568 C CA . ALA A 1 578 ? 11.940 -3.779 14.290 1.00 68.44 578 ALA A CA 1
ATOM 4569 C C . ALA A 1 578 ? 12.690 -3.443 12.988 1.00 68.44 578 ALA A C 1
ATOM 4571 O O . ALA A 1 578 ? 12.968 -4.344 12.193 1.00 68.44 578 ALA A O 1
ATOM 4572 N N . ASP A 1 579 ? 13.131 -2.192 12.836 1.00 68.12 579 ASP A N 1
ATOM 4573 C CA . ASP A 1 579 ? 13.934 -1.726 11.689 1.00 68.12 579 ASP A CA 1
ATOM 4574 C C . ASP A 1 579 ? 15.282 -2.451 11.566 1.00 68.12 579 ASP A C 1
ATOM 4576 O O . ASP A 1 579 ? 15.883 -2.511 10.497 1.00 68.12 579 ASP A O 1
ATOM 4580 N N . SER A 1 580 ? 15.774 -3.022 12.667 1.00 67.38 580 SER A N 1
ATOM 4581 C CA . SER A 1 580 ? 17.017 -3.795 12.711 1.00 67.38 580 SER A CA 1
ATOM 4582 C C . SER A 1 580 ? 16.837 -5.267 12.333 1.00 67.38 580 SER A C 1
ATOM 4584 O O . SER A 1 580 ? 17.827 -5.966 12.111 1.00 67.38 580 SER A O 1
ATOM 4586 N N . TYR A 1 581 ? 15.598 -5.767 12.264 1.00 74.44 581 TYR A N 1
ATOM 4587 C CA . TYR A 1 581 ? 15.330 -7.192 12.107 1.00 74.44 581 TYR A CA 1
ATOM 4588 C C . TYR A 1 581 ? 14.772 -7.521 10.720 1.00 74.44 581 TYR A C 1
ATOM 4590 O O . TYR A 1 581 ? 13.569 -7.437 10.467 1.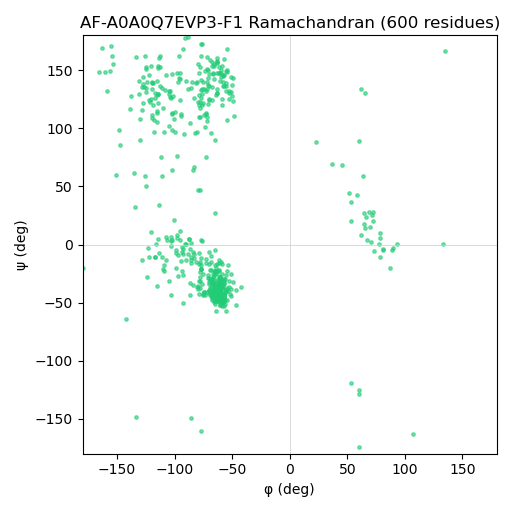00 74.44 581 TYR A O 1
ATOM 4598 N N . LEU A 1 582 ? 15.673 -7.938 9.829 1.00 77.62 582 LEU A N 1
ATOM 4599 C CA . LEU A 1 582 ? 15.375 -8.325 8.452 1.00 77.62 582 LEU A CA 1
ATOM 4600 C C . LEU A 1 582 ? 15.171 -9.849 8.332 1.00 77.62 582 LEU A C 1
ATOM 4602 O O . LEU A 1 582 ? 16.141 -10.610 8.418 1.00 77.62 582 LEU A O 1
ATOM 4606 N N . ILE A 1 583 ? 13.934 -10.302 8.081 1.00 78.00 583 ILE A N 1
ATOM 4607 C CA . ILE A 1 583 ? 13.619 -11.736 7.867 1.00 78.00 583 ILE A CA 1
ATOM 4608 C C . ILE A 1 583 ? 13.997 -12.225 6.474 1.00 78.00 583 ILE A C 1
ATOM 4610 O O . ILE A 1 583 ? 14.290 -13.406 6.286 1.00 78.00 583 ILE A O 1
ATOM 4614 N N . SER A 1 584 ? 14.086 -11.313 5.506 1.00 76.06 584 SER A N 1
ATOM 4615 C CA . SER A 1 584 ? 14.642 -11.606 4.182 1.00 76.06 584 SER A CA 1
ATOM 4616 C C . SER A 1 584 ? 16.178 -11.699 4.188 1.00 76.06 584 SER A C 1
ATOM 4618 O O . SER A 1 584 ? 16.784 -11.911 3.141 1.00 76.06 584 SER A O 1
ATOM 4620 N N . GLY A 1 585 ? 16.817 -11.565 5.359 1.00 67.38 585 GLY A N 1
ATOM 4621 C CA . GLY A 1 585 ? 18.268 -11.479 5.513 1.00 67.38 585 GLY A CA 1
ATOM 4622 C C . GLY A 1 585 ? 19.043 -12.756 5.184 1.00 67.38 585 GLY A C 1
ATOM 4623 O O . GLY A 1 585 ? 20.134 -12.671 4.631 1.00 67.38 585 GLY A O 1
ATOM 4624 N N . ALA A 1 586 ? 18.514 -13.939 5.504 1.00 61.56 586 ALA A N 1
ATOM 4625 C CA . ALA A 1 586 ? 19.236 -15.209 5.371 1.00 61.56 586 ALA A CA 1
ATOM 4626 C C . ALA A 1 586 ? 18.518 -16.178 4.409 1.00 61.56 586 ALA A C 1
ATOM 4628 O O . ALA A 1 586 ? 17.287 -16.262 4.441 1.00 61.56 586 ALA A O 1
ATOM 4629 N N . PRO A 1 587 ? 19.236 -16.915 3.543 1.00 58.16 587 PRO A N 1
ATOM 4630 C CA . PRO A 1 587 ? 18.664 -18.031 2.795 1.00 58.16 587 PRO A CA 1
ATOM 4631 C C . PRO A 1 587 ? 18.574 -19.286 3.686 1.00 58.16 587 PRO A C 1
ATOM 4633 O O . PRO A 1 587 ? 19.592 -19.764 4.176 1.00 58.16 587 PRO A O 1
ATOM 4636 N N . GLY A 1 588 ? 17.375 -19.852 3.863 1.00 54.81 588 GLY A N 1
ATOM 4637 C CA . GLY A 1 588 ? 17.201 -21.266 4.235 1.00 54.81 588 GLY A CA 1
ATOM 4638 C C . GLY A 1 588 ? 17.404 -21.704 5.697 1.00 54.81 588 GLY A C 1
ATOM 4639 O O . GLY A 1 588 ? 17.402 -22.909 5.939 1.00 54.81 588 GLY A O 1
ATOM 4640 N N . GLU A 1 589 ? 17.539 -20.809 6.683 1.00 44.69 589 GLU A N 1
ATOM 4641 C CA . GLU A 1 589 ? 17.726 -21.217 8.097 1.00 44.69 589 GLU A CA 1
ATOM 4642 C C . GLU A 1 589 ? 16.426 -21.436 8.899 1.00 44.69 589 GLU A C 1
ATOM 4644 O O . GLU A 1 589 ? 16.466 -21.970 10.007 1.00 44.69 589 GLU A O 1
ATOM 4649 N N . HIS A 1 590 ? 15.254 -21.099 8.356 1.00 48.25 590 HIS A N 1
ATOM 4650 C CA . HIS A 1 590 ? 13.985 -21.166 9.092 1.00 48.25 590 HIS A CA 1
ATOM 4651 C C . HIS A 1 590 ? 13.053 -22.268 8.576 1.00 48.25 590 HIS A C 1
ATOM 4653 O O . HIS A 1 590 ? 11.916 -22.013 8.198 1.00 48.25 590 HIS A O 1
ATOM 4659 N N . ARG A 1 591 ? 13.501 -23.530 8.594 1.00 42.16 591 ARG A N 1
ATOM 4660 C CA . ARG A 1 591 ? 12.556 -24.661 8.572 1.00 42.16 591 ARG A CA 1
ATOM 4661 C C . ARG A 1 591 ? 12.031 -24.871 9.989 1.00 42.16 591 ARG A C 1
ATOM 4663 O O . ARG A 1 591 ? 12.693 -25.498 10.815 1.00 42.16 591 ARG A O 1
ATOM 4670 N N . THR A 1 592 ? 10.863 -24.318 10.294 1.00 42.91 592 THR A N 1
ATOM 4671 C CA . THR A 1 592 ? 10.245 -24.425 11.618 1.00 42.91 592 THR A CA 1
ATOM 4672 C C . THR A 1 592 ? 9.700 -25.845 11.840 1.00 42.91 592 THR A C 1
ATOM 4674 O O . THR A 1 592 ? 8.746 -26.291 11.207 1.00 42.91 592 THR A O 1
ATOM 4677 N N . ARG A 1 593 ? 10.303 -26.602 12.773 1.00 33.91 593 ARG A N 1
ATOM 4678 C CA . ARG A 1 593 ? 9.629 -27.751 13.402 1.00 33.91 593 ARG A CA 1
ATOM 4679 C C . ARG A 1 593 ? 8.674 -27.201 14.458 1.00 33.91 593 ARG A C 1
ATOM 4681 O O . ARG A 1 593 ? 9.132 -26.705 15.477 1.00 33.91 593 ARG A O 1
ATOM 4688 N N . SER A 1 594 ? 7.372 -27.298 14.186 1.00 41.22 594 SER A N 1
ATOM 4689 C CA . SER A 1 594 ? 6.251 -27.244 15.139 1.00 41.22 594 SER A CA 1
ATOM 4690 C C . SER A 1 594 ? 6.522 -26.532 16.479 1.00 41.22 594 SER A C 1
ATOM 4692 O O . SER A 1 594 ? 6.781 -27.179 17.494 1.00 41.22 594 SER A O 1
ATOM 4694 N N . ALA A 1 595 ? 6.309 -25.217 16.506 1.00 31.89 595 ALA A N 1
ATOM 4695 C CA . ALA A 1 595 ? 5.817 -24.518 17.691 1.00 31.89 595 ALA A CA 1
ATOM 4696 C C . ALA A 1 595 ? 4.969 -23.312 17.242 1.00 31.89 595 ALA A C 1
ATOM 4698 O O . ALA A 1 595 ? 5.493 -22.274 16.870 1.00 31.89 595 ALA A O 1
ATOM 4699 N N . MET A 1 596 ? 3.644 -23.502 17.243 1.00 34.62 596 MET A N 1
ATOM 4700 C CA . MET A 1 596 ? 2.585 -22.507 16.990 1.00 34.62 596 MET A CA 1
ATOM 4701 C C . MET A 1 596 ? 2.569 -21.781 15.625 1.00 34.62 596 MET A C 1
ATOM 4703 O O . MET A 1 596 ? 3.026 -20.659 15.472 1.00 34.62 596 MET A O 1
ATOM 4707 N N . ARG A 1 597 ? 1.854 -22.416 14.681 1.00 43.50 597 ARG A N 1
ATOM 4708 C CA . ARG A 1 597 ? 1.000 -21.815 13.630 1.00 43.50 597 ARG A CA 1
ATOM 4709 C C . ARG A 1 597 ? 1.569 -20.608 12.855 1.00 43.50 597 ARG A C 1
ATOM 4711 O O . ARG A 1 597 ? 0.956 -19.544 12.839 1.00 43.50 597 ARG A O 1
ATOM 4718 N N . GLU A 1 598 ? 2.595 -20.825 12.038 1.00 43.81 598 GLU A N 1
ATOM 4719 C CA . GLU A 1 598 ? 2.716 -20.076 10.779 1.00 43.81 598 GLU A CA 1
ATOM 4720 C C . GLU A 1 598 ? 1.676 -20.631 9.792 1.00 43.81 598 GLU A C 1
ATOM 4722 O O . GLU A 1 598 ? 1.849 -21.702 9.220 1.00 43.81 598 GLU A O 1
ATOM 4727 N N . ARG A 1 599 ? 0.542 -19.943 9.614 1.00 38.81 599 ARG A N 1
ATOM 4728 C CA . ARG A 1 599 ? -0.371 -20.202 8.486 1.00 38.81 599 ARG A CA 1
ATOM 4729 C C . ARG A 1 599 ? -0.189 -19.129 7.417 1.00 38.81 599 ARG A C 1
ATOM 4731 O O . ARG A 1 599 ? -1.124 -18.382 7.136 1.00 38.81 599 ARG A O 1
ATOM 4738 N N . ALA A 1 600 ? 0.990 -19.072 6.805 1.00 36.03 600 ALA A N 1
ATOM 4739 C CA . ALA A 1 600 ? 1.098 -18.503 5.467 1.00 36.03 600 ALA A CA 1
ATOM 4740 C C . ALA A 1 600 ? 0.444 -19.510 4.506 1.00 36.03 600 ALA A C 1
ATOM 4742 O O . ALA A 1 600 ? 0.908 -20.636 4.350 1.00 36.03 600 ALA A O 1
ATOM 4743 N N . VAL A 1 601 ? -0.716 -19.156 3.958 1.00 36.03 601 VAL A N 1
ATOM 4744 C CA . VAL A 1 601 ? -1.364 -19.941 2.898 1.00 36.03 601 VAL A CA 1
ATOM 4745 C C . VAL A 1 601 ? -1.015 -19.221 1.611 1.00 36.03 601 VAL A C 1
ATOM 4747 O O . VAL A 1 601 ? -1.421 -18.067 1.487 1.00 36.03 601 VAL A O 1
ATOM 4750 N N . ALA A 1 602 ? -0.230 -19.874 0.753 1.00 32.00 602 ALA A N 1
ATOM 4751 C CA . ALA A 1 602 ? 0.032 -19.436 -0.616 1.00 32.00 602 ALA A CA 1
ATOM 4752 C C . ALA A 1 602 ? -1.266 -19.330 -1.428 1.00 32.00 602 ALA A C 1
ATOM 4754 O O . ALA A 1 602 ? -2.195 -20.134 -1.155 1.00 32.00 602 ALA A O 1
#